Protein AF-A0A9P4LEN4-F1 (afdb_monomer_lite)

Structure (mmCIF, N/CA/C/O backbone):
data_AF-A0A9P4LEN4-F1
#
_entry.id   AF-A0A9P4LEN4-F1
#
loop_
_atom_site.group_PDB
_atom_site.id
_atom_site.type_symbol
_atom_site.label_atom_id
_atom_site.label_alt_id
_atom_site.label_comp_id
_atom_site.label_asym_id
_atom_site.label_entity_id
_atom_site.label_seq_id
_atom_site.pdbx_PDB_ins_code
_atom_site.Cartn_x
_atom_site.Cartn_y
_atom_site.Cartn_z
_atom_site.occupancy
_atom_site.B_iso_or_equiv
_atom_site.auth_seq_id
_atom_site.auth_comp_id
_atom_site.auth_asym_id
_atom_site.auth_atom_id
_atom_site.pdbx_PDB_model_num
ATOM 1 N N . MET A 1 1 ? -51.704 -35.073 29.096 1.00 41.56 1 MET A N 1
ATOM 2 C CA . MET A 1 1 ? -50.287 -34.822 28.770 1.00 41.56 1 MET A CA 1
ATOM 3 C C . MET A 1 1 ? -50.167 -34.802 27.260 1.00 41.56 1 MET A C 1
ATOM 5 O O . MET A 1 1 ? -50.345 -35.848 26.664 1.00 41.56 1 MET A O 1
ATOM 9 N N . ASN A 1 2 ? -50.015 -33.616 26.673 1.00 33.16 2 ASN A N 1
ATOM 10 C CA . ASN A 1 2 ? -49.464 -33.366 25.337 1.00 33.16 2 ASN A CA 1
ATOM 11 C C . ASN A 1 2 ? -49.347 -31.845 25.217 1.00 33.16 2 ASN A C 1
ATOM 13 O O . ASN A 1 2 ? -50.337 -31.157 24.985 1.00 33.16 2 ASN A O 1
ATOM 17 N N . GLY A 1 3 ? -48.155 -31.338 25.529 1.00 33.06 3 GLY A N 1
ATOM 18 C CA . GLY A 1 3 ? -47.810 -29.927 25.425 1.00 33.06 3 GLY A CA 1
ATOM 19 C C . GLY A 1 3 ? -47.201 -29.644 24.058 1.00 33.06 3 GLY A C 1
ATOM 20 O O . GLY A 1 3 ? -46.212 -30.260 23.675 1.00 33.06 3 GLY A O 1
ATOM 21 N N . THR A 1 4 ? -47.821 -28.718 23.342 1.00 40.59 4 THR A N 1
ATOM 22 C CA . THR A 1 4 ? -47.279 -27.971 22.206 1.00 40.59 4 THR A CA 1
ATOM 23 C C . THR A 1 4 ? -46.164 -27.039 22.673 1.00 40.59 4 THR A C 1
ATOM 25 O O . THR A 1 4 ? -46.388 -26.242 23.582 1.00 40.59 4 THR A O 1
ATOM 28 N N . ILE A 1 5 ? -45.004 -27.084 22.014 1.00 35.19 5 ILE A N 1
ATOM 29 C CA . ILE A 1 5 ? -44.000 -26.016 22.059 1.00 35.19 5 ILE A CA 1
ATOM 30 C C . ILE A 1 5 ? -43.680 -25.637 20.612 1.00 35.19 5 ILE A C 1
ATOM 32 O O . ILE A 1 5 ? -43.111 -26.418 19.854 1.00 35.19 5 ILE A O 1
ATOM 36 N N . SER A 1 6 ? -44.133 -24.442 20.247 1.00 36.41 6 SER A N 1
ATOM 37 C CA . SER A 1 6 ? -43.695 -23.664 19.095 1.00 36.41 6 SER A CA 1
ATOM 38 C C . SER A 1 6 ? -42.605 -22.734 19.614 1.00 36.41 6 SER A C 1
ATOM 40 O O . SER A 1 6 ? -42.919 -21.834 20.390 1.00 36.41 6 SER A O 1
ATOM 42 N N . GLU A 1 7 ? -41.347 -22.957 19.237 1.00 34.91 7 GLU A N 1
ATOM 43 C CA . GLU A 1 7 ? -40.272 -21.992 19.483 1.00 34.91 7 GLU A CA 1
ATOM 44 C C . GLU A 1 7 ? -40.157 -21.053 18.283 1.00 34.91 7 GLU A C 1
ATOM 46 O O . GLU A 1 7 ? -39.698 -21.416 17.201 1.00 34.91 7 GLU A O 1
ATOM 51 N N . ASP A 1 8 ? -40.646 -19.841 18.516 1.00 37.12 8 ASP A N 1
ATOM 52 C CA . ASP A 1 8 ? -40.455 -18.655 17.702 1.00 37.12 8 ASP A CA 1
ATOM 53 C C . ASP A 1 8 ? -39.065 -18.081 18.028 1.00 37.12 8 ASP A C 1
ATOM 55 O O . ASP A 1 8 ? -38.821 -17.603 19.136 1.00 37.12 8 ASP A O 1
ATOM 59 N N . LEU A 1 9 ? -38.122 -18.194 17.090 1.00 34.56 9 LEU A N 1
ATOM 60 C CA . LEU A 1 9 ? -36.776 -17.617 17.186 1.00 34.56 9 LEU A CA 1
ATOM 61 C C . LEU A 1 9 ? -36.671 -16.395 16.269 1.00 34.56 9 LEU A C 1
ATOM 63 O O . LEU A 1 9 ? -35.875 -16.359 15.330 1.00 34.56 9 LEU A O 1
ATOM 67 N N . SER A 1 10 ? -37.457 -15.358 16.556 1.00 30.77 10 SER A N 1
ATOM 68 C CA . SER A 1 10 ? -37.176 -14.008 16.071 1.00 30.77 10 SER A CA 1
ATOM 69 C C . SER A 1 10 ? -36.165 -13.337 17.009 1.00 30.77 10 SER A C 1
ATOM 71 O O . SER A 1 10 ? -36.529 -12.635 17.954 1.00 30.77 10 SER A O 1
ATOM 73 N N . HIS A 1 11 ? -34.871 -13.553 16.767 1.00 33.03 11 HIS A N 1
ATOM 74 C CA . HIS A 1 11 ? -33.837 -12.697 17.345 1.00 33.03 11 HIS A CA 1
ATOM 75 C C . HIS A 1 11 ? -33.935 -11.312 16.697 1.00 33.03 11 HIS A C 1
ATOM 77 O O . HIS A 1 11 ? -33.440 -11.087 15.594 1.00 33.03 11 HIS A O 1
ATOM 83 N N . VAL A 1 12 ? -34.602 -10.386 17.384 1.00 30.83 12 VAL A N 1
ATOM 84 C CA . VAL A 1 12 ? -34.547 -8.958 17.069 1.00 30.83 12 VAL A CA 1
ATOM 85 C C . VAL A 1 12 ? -33.120 -8.495 17.361 1.00 30.83 12 VAL A C 1
ATOM 87 O O . VAL A 1 12 ? -32.667 -8.544 18.505 1.00 30.83 12 VAL A O 1
ATOM 90 N N . ALA A 1 13 ? -32.386 -8.115 16.313 1.00 27.20 13 ALA A N 1
ATOM 91 C CA . ALA A 1 13 ? -31.090 -7.463 16.456 1.00 27.20 13 ALA A CA 1
ATOM 92 C C . ALA A 1 13 ? -31.279 -6.159 17.256 1.00 27.20 13 ALA A C 1
ATOM 94 O O . ALA A 1 13 ? -32.262 -5.458 17.009 1.00 27.20 13 ALA A O 1
ATOM 95 N N . PRO A 1 14 ? -30.393 -5.818 18.210 1.00 31.34 14 PRO A N 1
ATOM 96 C CA . PRO A 1 14 ? -30.531 -4.573 18.951 1.00 31.34 14 PRO A CA 1
ATOM 97 C C . PRO A 1 14 ? -30.455 -3.390 17.981 1.00 31.34 14 PRO A C 1
ATOM 99 O O . PRO A 1 14 ? -29.553 -3.334 17.143 1.00 31.34 14 PRO A O 1
ATOM 102 N N . GLU A 1 15 ? -31.394 -2.450 18.096 1.00 29.08 15 GLU A N 1
ATOM 103 C CA . GLU A 1 15 ? -31.336 -1.163 17.403 1.00 29.08 15 GLU A CA 1
ATOM 104 C C . GLU A 1 15 ? -30.159 -0.354 17.964 1.00 29.08 15 GLU A C 1
ATOM 106 O O . GLU A 1 15 ? -30.280 0.380 18.944 1.00 29.08 15 GLU A O 1
ATOM 111 N N . PHE A 1 16 ? -28.985 -0.515 17.359 1.00 33.59 16 PHE A N 1
ATOM 112 C CA . PHE A 1 16 ? -27.881 0.411 17.550 1.00 33.59 16 PHE A CA 1
ATOM 113 C C . PHE A 1 16 ? -28.114 1.608 16.624 1.00 33.59 16 PHE A C 1
ATOM 115 O O . PHE A 1 16 ? -28.117 1.468 15.402 1.00 33.59 16 PHE A O 1
ATOM 122 N N . GLY A 1 17 ? -28.359 2.781 17.212 1.00 33.50 17 GLY A N 1
ATOM 123 C CA . GLY A 1 17 ? -28.379 4.043 16.472 1.00 33.50 17 GLY A CA 1
ATOM 124 C C . GLY A 1 17 ? -27.013 4.352 15.835 1.00 33.50 17 GLY A C 1
ATOM 125 O O . GLY A 1 17 ? -26.009 3.745 16.218 1.00 33.50 17 GLY A O 1
ATOM 126 N N . PRO A 1 18 ? -26.951 5.289 14.872 1.00 34.91 18 PRO A N 1
ATOM 127 C CA . PRO A 1 18 ? -25.709 5.644 14.189 1.00 34.91 18 PRO A CA 1
ATOM 128 C C . PRO A 1 18 ? -24.650 6.112 15.199 1.00 34.91 18 PRO A C 1
ATOM 130 O O . PRO A 1 18 ? -24.882 7.054 15.958 1.00 34.91 18 PRO A O 1
ATOM 133 N N . LEU A 1 19 ? -23.496 5.436 15.224 1.00 38.06 19 LEU A N 1
ATOM 134 C CA . LEU A 1 19 ? -22.356 5.794 16.071 1.00 38.06 19 LEU A CA 1
ATOM 135 C C . LEU A 1 19 ? -21.614 6.985 15.439 1.00 38.06 19 LEU A C 1
ATOM 137 O O . LEU A 1 19 ? -21.061 6.834 14.347 1.00 38.06 19 LEU A O 1
ATOM 141 N N . PRO A 1 20 ? -21.569 8.165 16.084 1.00 37.38 20 PRO A N 1
ATOM 142 C CA . PRO A 1 20 ? -20.822 9.297 15.555 1.00 37.38 20 PRO A CA 1
ATOM 143 C C . PRO A 1 20 ? -19.314 9.045 15.685 1.00 37.38 20 PRO A C 1
ATOM 145 O O . PRO A 1 20 ? -18.836 8.626 16.741 1.00 37.38 20 PRO A O 1
ATOM 148 N N . ARG A 1 21 ? -18.550 9.343 14.628 1.00 41.78 21 ARG A N 1
ATOM 149 C CA . ARG A 1 21 ? -17.082 9.297 14.656 1.00 41.78 21 ARG A CA 1
ATOM 150 C C . ARG A 1 21 ? -16.531 10.527 15.371 1.00 41.78 21 ARG A C 1
ATOM 152 O O . ARG A 1 21 ? -16.605 11.633 14.844 1.00 41.78 21 ARG A O 1
ATOM 159 N N . TYR A 1 22 ? -15.918 10.323 16.530 1.00 38.34 22 TYR A N 1
ATOM 160 C CA . TYR A 1 22 ? -15.053 11.313 17.171 1.00 38.34 22 TYR A CA 1
ATOM 161 C C . TYR A 1 22 ? -13.609 10.782 17.153 1.00 38.34 22 TYR A C 1
ATOM 163 O O . TYR A 1 22 ? -13.396 9.586 17.322 1.00 38.34 22 TYR A O 1
ATOM 171 N N . ASN A 1 23 ? -12.611 11.656 16.976 1.00 40.12 23 ASN A N 1
ATOM 172 C CA . ASN A 1 23 ? -11.180 11.365 17.199 1.00 40.12 23 ASN A CA 1
ATOM 173 C C . ASN A 1 23 ? -10.427 10.472 16.186 1.00 40.12 23 ASN A C 1
ATOM 175 O O . ASN A 1 23 ? -9.302 10.068 16.480 1.00 40.12 23 ASN A O 1
ATOM 179 N N . THR A 1 24 ? -10.935 10.254 14.970 1.00 41.12 24 THR A N 1
ATOM 180 C CA . THR A 1 24 ? -10.209 9.536 13.888 1.00 41.12 24 THR A CA 1
ATOM 181 C C . THR A 1 24 ? -8.900 10.218 13.450 1.00 41.12 24 THR A C 1
ATOM 183 O O . THR A 1 24 ? -8.110 9.628 12.720 1.00 41.12 24 THR A O 1
ATOM 186 N N . GLY A 1 25 ? -8.658 11.450 13.916 1.00 35.44 25 GLY A N 1
ATOM 187 C CA . GLY A 1 25 ? -7.482 12.273 13.641 1.00 35.44 25 GLY A CA 1
ATOM 188 C C . GLY A 1 25 ? -6.519 12.461 14.821 1.00 35.44 25 GLY A C 1
ATOM 189 O O . GLY A 1 25 ? -5.838 13.484 14.872 1.00 35.44 25 GLY A O 1
ATOM 190 N N . PHE A 1 26 ? -6.398 11.525 15.772 1.00 42.81 26 PHE A N 1
ATOM 191 C CA . PHE A 1 26 ? -5.292 11.533 16.751 1.00 42.81 26 PHE A CA 1
ATOM 192 C C . PHE A 1 26 ? -4.253 10.447 16.426 1.00 42.81 26 PHE A C 1
ATOM 194 O O . PHE A 1 26 ? -4.583 9.280 16.282 1.00 42.81 26 PHE A O 1
ATOM 201 N N . SER A 1 27 ? -2.971 10.827 16.295 1.00 42.44 27 SER A N 1
ATOM 202 C CA . SER A 1 27 ? -1.895 9.871 15.967 1.00 42.44 27 SER A CA 1
ATOM 203 C C . SER A 1 27 ? -1.714 8.898 17.126 1.00 42.44 27 SER A C 1
ATOM 205 O O . SER A 1 27 ? -1.401 9.313 18.246 1.00 42.44 27 SER A O 1
ATOM 207 N N . THR A 1 28 ? -1.867 7.610 16.827 1.00 51.22 28 THR A N 1
ATOM 208 C CA . THR A 1 28 ? -1.915 6.495 17.783 1.00 51.22 28 THR A CA 1
ATOM 209 C C . THR A 1 28 ? -0.572 6.139 18.429 1.00 51.22 28 THR A C 1
ATOM 211 O O . THR A 1 28 ? -0.534 5.288 19.317 1.00 51.22 28 THR A O 1
ATOM 214 N N . ILE A 1 29 ? 0.534 6.794 18.044 1.00 52.16 29 ILE A N 1
ATOM 215 C CA . ILE A 1 29 ? 1.880 6.510 18.593 1.00 52.16 29 ILE A CA 1
ATOM 216 C C . ILE A 1 29 ? 2.277 7.472 19.722 1.00 52.16 29 ILE A C 1
ATOM 218 O O . ILE A 1 29 ? 3.105 7.126 20.559 1.00 52.16 29 ILE A O 1
ATOM 222 N N . LEU A 1 30 ? 1.701 8.679 19.769 1.00 48.47 30 LEU A N 1
ATOM 223 C CA . LEU A 1 30 ? 2.089 9.718 20.740 1.00 48.47 30 LEU A CA 1
ATOM 224 C C . LEU A 1 30 ? 1.016 10.017 21.795 1.00 48.47 30 LEU A C 1
ATOM 226 O O . LEU A 1 30 ? 1.256 10.827 22.692 1.00 48.47 30 LEU A O 1
ATOM 230 N N . GLY A 1 31 ? -0.161 9.395 21.702 1.00 50.88 31 GLY A N 1
ATOM 231 C CA . GLY A 1 31 ? -1.130 9.421 22.792 1.00 50.88 31 GLY A CA 1
ATOM 232 C C . GLY A 1 31 ? -0.586 8.606 23.960 1.00 50.88 31 GLY A C 1
ATOM 233 O O . GLY A 1 31 ? -0.343 7.415 23.801 1.00 50.88 31 GLY A O 1
ATOM 234 N N . ASN A 1 32 ? -0.361 9.245 25.110 1.00 45.59 32 ASN A N 1
ATOM 235 C CA . ASN A 1 32 ? -0.009 8.540 26.339 1.00 45.59 32 ASN A CA 1
ATOM 236 C C . ASN A 1 32 ? -1.063 7.449 26.592 1.00 45.59 32 ASN A C 1
ATOM 238 O O . ASN A 1 32 ? -2.254 7.740 26.683 1.00 45.59 32 ASN A O 1
ATOM 242 N N . ASP A 1 33 ? -0.595 6.208 26.676 1.00 47.78 33 ASP A N 1
ATOM 243 C CA . ASP A 1 33 ? -1.324 4.932 26.630 1.00 47.78 33 ASP A CA 1
ATOM 244 C C . ASP A 1 33 ? -2.256 4.675 27.840 1.00 47.78 33 ASP A C 1
ATOM 246 O O . ASP A 1 33 ? -2.581 3.536 28.161 1.00 47.78 33 ASP A O 1
ATOM 250 N N . GLN A 1 34 ? -2.670 5.719 28.566 1.00 47.62 34 GLN A N 1
ATOM 251 C CA . GLN A 1 34 ? -3.461 5.568 29.792 1.00 47.62 34 GLN A CA 1
ATOM 252 C C . GLN A 1 34 ? -4.953 5.340 29.540 1.00 47.62 34 GLN A C 1
ATOM 254 O O . GLN A 1 34 ? -5.623 4.796 30.411 1.00 47.62 34 GLN A O 1
ATOM 259 N N . ASN A 1 35 ? -5.469 5.681 28.356 1.00 46.75 35 ASN A N 1
ATOM 260 C CA . ASN A 1 35 ? -6.913 5.629 28.117 1.00 46.75 35 ASN A CA 1
ATOM 261 C C . ASN A 1 35 ? -7.418 4.323 27.482 1.00 46.75 35 ASN A C 1
ATOM 263 O O . ASN A 1 35 ? -8.612 4.199 27.267 1.00 46.75 35 ASN A O 1
ATOM 267 N N . GLY A 1 36 ? -6.566 3.335 27.176 1.00 50.22 36 GLY A N 1
ATOM 268 C CA . GLY A 1 36 ? -7.008 1.977 26.798 1.00 50.22 36 GLY A CA 1
ATOM 269 C C . GLY A 1 36 ? -7.838 1.822 25.507 1.00 50.22 36 GLY A C 1
ATOM 270 O O . GLY A 1 36 ? -8.026 0.694 25.063 1.00 50.22 36 GLY A O 1
ATOM 271 N N . HIS A 1 37 ? -8.281 2.911 24.869 1.00 48.00 37 HIS A N 1
ATOM 272 C CA . HIS A 1 37 ? -9.256 2.875 23.769 1.00 48.00 37 HIS A CA 1
ATOM 273 C C . HIS A 1 37 ? -8.737 2.238 22.474 1.00 48.00 37 HIS A C 1
ATOM 275 O O . HIS A 1 37 ? -9.528 1.831 21.634 1.00 48.00 37 HIS A O 1
ATOM 281 N N . TRP A 1 38 ? -7.418 2.098 22.325 1.00 60.88 38 TRP A N 1
ATOM 282 C CA . TRP A 1 38 ? -6.805 1.431 21.179 1.00 60.88 38 TRP A CA 1
ATOM 283 C C . TRP A 1 38 ? -6.034 0.216 21.687 1.00 60.88 38 TRP A C 1
ATOM 285 O O . TRP A 1 38 ? -4.831 0.294 21.960 1.00 60.88 38 TRP A O 1
ATOM 295 N N . SER A 1 39 ? -6.733 -0.897 21.905 1.00 72.19 39 SER A N 1
ATOM 296 C CA . SER A 1 39 ? -6.116 -2.107 22.456 1.00 72.19 39 SER A CA 1
ATOM 297 C C . SER A 1 39 ? -5.247 -2.843 21.439 1.00 72.19 39 SER A C 1
ATOM 299 O O . SER A 1 39 ? -4.259 -3.450 21.824 1.00 72.19 39 SER A O 1
ATOM 301 N N . GLU A 1 40 ? -5.533 -2.715 20.149 1.00 86.69 40 GLU A N 1
ATOM 302 C CA . GLU A 1 40 ? -4.780 -3.354 19.074 1.00 86.69 40 GLU A CA 1
ATOM 303 C C . GLU A 1 40 ? -4.316 -2.315 18.034 1.00 86.69 40 GLU A C 1
ATOM 305 O O . GLU A 1 40 ? -4.730 -1.155 18.057 1.00 86.69 40 GLU A O 1
ATOM 310 N N . ARG A 1 41 ? -3.372 -2.695 17.168 1.00 90.00 41 ARG A N 1
ATOM 311 C CA . ARG A 1 41 ? -2.814 -1.869 16.089 1.00 90.00 41 ARG A CA 1
ATOM 312 C C . ARG A 1 41 ? -2.885 -2.623 14.774 1.00 90.00 41 ARG A C 1
ATOM 314 O O . ARG A 1 41 ? -2.282 -3.692 14.628 1.00 90.00 41 ARG A O 1
ATOM 321 N N . ASN A 1 42 ? -3.589 -2.042 13.814 1.00 93.44 42 ASN A N 1
ATOM 322 C CA . ASN A 1 42 ? -3.805 -2.615 12.497 1.00 93.44 42 ASN A CA 1
ATOM 323 C C . ASN A 1 42 ? -2.620 -2.307 11.572 1.00 93.44 42 ASN A C 1
ATOM 325 O O . ASN A 1 42 ? -2.180 -1.164 11.433 1.00 93.44 42 ASN A O 1
ATOM 329 N N . LEU A 1 43 ? -2.106 -3.342 10.907 1.00 95.19 43 LEU A N 1
ATOM 330 C CA . LEU A 1 43 ? -0.950 -3.279 10.021 1.00 95.19 43 LEU A CA 1
ATOM 331 C C . LEU A 1 43 ? -1.352 -3.497 8.564 1.00 95.19 43 LEU A C 1
ATOM 333 O O . LEU A 1 43 ? -1.816 -4.577 8.196 1.00 95.19 43 LEU A O 1
ATOM 337 N N . LEU A 1 44 ? -1.030 -2.530 7.708 1.00 96.31 44 LEU A N 1
ATOM 338 C CA . LEU A 1 44 ? -0.981 -2.710 6.261 1.00 96.31 44 LEU A CA 1
ATOM 339 C C . LEU A 1 44 ? 0.467 -2.881 5.798 1.00 96.31 44 LEU A C 1
ATOM 341 O O . LEU A 1 44 ? 1.309 -2.013 5.997 1.00 96.31 44 LEU A O 1
ATOM 345 N N . SER A 1 45 ? 0.755 -3.981 5.113 1.00 95.06 45 SER A N 1
ATOM 346 C CA . SER A 1 45 ? 2.078 -4.296 4.584 1.00 95.06 45 SER A CA 1
ATOM 347 C C . SER A 1 45 ? 2.056 -4.452 3.066 1.00 95.06 45 SER A C 1
ATOM 349 O O . SER A 1 45 ? 1.325 -5.288 2.533 1.00 95.06 45 SER A O 1
ATOM 351 N N . LEU A 1 46 ? 2.882 -3.672 2.366 1.00 93.88 46 LEU A N 1
ATOM 352 C CA . LEU A 1 46 ? 2.962 -3.634 0.907 1.00 93.88 46 LEU A CA 1
ATOM 353 C C . LEU A 1 46 ? 4.289 -4.208 0.400 1.00 93.88 46 LEU A C 1
ATOM 355 O O . LEU A 1 46 ? 5.381 -3.710 0.699 1.00 93.88 46 LEU A O 1
ATOM 359 N N . ASP A 1 47 ? 4.184 -5.250 -0.417 1.00 90.88 47 ASP A N 1
ATOM 360 C CA . ASP A 1 47 ? 5.328 -5.868 -1.076 1.00 90.88 47 ASP A CA 1
ATOM 361 C C . ASP A 1 47 ? 5.995 -4.979 -2.130 1.00 90.88 47 ASP A C 1
ATOM 363 O O . ASP A 1 47 ? 5.338 -4.259 -2.885 1.00 90.88 47 ASP A O 1
ATOM 367 N N . GLY A 1 48 ? 7.305 -5.174 -2.286 1.00 84.88 48 GLY A N 1
ATOM 368 C CA . GLY A 1 48 ? 8.097 -4.549 -3.337 1.00 84.88 48 GLY A CA 1
ATOM 369 C C . GLY A 1 48 ? 8.121 -5.351 -4.628 1.00 84.88 48 GLY A C 1
ATOM 370 O O . GLY A 1 48 ? 8.380 -6.561 -4.624 1.00 84.88 48 GLY A O 1
ATOM 371 N N . GLY A 1 49 ? 7.886 -4.665 -5.751 1.00 82.94 49 GLY A N 1
ATOM 372 C CA . GLY A 1 49 ? 7.583 -5.302 -7.033 1.00 82.94 49 GLY A CA 1
ATOM 373 C C . GLY A 1 49 ? 7.789 -4.496 -8.307 1.00 82.94 49 GLY A C 1
ATOM 374 O O . GLY A 1 49 ? 7.450 -5.017 -9.375 1.00 82.94 49 GLY A O 1
ATOM 375 N N . GLY A 1 50 ? 8.336 -3.278 -8.230 1.00 85.38 50 GLY A N 1
ATOM 376 C CA . GLY A 1 50 ? 8.459 -2.387 -9.389 1.00 85.38 50 GLY A CA 1
ATOM 377 C C . GLY A 1 50 ? 7.097 -2.126 -10.022 1.00 85.38 50 GLY A C 1
ATOM 378 O O . GLY A 1 50 ? 6.178 -1.724 -9.310 1.00 85.38 50 GLY A O 1
ATOM 379 N N . ILE A 1 51 ? 6.943 -2.389 -11.327 1.00 86.75 51 ILE A N 1
ATOM 380 C CA . ILE A 1 51 ? 5.679 -2.090 -12.011 1.00 86.75 51 ILE A CA 1
ATOM 381 C C . ILE A 1 51 ? 4.499 -2.936 -11.527 1.00 86.75 51 ILE A C 1
ATOM 383 O O . ILE A 1 51 ? 3.351 -2.496 -11.540 1.00 86.75 51 ILE A O 1
ATOM 387 N N . ARG A 1 52 ? 4.779 -4.135 -11.012 1.00 89.50 52 ARG A N 1
ATOM 388 C CA . ARG A 1 52 ? 3.750 -4.993 -10.418 1.00 89.50 52 ARG A CA 1
ATOM 389 C C . ARG A 1 52 ? 3.143 -4.394 -9.152 1.00 89.50 52 ARG A C 1
ATOM 391 O O . ARG A 1 52 ? 2.092 -4.856 -8.741 1.00 89.50 52 ARG A O 1
ATOM 398 N N . GLY A 1 53 ? 3.734 -3.342 -8.575 1.00 88.75 53 GLY A N 1
ATOM 399 C CA . GLY A 1 53 ? 3.098 -2.564 -7.509 1.00 88.75 53 GLY A CA 1
ATOM 400 C C . GLY A 1 53 ? 1.731 -1.991 -7.909 1.00 88.75 53 GLY A C 1
ATOM 401 O O . GLY A 1 53 ? 0.904 -1.750 -7.037 1.00 88.75 53 GLY A O 1
ATOM 402 N N . TYR A 1 54 ? 1.444 -1.858 -9.213 1.00 91.50 54 TYR A N 1
ATOM 403 C CA . TYR A 1 54 ? 0.105 -1.506 -9.690 1.00 91.50 54 TYR A CA 1
ATOM 404 C C . TYR A 1 54 ? -0.964 -2.528 -9.267 1.00 91.50 54 TYR A C 1
ATOM 406 O O . TYR A 1 54 ? -2.084 -2.139 -8.957 1.00 91.50 54 TYR A O 1
ATOM 414 N N . TRP A 1 55 ? -0.608 -3.814 -9.150 1.00 93.62 55 TRP A N 1
ATOM 415 C CA . TRP A 1 55 ? -1.485 -4.833 -8.570 1.00 93.62 55 TRP A CA 1
ATOM 416 C C . TRP A 1 55 ? -1.904 -4.470 -7.144 1.00 93.62 55 TRP A C 1
ATOM 418 O O . TRP A 1 55 ? -3.086 -4.513 -6.819 1.00 93.62 55 TRP A O 1
ATOM 428 N N . SER A 1 56 ? -0.941 -4.093 -6.296 1.00 92.94 56 SER A N 1
ATOM 429 C CA . SER A 1 56 ? -1.210 -3.741 -4.901 1.00 92.94 56 SER A CA 1
ATOM 430 C C . SER A 1 56 ? -2.166 -2.553 -4.798 1.00 92.94 56 SER A C 1
ATOM 432 O O . SER A 1 56 ? -3.019 -2.545 -3.919 1.00 92.94 56 SER A O 1
ATOM 434 N N . LEU A 1 57 ? -2.074 -1.588 -5.723 1.00 91.69 57 LEU A N 1
ATOM 435 C CA . LEU A 1 57 ? -3.002 -0.456 -5.790 1.00 91.69 57 LEU A CA 1
ATOM 436 C C . LEU A 1 57 ? -4.429 -0.893 -6.141 1.00 91.69 57 LEU A C 1
ATOM 438 O O . LEU A 1 57 ? -5.360 -0.422 -5.501 1.00 91.69 57 LEU A O 1
ATOM 442 N N . LEU A 1 58 ? -4.603 -1.817 -7.091 1.00 94.06 58 LEU A N 1
ATOM 443 C CA . LEU A 1 58 ? -5.925 -2.363 -7.435 1.00 94.06 58 LEU A CA 1
ATOM 444 C C . LEU A 1 58 ? -6.536 -3.161 -6.271 1.00 94.06 58 LEU A C 1
ATOM 446 O O . LEU A 1 58 ? -7.731 -3.067 -6.002 1.00 94.06 58 LEU A O 1
ATOM 450 N N . VAL A 1 59 ? -5.711 -3.924 -5.544 1.00 95.44 59 VAL A N 1
ATOM 451 C CA . VAL A 1 59 ? -6.148 -4.626 -4.326 1.00 95.44 59 VAL A CA 1
ATOM 452 C C . VAL A 1 59 ? -6.590 -3.635 -3.251 1.00 95.44 59 VAL A C 1
ATOM 454 O O . VAL A 1 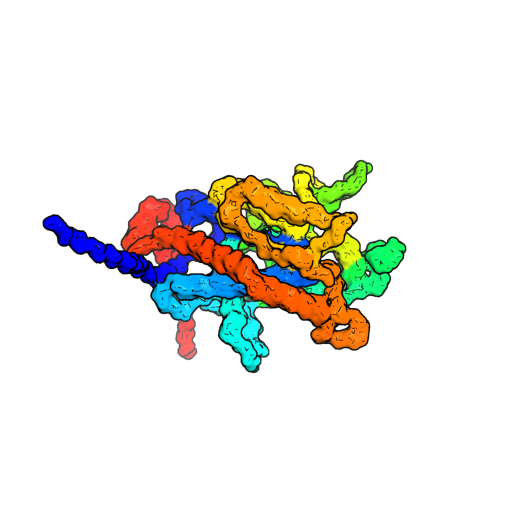59 ? -7.642 -3.838 -2.650 1.00 95.44 59 VAL A O 1
ATOM 457 N N . LEU A 1 60 ? -5.812 -2.573 -3.018 1.00 94.25 60 LEU A N 1
ATOM 458 C CA . LEU A 1 60 ? -6.164 -1.531 -2.054 1.00 94.25 60 LEU A CA 1
ATOM 459 C C . LEU A 1 60 ? -7.446 -0.802 -2.450 1.00 94.25 60 LEU A C 1
ATOM 461 O O . LEU A 1 60 ? -8.311 -0.638 -1.603 1.00 94.25 60 LEU A O 1
ATOM 465 N N . GLU A 1 61 ? -7.604 -0.426 -3.719 1.00 92.00 61 GLU A N 1
ATOM 466 C CA . GLU A 1 61 ? -8.826 0.202 -4.238 1.00 92.00 61 GLU A CA 1
ATOM 467 C C . GLU A 1 61 ? -10.056 -0.674 -3.960 1.00 92.00 61 GLU A C 1
ATOM 469 O O . GLU A 1 61 ? -11.045 -0.206 -3.396 1.00 92.00 61 GLU A O 1
ATOM 474 N N . ARG A 1 62 ? -9.966 -1.976 -4.256 1.00 95.06 62 ARG A N 1
ATOM 475 C CA . ARG A 1 62 ? -11.062 -2.918 -3.996 1.00 95.06 62 ARG A CA 1
ATOM 476 C C . ARG A 1 62 ? -11.336 -3.126 -2.507 1.00 95.06 62 ARG A C 1
ATOM 478 O O . ARG A 1 62 ? -12.491 -3.315 -2.134 1.00 95.06 62 ARG A O 1
ATOM 485 N N . LEU A 1 63 ? -10.304 -3.107 -1.665 1.00 95.69 63 LEU A N 1
ATOM 486 C CA . LEU A 1 63 ? -10.469 -3.193 -0.217 1.00 95.69 63 LEU A CA 1
ATOM 487 C C . LEU A 1 63 ? -11.122 -1.933 0.355 1.00 95.69 63 LEU A C 1
ATOM 489 O O . LEU A 1 63 ? -12.038 -2.060 1.156 1.00 95.69 63 LEU A O 1
ATOM 493 N N . MET A 1 64 ? -10.683 -0.741 -0.058 1.00 93.81 64 MET A N 1
ATOM 494 C CA . MET A 1 64 ? -11.267 0.524 0.405 1.00 93.81 64 MET A CA 1
ATOM 495 C C . MET A 1 64 ? -12.742 0.619 0.016 1.00 93.81 64 MET A C 1
ATOM 497 O O . MET A 1 64 ? -13.561 1.047 0.822 1.00 93.81 64 MET A O 1
ATOM 501 N N . GLN A 1 65 ? -13.102 0.122 -1.172 1.00 91.50 65 GLN A N 1
ATOM 502 C CA . GLN A 1 65 ? -14.502 -0.033 -1.557 1.00 91.50 65 GLN A CA 1
ATOM 503 C C . GLN A 1 65 ? -15.265 -0.969 -0.607 1.00 91.50 65 GLN A C 1
ATOM 505 O O . GLN A 1 65 ? -16.344 -0.617 -0.148 1.00 91.50 65 GLN A O 1
ATOM 510 N N . ALA A 1 66 ? -14.704 -2.139 -0.283 1.00 94.50 66 ALA A N 1
ATOM 511 C CA . ALA A 1 66 ? -15.351 -3.095 0.615 1.00 94.50 66 ALA A CA 1
ATOM 512 C C . ALA A 1 66 ? -15.507 -2.560 2.050 1.00 94.50 66 ALA A C 1
ATOM 514 O O . ALA A 1 66 ? -16.509 -2.849 2.695 1.00 94.50 66 ALA A O 1
ATOM 515 N N . ILE A 1 67 ? -14.548 -1.765 2.538 1.00 91.62 67 ILE A N 1
ATOM 516 C CA . ILE A 1 67 ? -14.660 -1.066 3.827 1.00 91.62 67 ILE A CA 1
ATOM 517 C C . ILE A 1 67 ? -15.795 -0.045 3.766 1.00 91.62 67 ILE A C 1
ATOM 519 O O . ILE A 1 67 ? -16.650 -0.051 4.642 1.00 91.62 67 ILE A O 1
ATOM 523 N N . GLY A 1 68 ? -15.859 0.765 2.707 1.00 89.94 68 GLY A N 1
ATOM 524 C CA . GLY A 1 68 ? -16.948 1.722 2.515 1.00 89.94 68 GLY A CA 1
ATOM 525 C C . GLY A 1 68 ? -18.333 1.078 2.436 1.00 89.94 68 GLY A C 1
ATOM 526 O O . GLY A 1 68 ? -19.298 1.596 2.998 1.00 89.94 68 GLY A O 1
ATOM 527 N N . ASP A 1 69 ? -18.432 -0.077 1.774 1.00 91.81 69 ASP A N 1
ATOM 528 C CA . ASP A 1 69 ? -19.659 -0.874 1.714 1.00 91.81 69 ASP A CA 1
ATOM 529 C C . ASP A 1 69 ? -20.073 -1.373 3.112 1.00 91.81 69 ASP A C 1
ATOM 531 O O . ASP A 1 69 ? -21.255 -1.304 3.460 1.00 91.81 69 ASP A O 1
ATOM 535 N N . GLU A 1 70 ? -19.117 -1.827 3.930 1.00 91.19 70 GLU A N 1
ATOM 536 C CA . GLU A 1 70 ? -19.388 -2.270 5.302 1.00 91.19 70 GLU A CA 1
ATOM 537 C C . GLU A 1 70 ? -19.760 -1.099 6.226 1.00 91.19 70 GLU A C 1
ATOM 539 O O . GLU A 1 70 ? -20.721 -1.209 6.985 1.00 91.19 70 GLU A O 1
ATOM 544 N N . GLU A 1 71 ? -19.088 0.050 6.105 1.00 87.31 71 GLU A N 1
ATOM 545 C CA . GLU A 1 71 ? -19.441 1.272 6.840 1.00 87.31 71 GLU A CA 1
ATOM 546 C C . GLU A 1 71 ? -20.882 1.706 6.561 1.00 87.31 71 GLU A C 1
ATOM 548 O O . GLU A 1 71 ? -21.642 1.978 7.490 1.00 87.31 71 GLU A O 1
ATOM 553 N N . ARG A 1 72 ? -21.296 1.705 5.289 1.00 86.88 72 ARG A N 1
ATOM 554 C CA . ARG A 1 72 ? -22.671 2.048 4.894 1.00 86.88 72 ARG A CA 1
ATOM 555 C C . ARG A 1 72 ? -23.699 1.081 5.451 1.00 86.88 72 ARG A C 1
ATOM 557 O O . ARG A 1 72 ? -24.753 1.499 5.923 1.00 86.88 72 ARG A O 1
ATOM 564 N N . LYS A 1 73 ? -23.396 -0.215 5.387 1.00 89.00 73 LYS A N 1
ATOM 565 C CA . LYS A 1 73 ? -24.277 -1.273 5.882 1.00 89.00 73 LYS A CA 1
ATOM 566 C C . LYS A 1 73 ? -24.537 -1.138 7.385 1.00 89.00 73 LYS A C 1
ATOM 568 O O . LYS A 1 73 ? -25.633 -1.467 7.828 1.00 89.00 73 LYS A O 1
ATOM 573 N N . GLN A 1 74 ? -23.557 -0.655 8.148 1.00 83.25 74 GLN A N 1
ATOM 574 C CA . GLN A 1 74 ? -23.652 -0.516 9.605 1.00 83.25 74 GLN A CA 1
ATOM 575 C C . GLN A 1 74 ? -24.022 0.904 10.072 1.00 83.25 74 GLN A C 1
ATOM 577 O O . GLN A 1 74 ? -24.384 1.103 11.226 1.00 83.25 74 GLN A O 1
ATOM 582 N N . GLY A 1 75 ? -23.986 1.891 9.179 1.00 76.62 75 GLY A N 1
ATOM 583 C CA . GLY A 1 75 ? -24.094 3.319 9.478 1.00 76.62 75 GLY A CA 1
ATOM 584 C C . GLY A 1 75 ? -25.468 3.894 9.830 1.00 76.62 75 GLY A C 1
ATOM 585 O O . GLY A 1 75 ? -25.597 5.114 9.900 1.00 76.62 75 GLY A O 1
ATOM 586 N N . GLY A 1 76 ? -26.503 3.068 10.007 1.00 71.00 76 GLY A N 1
ATOM 587 C CA . GLY A 1 76 ? -27.765 3.474 10.647 1.00 71.00 76 GLY A CA 1
ATOM 588 C C . GLY A 1 76 ? -28.472 4.723 10.089 1.00 71.00 76 GLY A C 1
ATOM 589 O O . GLY A 1 76 ? -29.132 5.419 10.855 1.00 71.00 76 GLY A O 1
ATOM 590 N N . GLY A 1 77 ? -28.342 5.033 8.792 1.00 68.94 77 GLY A N 1
ATOM 591 C CA . GLY A 1 77 ? -29.020 6.175 8.152 1.00 68.94 77 GLY A CA 1
ATOM 592 C C . GLY A 1 77 ? -28.216 7.480 8.067 1.00 68.94 77 GLY A C 1
ATOM 593 O O . GLY A 1 77 ? -28.781 8.511 7.715 1.00 68.94 77 GLY A O 1
ATOM 594 N N . GLN A 1 78 ? -26.915 7.460 8.360 1.00 73.94 78 GLN A N 1
ATOM 595 C CA . GLN A 1 78 ? -26.028 8.602 8.119 1.00 73.94 78 GLN A CA 1
ATOM 596 C C . GLN A 1 78 ? -25.991 8.979 6.621 1.00 73.94 78 GLN A C 1
ATOM 598 O O . GLN A 1 78 ? -25.927 8.115 5.751 1.00 73.94 78 GLN A O 1
ATOM 603 N N . GLU A 1 79 ? -26.035 10.278 6.303 1.00 73.88 79 GLU A N 1
ATOM 604 C CA . GLU A 1 79 ? -26.121 10.754 4.907 1.00 73.88 79 GLU A CA 1
ATOM 605 C C . GLU A 1 79 ? -24.791 10.658 4.142 1.00 73.88 79 GLU A C 1
ATOM 607 O O . GLU A 1 79 ? -24.778 10.611 2.912 1.00 73.88 79 GLU A O 1
ATOM 612 N N . ARG A 1 80 ? -23.657 10.638 4.855 1.00 77.88 80 ARG A N 1
ATOM 613 C CA . ARG A 1 80 ? -22.316 10.718 4.262 1.00 77.88 80 ARG A CA 1
ATOM 614 C C . ARG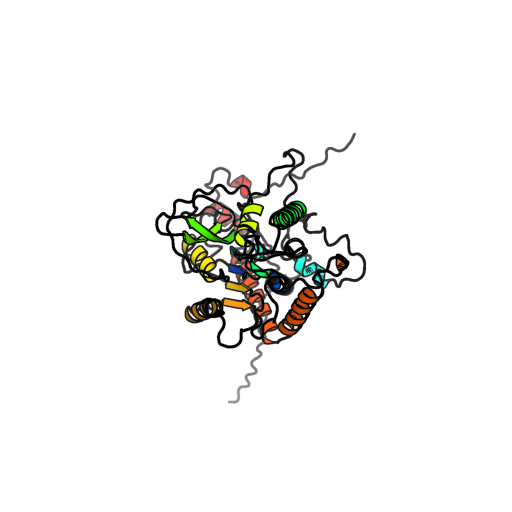 A 1 80 ? -21.357 9.726 4.906 1.00 77.88 80 ARG A C 1
ATOM 616 O O . ARG A 1 80 ? -21.119 9.797 6.108 1.00 77.88 80 ARG A O 1
ATOM 623 N N . PHE A 1 81 ? -20.761 8.870 4.080 1.00 79.00 81 PHE A N 1
ATOM 624 C CA . PHE A 1 81 ? -19.769 7.876 4.483 1.00 79.00 81 PHE A CA 1
ATOM 625 C C . PHE A 1 81 ? -18.470 8.118 3.740 1.00 79.00 81 PHE A C 1
ATOM 627 O O . PHE A 1 81 ? -18.363 7.826 2.550 1.00 79.00 81 PHE A O 1
ATOM 634 N N . ASP A 1 82 ? -17.498 8.670 4.450 1.00 83.25 82 ASP A N 1
ATOM 635 C CA . ASP A 1 82 ? -16.135 8.782 3.973 1.00 83.25 82 ASP A CA 1
ATOM 636 C C . ASP A 1 82 ? -15.169 8.957 5.140 1.00 83.25 82 ASP A C 1
ATOM 638 O O . ASP A 1 82 ? -15.539 9.134 6.301 1.00 83.25 82 ASP A O 1
ATOM 642 N N . SER A 1 83 ? -13.899 8.889 4.789 1.00 80.88 83 SER A N 1
ATOM 643 C CA . SER A 1 83 ? -12.760 9.049 5.671 1.00 80.88 83 SER A CA 1
ATOM 644 C C . SER A 1 83 ? -12.597 10.433 6.294 1.00 80.88 83 SER A C 1
ATOM 646 O O . SER A 1 83 ? -11.875 10.562 7.274 1.00 80.88 83 SER A O 1
ATOM 648 N N . PHE A 1 84 ? -13.219 11.464 5.731 1.00 76.44 84 PHE A N 1
ATOM 649 C CA . PHE A 1 84 ? -13.067 12.839 6.197 1.00 76.44 84 PHE A CA 1
ATOM 650 C C . PHE A 1 84 ? -14.211 13.259 7.111 1.00 76.44 84 PHE A C 1
ATOM 652 O O . PHE A 1 84 ? -14.044 14.199 7.872 1.00 76.44 84 PHE A O 1
ATOM 659 N N . HIS A 1 85 ? -15.349 12.563 7.078 1.00 74.94 85 HIS A N 1
ATOM 660 C CA . HIS A 1 85 ? -16.487 12.859 7.937 1.00 74.94 85 HIS A CA 1
ATOM 661 C C . HIS A 1 85 ? -16.092 12.886 9.437 1.00 74.94 85 HIS A C 1
ATOM 663 O O . HIS A 1 85 ? -15.450 11.940 9.904 1.00 74.94 85 HIS A O 1
ATOM 669 N N . PRO A 1 86 ? -16.498 13.924 10.205 1.00 71.19 86 PRO A N 1
ATOM 670 C CA . PRO A 1 86 ? -17.485 14.960 9.856 1.00 71.19 86 PRO A CA 1
ATOM 671 C C . PRO A 1 86 ? -16.967 16.124 9.001 1.00 71.19 86 PRO A C 1
ATOM 673 O O . PRO A 1 86 ? -17.771 16.873 8.446 1.00 71.19 86 PRO A O 1
ATOM 676 N N . GLU A 1 87 ? -15.654 16.251 8.837 1.00 77.19 87 GLU A N 1
ATOM 677 C CA . GLU A 1 87 ? -15.026 17.340 8.094 1.00 77.19 87 GLU A CA 1
ATOM 678 C C . GLU A 1 87 ? -15.362 17.309 6.586 1.00 77.19 87 GLU A C 1
ATOM 680 O O . GLU A 1 87 ? -15.679 16.260 5.991 1.00 77.19 87 GLU A O 1
ATOM 685 N N . PRO A 1 88 ? -15.333 18.472 5.911 1.00 75.12 88 PRO A N 1
ATOM 686 C CA . PRO A 1 88 ? -15.487 18.534 4.464 1.00 75.12 88 PRO A CA 1
ATOM 687 C C . PRO A 1 88 ? -14.330 17.822 3.747 1.00 75.12 88 PRO A C 1
ATOM 689 O O . PRO A 1 88 ? -13.185 17.828 4.195 1.00 75.12 88 PRO A O 1
ATOM 692 N N . LEU A 1 89 ? -14.632 17.227 2.590 1.00 75.00 89 LEU A N 1
ATOM 693 C CA . LEU A 1 89 ? -13.625 16.648 1.698 1.00 75.00 89 LEU A CA 1
ATOM 694 C C . LEU A 1 89 ? -12.628 17.732 1.246 1.00 75.00 89 LEU A C 1
ATOM 696 O O . LEU A 1 89 ? -13.059 18.733 0.670 1.00 75.00 89 LEU A O 1
ATOM 700 N N . PRO A 1 90 ? -11.310 17.545 1.433 1.00 73.88 90 PRO A N 1
ATOM 701 C CA . PRO A 1 90 ? -10.332 18.534 0.998 1.00 73.88 90 PRO A CA 1
ATOM 702 C C . PRO A 1 90 ? -10.247 18.660 -0.532 1.00 73.88 90 PRO A C 1
ATOM 704 O O . PRO A 1 90 ? -10.240 17.660 -1.255 1.00 73.88 90 PRO A O 1
ATOM 707 N N . ASP A 1 91 ? -10.044 19.881 -1.036 1.00 68.56 91 ASP A N 1
ATOM 708 C CA . ASP A 1 91 ? -9.960 20.186 -2.479 1.00 68.56 91 ASP A CA 1
ATOM 709 C C . ASP A 1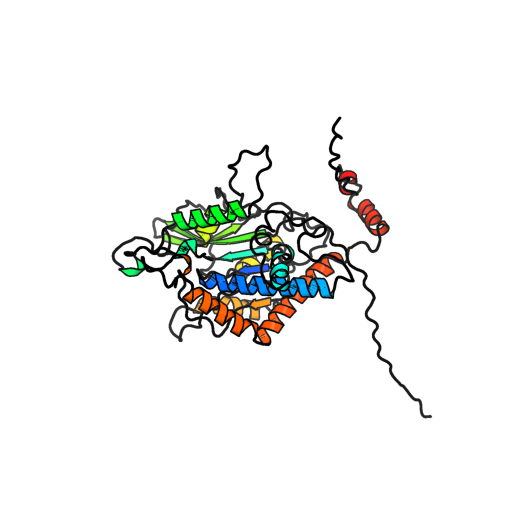 91 ? -8.874 19.397 -3.240 1.00 68.56 91 ASP A C 1
ATOM 711 O O . ASP A 1 91 ? -8.955 19.164 -4.446 1.00 68.56 91 ASP A O 1
ATOM 715 N N . TYR A 1 92 ? -7.800 18.993 -2.560 1.00 67.69 92 TYR A N 1
ATOM 716 C CA . TYR A 1 92 ? -6.704 18.232 -3.174 1.00 67.69 92 TYR A CA 1
ATOM 717 C C . TYR A 1 92 ? -7.006 16.727 -3.284 1.00 67.69 92 TYR A C 1
ATOM 719 O O . TYR A 1 92 ? -6.362 16.004 -4.057 1.00 67.69 92 TYR A O 1
ATOM 727 N N . VAL A 1 93 ? -8.010 16.244 -2.551 1.00 65.69 93 VAL A N 1
ATOM 728 C CA . VAL A 1 93 ? -8.529 14.875 -2.663 1.00 65.69 93 VAL A CA 1
ATOM 729 C C . VAL A 1 93 ? -9.456 14.789 -3.877 1.00 65.69 93 VAL A C 1
ATOM 731 O O . VAL A 1 93 ? -9.362 13.840 -4.661 1.00 65.69 93 VAL A O 1
ATOM 734 N N . THR A 1 94 ? -10.239 15.845 -4.121 1.00 55.41 94 THR A N 1
ATOM 735 C CA . THR A 1 94 ? -11.246 15.942 -5.190 1.00 55.41 94 THR A CA 1
ATOM 736 C C . THR A 1 94 ? -10.685 16.247 -6.584 1.00 55.41 94 THR A C 1
ATOM 738 O O . THR A 1 94 ? -11.442 16.210 -7.551 1.00 55.41 94 THR A O 1
ATOM 741 N N . GLN A 1 95 ? -9.371 16.454 -6.759 1.00 50.62 95 GLN A N 1
ATOM 742 C CA . GLN A 1 95 ? -8.766 16.772 -8.071 1.00 50.62 95 GLN A CA 1
ATOM 743 C C . GLN A 1 95 ? -9.067 15.754 -9.192 1.00 50.62 95 GLN A C 1
ATOM 745 O O . GLN A 1 95 ? -8.924 16.080 -10.366 1.00 50.62 95 GLN A O 1
ATOM 750 N N . ARG A 1 96 ? -9.514 14.530 -8.875 1.00 51.00 96 ARG A N 1
ATOM 751 C CA . ARG A 1 96 ? -9.994 13.564 -9.884 1.00 51.00 96 ARG A CA 1
ATOM 752 C C . ARG A 1 96 ? -11.484 13.667 -10.221 1.00 51.00 96 ARG A C 1
ATOM 754 O O . ARG A 1 96 ? -11.881 13.178 -11.276 1.00 51.00 96 ARG A O 1
ATOM 761 N N . VAL A 1 97 ? -12.283 14.270 -9.345 1.00 48.62 97 VAL A N 1
ATOM 762 C CA . VAL A 1 97 ? -13.747 14.359 -9.451 1.00 48.62 97 VAL A CA 1
ATOM 763 C C . VAL A 1 97 ? -14.159 15.364 -10.532 1.00 48.62 97 VAL A C 1
ATOM 765 O O . VAL A 1 97 ? -15.141 15.138 -11.231 1.00 48.62 97 VAL A O 1
ATOM 768 N N . LEU A 1 98 ? -13.377 16.428 -10.746 1.00 45.81 98 LEU A N 1
ATOM 769 C CA . LEU A 1 98 ? -13.754 17.525 -11.648 1.00 45.81 98 LEU A CA 1
ATOM 770 C C . LEU A 1 98 ? -13.353 17.338 -13.124 1.00 45.81 98 LEU A C 1
ATOM 772 O O . LEU A 1 98 ? -14.005 17.902 -13.996 1.00 45.81 98 LEU A O 1
ATOM 776 N N . GLU A 1 99 ? -12.339 16.528 -13.449 1.00 47.84 99 GLU A N 1
ATOM 777 C CA . GLU A 1 99 ? -11.845 16.406 -14.839 1.00 47.84 99 GLU A CA 1
ATOM 778 C C . GLU A 1 99 ? -12.509 15.289 -15.669 1.00 47.84 99 GLU A C 1
ATOM 780 O O . GLU A 1 99 ? -12.213 15.137 -16.855 1.00 47.84 99 GLU A O 1
ATOM 785 N N . ARG A 1 100 ? -13.403 14.479 -15.086 1.00 47.44 100 ARG A N 1
ATOM 786 C CA . ARG A 1 100 ? -14.070 13.370 -15.797 1.00 47.44 100 ARG A CA 1
ATOM 787 C C . ARG A 1 100 ? -15.587 13.402 -15.651 1.00 47.44 100 ARG A C 1
ATOM 789 O O . ARG A 1 100 ? -16.216 12.399 -15.322 1.00 47.44 100 ARG A O 1
ATOM 796 N N . SER A 1 101 ? -16.185 14.541 -15.982 1.00 45.84 101 SER A N 1
ATOM 797 C CA . SER A 1 101 ? -17.584 14.599 -16.398 1.00 45.84 101 SER A CA 1
ATOM 798 C C . SER A 1 101 ? -17.723 13.920 -17.764 1.00 45.84 101 SER A C 1
ATOM 800 O O . SER A 1 101 ? -17.515 14.533 -18.802 1.00 45.84 101 SER A O 1
ATOM 802 N N . ASN A 1 102 ? -17.942 12.602 -17.746 1.00 45.94 102 ASN A N 1
ATOM 803 C CA . ASN A 1 102 ? -18.773 11.832 -18.680 1.00 45.94 102 ASN A CA 1
ATOM 804 C C . ASN A 1 102 ? -18.585 10.330 -18.372 1.00 45.94 102 ASN A C 1
ATOM 806 O O . ASN A 1 102 ? -17.566 9.733 -18.712 1.00 45.94 102 ASN A O 1
ATOM 810 N N . GLN A 1 103 ? -19.592 9.725 -17.728 1.00 46.22 103 GLN A N 1
ATOM 811 C CA . GLN A 1 103 ? -19.830 8.269 -17.651 1.00 46.22 103 GLN A CA 1
ATOM 812 C C . GLN A 1 103 ? -18.843 7.391 -16.850 1.00 46.22 103 GLN A C 1
ATOM 814 O O . GLN A 1 103 ? -18.500 6.292 -17.290 1.00 46.22 103 GLN A O 1
ATOM 819 N N . ARG A 1 104 ? -18.444 7.775 -15.631 1.00 47.09 104 ARG A N 1
ATOM 820 C CA . ARG A 1 104 ? -17.998 6.770 -14.641 1.00 47.09 104 ARG A CA 1
ATOM 821 C C . ARG A 1 104 ? -19.097 6.499 -13.619 1.00 47.09 104 ARG A C 1
ATOM 823 O O . ARG A 1 104 ? -19.800 7.417 -13.217 1.00 47.09 104 ARG A O 1
ATOM 830 N N . ARG A 1 105 ? -19.268 5.216 -13.277 1.00 53.81 105 ARG A N 1
ATOM 831 C CA . ARG A 1 105 ? -20.240 4.722 -12.290 1.00 53.81 105 ARG A CA 1
ATOM 832 C C . ARG A 1 105 ? -19.916 5.329 -10.922 1.00 53.81 105 ARG A C 1
ATOM 834 O O . ARG A 1 105 ? -18.743 5.382 -10.566 1.00 53.81 105 ARG A O 1
ATOM 841 N N . GLU A 1 106 ? -20.947 5.715 -10.176 1.00 55.28 106 GLU A N 1
ATOM 842 C CA . GLU A 1 106 ? -20.903 6.177 -8.773 1.00 55.28 106 GLU A CA 1
ATOM 843 C C . GLU A 1 106 ? -19.895 5.388 -7.913 1.00 55.28 106 GLU A C 1
ATOM 845 O O . GLU A 1 106 ? -19.086 5.970 -7.199 1.00 55.28 106 GLU A O 1
ATOM 850 N N . ASN A 1 107 ? -19.830 4.069 -8.119 1.00 52.28 107 ASN A N 1
ATOM 851 C CA . ASN A 1 107 ? -18.948 3.139 -7.410 1.00 52.28 107 ASN A CA 1
ATOM 852 C C . ASN A 1 107 ? -17.430 3.451 -7.486 1.00 52.28 107 ASN A C 1
ATOM 854 O O . ASN A 1 107 ? -16.693 3.023 -6.602 1.00 52.28 107 ASN A O 1
ATOM 858 N N . ASP A 1 108 ? -16.932 4.142 -8.525 1.00 55.62 108 ASP A N 1
ATOM 859 C CA . ASP A 1 108 ? -15.499 4.502 -8.658 1.00 55.62 108 ASP A CA 1
ATOM 860 C C . ASP A 1 108 ? -15.104 5.690 -7.754 1.00 55.62 108 ASP A C 1
ATOM 862 O O . ASP A 1 108 ? -13.918 5.907 -7.472 1.00 55.62 108 ASP A O 1
ATOM 866 N N . LEU A 1 109 ? -16.084 6.508 -7.358 1.00 60.47 109 LEU A N 1
ATOM 867 C CA . LEU A 1 109 ? -15.877 7.662 -6.482 1.00 60.47 109 LEU A CA 1
ATOM 868 C C . LEU A 1 109 ? -15.755 7.215 -5.023 1.00 60.47 109 LEU A C 1
ATOM 870 O O . LEU A 1 109 ? -14.938 7.763 -4.289 1.00 60.47 109 LEU A O 1
ATOM 874 N N . ASP A 1 110 ? -16.469 6.154 -4.649 1.00 65.56 110 ASP A N 1
ATOM 875 C CA . ASP A 1 110 ? -16.501 5.629 -3.286 1.00 65.56 110 ASP A CA 1
ATOM 876 C C . ASP A 1 110 ? -15.129 5.199 -2.769 1.00 65.56 110 ASP A C 1
ATOM 878 O O . ASP A 1 110 ? -14.719 5.615 -1.692 1.00 65.56 110 ASP A O 1
ATOM 882 N N . ALA A 1 111 ? -14.367 4.419 -3.543 1.00 65.81 111 ALA A N 1
ATOM 883 C CA . ALA A 1 111 ? -13.060 3.930 -3.093 1.00 65.81 111 ALA A CA 1
ATOM 884 C C . ALA A 1 111 ? -12.049 5.062 -2.831 1.00 65.81 111 ALA A C 1
ATOM 886 O O . ALA A 1 111 ? -11.105 4.880 -2.069 1.00 65.81 111 ALA A O 1
ATOM 887 N N . GLN A 1 112 ? -12.226 6.226 -3.464 1.00 71.81 112 GLN A N 1
ATOM 888 C CA . GLN A 1 112 ? -11.366 7.398 -3.265 1.00 71.81 112 GLN A CA 1
ATOM 889 C C . GLN A 1 112 ? -11.752 8.204 -2.021 1.00 71.81 112 GLN A C 1
ATOM 891 O O . GLN A 1 112 ? -10.936 8.978 -1.522 1.00 71.81 112 GLN A O 1
ATOM 896 N N . SER A 1 113 ? -12.969 8.000 -1.522 1.00 80.31 113 SER A N 1
ATOM 897 C CA . SER A 1 113 ? -13.483 8.604 -0.299 1.00 80.31 113 SER A CA 1
ATOM 898 C C . SER A 1 113 ? -13.051 7.844 0.957 1.00 80.31 113 SER A C 1
ATOM 900 O O . SER A 1 113 ? -13.145 8.401 2.044 1.00 80.31 113 SER A O 1
ATOM 902 N N . PHE A 1 114 ? -12.537 6.613 0.834 1.00 84.56 114 PHE A N 1
ATOM 903 C CA . PHE A 1 114 ? -11.973 5.843 1.947 1.00 84.56 114 PHE A CA 1
ATOM 904 C C . PHE A 1 114 ? -10.451 5.737 1.823 1.00 84.56 114 PHE A C 1
ATOM 906 O O . PHE A 1 114 ? -9.916 5.223 0.841 1.00 84.56 114 PHE A O 1
ATOM 913 N N . LEU A 1 115 ? -9.735 6.239 2.826 1.00 86.19 115 LEU A N 1
ATOM 914 C CA . LEU A 1 115 ? -8.282 6.226 2.879 1.00 86.19 115 LEU A CA 1
ATOM 915 C C . LEU A 1 115 ? -7.786 5.082 3.770 1.00 86.19 115 LEU A C 1
ATOM 917 O O . LEU A 1 115 ? -8.254 4.954 4.902 1.00 86.19 115 LEU A O 1
ATOM 921 N N . PRO A 1 116 ? -6.754 4.329 3.341 1.00 89.69 116 PRO A N 1
ATOM 922 C CA . PRO A 1 116 ? -6.162 3.281 4.168 1.00 89.69 116 PRO A CA 1
ATOM 923 C C . PRO A 1 116 ? -5.709 3.775 5.547 1.00 89.69 116 PRO A C 1
ATOM 925 O O . PRO A 1 116 ? -5.791 3.037 6.520 1.00 89.69 116 PRO A O 1
ATOM 928 N N . CYS A 1 117 ? -5.266 5.030 5.651 1.00 85.62 117 CYS A N 1
ATOM 929 C CA . CYS A 1 117 ? -4.797 5.609 6.908 1.00 85.62 117 CYS A CA 1
ATOM 930 C C . CYS A 1 117 ? -5.857 5.676 8.015 1.00 85.62 117 CYS A C 1
ATOM 932 O O . CYS A 1 117 ? -5.478 5.829 9.168 1.00 85.62 117 CYS A O 1
ATOM 934 N N . HIS A 1 118 ? -7.148 5.557 7.690 1.00 83.31 118 HIS A N 1
ATOM 935 C CA . HIS A 1 118 ? -8.212 5.512 8.696 1.00 83.31 118 HIS A CA 1
ATOM 936 C C . HIS A 1 118 ? -8.517 4.111 9.202 1.00 83.31 118 HIS A C 1
ATOM 938 O O . HIS A 1 118 ? -9.158 3.980 10.231 1.00 83.31 118 HIS A O 1
ATOM 944 N N . SER A 1 119 ? -8.085 3.071 8.490 1.00 88.50 119 SER A N 1
ATOM 945 C CA . SER A 1 119 ? -8.300 1.681 8.905 1.00 88.50 119 SER A CA 1
ATOM 946 C C . SER A 1 119 ? -7.028 1.023 9.435 1.00 88.50 119 SER A C 1
ATOM 948 O O . SER A 1 119 ? -7.098 -0.022 10.075 1.00 88.50 119 SER A O 1
ATOM 950 N N . PHE A 1 120 ? -5.860 1.605 9.153 1.00 92.25 120 PHE A N 1
ATOM 951 C CA . PHE A 1 120 ? -4.562 1.050 9.517 1.00 92.25 120 PHE A CA 1
ATOM 952 C C . PHE A 1 120 ? -3.736 2.049 10.323 1.00 92.25 120 PHE A C 1
ATOM 954 O O . PHE A 1 120 ? -3.419 3.132 9.835 1.00 92.25 120 PHE A O 1
ATOM 961 N N . ASP A 1 121 ? -3.300 1.635 11.511 1.00 88.44 121 ASP A N 1
ATOM 962 C CA . ASP A 1 121 ? -2.398 2.406 12.369 1.00 88.44 121 ASP A CA 1
ATOM 963 C C . ASP A 1 121 ? -0.986 2.478 11.814 1.00 88.44 121 ASP A C 1
ATOM 965 O O . ASP A 1 121 ? -0.308 3.499 11.936 1.00 88.44 121 ASP A O 1
ATOM 969 N N . VAL A 1 122 ? -0.526 1.371 11.230 1.00 91.19 122 VAL A N 1
ATOM 970 C CA . VAL A 1 122 ? 0.825 1.237 10.700 1.00 91.19 122 VAL A CA 1
ATOM 971 C C . VAL A 1 122 ? 0.759 0.783 9.252 1.00 91.19 122 VAL A C 1
ATOM 973 O O . VAL A 1 122 ? 0.173 -0.248 8.926 1.00 91.19 122 VAL A O 1
ATOM 976 N N . ILE A 1 123 ? 1.422 1.528 8.375 1.00 92.75 123 ILE A N 1
ATOM 977 C CA . ILE A 1 123 ? 1.619 1.165 6.975 1.00 92.75 123 ILE A CA 1
ATOM 978 C C . ILE A 1 123 ? 3.111 0.937 6.747 1.00 92.75 123 ILE A C 1
ATOM 980 O O . ILE A 1 123 ? 3.924 1.846 6.910 1.00 92.75 123 ILE A O 1
ATOM 984 N N . CYS A 1 124 ? 3.492 -0.276 6.350 1.00 91.62 124 CYS A N 1
ATOM 985 C CA . CYS A 1 124 ? 4.866 -0.603 5.989 1.00 91.62 124 CYS A CA 1
ATOM 986 C C . CYS A 1 124 ? 4.982 -1.007 4.517 1.00 91.62 124 CYS A C 1
ATOM 988 O O . CYS A 1 124 ? 4.192 -1.794 3.998 1.00 91.62 124 CYS A O 1
ATOM 990 N N . GLY A 1 125 ? 5.985 -0.476 3.821 1.00 88.25 125 GLY A N 1
ATOM 991 C CA . GLY A 1 125 ? 6.151 -0.703 2.387 1.00 88.25 125 GLY A CA 1
ATOM 992 C C . GLY A 1 125 ? 7.587 -0.989 1.972 1.00 88.25 125 GLY A C 1
ATOM 993 O O . GLY A 1 125 ? 8.550 -0.543 2.598 1.00 88.25 125 GLY A O 1
ATOM 994 N N . SER A 1 126 ? 7.731 -1.715 0.864 1.00 81.25 126 SER A N 1
ATOM 995 C CA . SER A 1 126 ? 9.008 -1.876 0.169 1.00 81.25 126 SER A CA 1
ATOM 996 C C . SER A 1 126 ? 8.837 -1.635 -1.336 1.00 81.25 126 SER A C 1
ATOM 998 O O . SER A 1 126 ? 7.810 -1.981 -1.901 1.00 81.25 126 SER A O 1
ATOM 1000 N N . SER A 1 127 ? 9.828 -1.007 -1.977 1.00 68.69 127 SER A N 1
ATOM 1001 C CA . SER A 1 127 ? 10.056 -0.880 -3.432 1.00 68.69 127 SER A CA 1
ATOM 1002 C C . SER A 1 127 ? 8.860 -1.024 -4.398 1.00 68.69 127 SER A C 1
ATOM 1004 O O . SER A 1 127 ? 8.700 -2.046 -5.077 1.00 68.69 127 SER A O 1
ATOM 1006 N N . THR A 1 128 ? 8.071 0.036 -4.579 1.00 61.88 128 THR A N 1
ATOM 1007 C CA . THR A 1 128 ? 7.056 0.131 -5.648 1.00 61.88 128 THR A CA 1
ATOM 1008 C C . THR A 1 128 ? 7.369 1.300 -6.585 1.00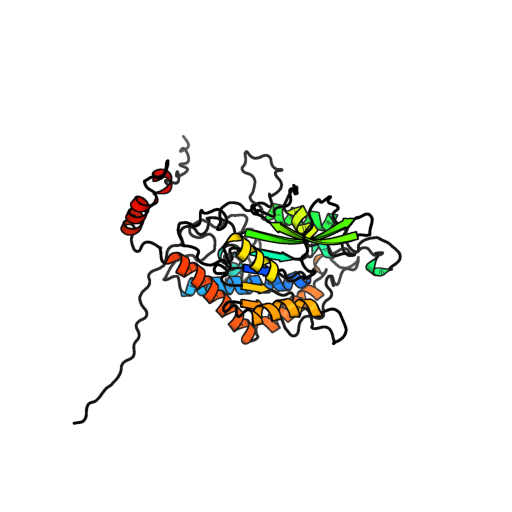 61.88 128 THR A C 1
ATOM 1010 O O . THR A 1 128 ? 7.836 2.348 -6.153 1.00 61.88 128 THR A O 1
ATOM 1013 N N . GLY A 1 129 ? 7.191 1.113 -7.900 1.00 55.34 129 GLY A N 1
ATOM 1014 C CA . GLY A 1 129 ? 7.565 2.115 -8.907 1.00 55.34 129 GLY A CA 1
ATOM 1015 C C . GLY A 1 129 ? 6.440 2.414 -9.900 1.00 55.34 129 GLY A C 1
ATOM 1016 O O . GLY A 1 129 ? 5.575 1.577 -10.137 1.00 55.34 129 GLY A O 1
ATOM 1017 N N . SER A 1 130 ? 6.458 3.612 -10.491 1.00 57.09 130 SER A N 1
ATOM 1018 C CA . SER A 1 130 ? 5.404 4.165 -11.351 1.00 57.09 130 SER A CA 1
ATOM 1019 C C . SER A 1 130 ? 5.820 4.300 -12.828 1.00 57.09 130 SER A C 1
ATOM 1021 O O . SER A 1 130 ? 6.980 4.124 -13.202 1.00 57.09 130 SER A O 1
ATOM 1023 N N . GLN A 1 131 ? 4.869 4.663 -13.695 1.00 48.22 131 GLN A N 1
ATOM 1024 C CA . GLN A 1 131 ? 5.064 4.861 -15.142 1.00 48.22 131 GLN A CA 1
ATOM 1025 C C . GLN A 1 131 ? 6.207 5.824 -15.502 1.00 48.22 131 GLN A C 1
ATOM 1027 O O . GLN A 1 131 ? 7.001 5.537 -16.402 1.00 48.22 131 GLN A O 1
ATOM 1032 N N . ARG A 1 132 ? 6.321 6.961 -14.800 1.00 62.06 132 ARG A N 1
ATOM 1033 C CA . ARG A 1 132 ? 7.368 7.969 -15.071 1.00 62.06 132 ARG A CA 1
ATOM 1034 C C . ARG A 1 132 ? 8.771 7.450 -14.731 1.00 62.06 132 ARG A C 1
ATOM 1036 O O . ARG A 1 132 ? 9.752 7.940 -15.281 1.00 62.06 132 ARG A O 1
ATOM 1043 N N . ILE A 1 133 ? 8.851 6.411 -13.897 1.00 66.81 133 ILE A N 1
ATOM 1044 C CA . ILE A 1 133 ? 10.093 5.781 -13.446 1.00 66.81 133 ILE A CA 1
ATOM 1045 C C . ILE A 1 133 ? 10.637 4.795 -14.495 1.00 66.81 133 ILE A C 1
ATOM 1047 O O . ILE A 1 133 ? 11.836 4.791 -14.773 1.00 66.81 133 ILE A O 1
ATOM 1051 N N . PHE A 1 134 ? 9.772 3.985 -15.117 1.00 69.50 134 PHE A N 1
ATOM 1052 C CA . PHE A 1 134 ? 10.187 2.916 -16.045 1.00 69.50 134 PHE A CA 1
ATOM 1053 C C . PHE A 1 134 ? 10.026 3.262 -17.538 1.00 69.50 134 PHE A C 1
ATOM 1055 O O . PHE A 1 134 ? 10.420 2.487 -18.410 1.00 69.50 134 PHE A O 1
ATOM 1062 N N . GLY A 1 135 ? 9.491 4.443 -17.861 1.00 63.84 135 GLY A N 1
ATOM 1063 C CA . GLY A 1 135 ? 9.137 4.839 -19.230 1.00 63.84 135 GLY A CA 1
ATOM 1064 C C . GLY A 1 135 ? 10.292 5.047 -20.216 1.00 63.84 135 GLY A C 1
ATOM 1065 O O . GLY A 1 135 ? 10.050 5.080 -21.426 1.00 63.84 135 GLY A O 1
ATOM 1066 N N . LYS A 1 136 ? 11.529 5.219 -19.730 1.00 72.88 136 LYS A N 1
ATOM 1067 C CA . LYS A 1 136 ? 12.710 5.550 -20.549 1.00 72.88 136 LYS A CA 1
ATOM 1068 C C . LYS A 1 136 ? 13.953 4.769 -20.078 1.00 72.88 136 LYS A C 1
ATOM 1070 O O . LYS A 1 136 ? 14.804 5.343 -19.396 1.00 72.88 136 LYS A O 1
ATOM 1075 N N . PRO A 1 137 ? 14.073 3.464 -20.391 1.00 75.62 137 PRO A N 1
ATOM 1076 C CA . PRO A 1 137 ? 15.291 2.714 -20.088 1.00 75.62 137 PRO A CA 1
ATOM 1077 C C . PRO A 1 137 ? 16.475 3.230 -20.918 1.00 75.62 137 PRO A C 1
ATOM 1079 O O . PRO A 1 137 ? 16.319 3.594 -22.085 1.00 75.62 137 PRO A O 1
ATOM 1082 N N . ARG A 1 138 ? 17.681 3.215 -20.342 1.00 73.50 138 ARG A N 1
ATOM 1083 C CA . ARG A 1 138 ? 18.924 3.444 -21.088 1.00 73.50 138 ARG A CA 1
ATOM 1084 C C . ARG A 1 138 ? 19.154 2.282 -22.050 1.00 73.50 138 ARG A C 1
ATOM 1086 O O . ARG A 1 138 ? 19.069 1.119 -21.654 1.00 73.50 138 ARG A O 1
ATOM 1093 N N . TRP A 1 139 ? 19.479 2.606 -23.301 1.00 57.44 139 TRP A N 1
ATOM 1094 C CA . TRP A 1 139 ? 19.738 1.607 -24.342 1.00 57.44 139 TRP A CA 1
ATOM 1095 C C . TRP A 1 139 ? 20.941 0.712 -23.996 1.00 57.44 139 TRP A C 1
ATOM 1097 O O . TRP A 1 139 ? 20.888 -0.503 -24.167 1.00 57.44 139 TRP A O 1
ATOM 1107 N N . VAL A 1 140 ? 21.977 1.302 -23.391 1.00 66.44 140 VAL A N 1
ATOM 1108 C CA . VAL A 1 140 ? 23.166 0.612 -22.877 1.00 66.44 140 VAL A CA 1
ATOM 1109 C C . VAL A 1 140 ? 23.150 0.681 -21.349 1.00 66.44 140 VAL A C 1
ATOM 1111 O O . VAL A 1 140 ? 23.234 1.765 -20.773 1.00 66.44 140 VAL A O 1
ATOM 1114 N N . SER A 1 141 ? 23.019 -0.467 -20.680 1.00 66.19 141 SER A N 1
ATOM 1115 C CA . SER A 1 141 ? 23.021 -0.565 -19.212 1.00 66.19 141 SER A CA 1
ATOM 1116 C C . SER A 1 141 ? 23.747 -1.823 -18.732 1.00 66.19 141 SER A C 1
ATOM 1118 O O . SER A 1 141 ? 23.901 -2.780 -19.499 1.00 66.19 141 SER A O 1
ATOM 1120 N N . GLN A 1 142 ? 24.132 -1.854 -17.452 1.00 65.69 142 GLN A N 1
ATOM 1121 C CA . GLN A 1 142 ? 24.786 -3.010 -16.827 1.00 65.69 142 GLN A CA 1
ATOM 1122 C C . GLN A 1 142 ? 23.946 -4.279 -16.961 1.00 65.69 142 GLN A C 1
ATOM 1124 O O . GLN A 1 142 ? 24.480 -5.358 -17.201 1.00 65.69 142 GLN A O 1
ATOM 1129 N N . ARG A 1 143 ? 22.621 -4.146 -16.866 1.00 58.28 143 ARG A N 1
ATOM 1130 C CA . ARG A 1 143 ? 21.692 -5.268 -17.006 1.00 58.28 143 ARG A CA 1
ATOM 1131 C C . ARG A 1 143 ? 21.533 -5.729 -18.459 1.00 58.28 143 ARG A C 1
ATOM 1133 O O . ARG A 1 143 ? 21.270 -6.903 -18.678 1.00 58.28 143 ARG A O 1
ATOM 1140 N N . SER A 1 144 ? 21.681 -4.825 -19.430 1.00 55.09 144 SER A N 1
ATOM 1141 C CA . SER A 1 144 ? 21.470 -5.128 -20.853 1.00 55.09 144 SER A CA 1
ATOM 1142 C C . SER A 1 144 ? 22.709 -5.721 -21.532 1.00 55.09 144 SER A C 1
ATOM 1144 O O . SER A 1 144 ? 22.568 -6.581 -22.390 1.00 55.09 144 SER A O 1
ATOM 1146 N N . ILE A 1 145 ? 23.909 -5.230 -21.194 1.00 63.28 145 ILE A N 1
ATOM 1147 C CA . ILE A 1 145 ? 25.149 -5.523 -21.945 1.00 63.28 145 ILE A CA 1
ATOM 1148 C C . ILE A 1 145 ? 26.269 -6.063 -21.033 1.00 63.28 145 ILE A C 1
ATOM 1150 O O . ILE A 1 145 ? 27.281 -6.548 -21.524 1.00 63.28 145 ILE A O 1
ATOM 1154 N N . GLY A 1 146 ? 26.127 -6.013 -19.702 1.00 57.62 146 GLY A N 1
ATOM 1155 C CA . GLY A 1 146 ? 27.086 -6.596 -18.744 1.00 57.62 146 GLY A CA 1
ATOM 1156 C C . GLY A 1 146 ? 28.436 -5.873 -18.613 1.00 57.62 146 GLY A C 1
ATOM 1157 O O . GLY A 1 146 ? 29.094 -6.003 -17.586 1.00 57.62 146 GLY A O 1
ATOM 1158 N N . ILE A 1 147 ? 28.830 -5.074 -19.609 1.00 62.00 147 ILE A N 1
ATOM 1159 C CA . ILE A 1 147 ? 30.146 -4.413 -19.689 1.00 62.00 147 ILE A CA 1
ATOM 1160 C C . ILE A 1 147 ? 30.124 -3.003 -19.071 1.00 62.00 147 ILE A C 1
ATOM 1162 O O . ILE A 1 147 ? 31.113 -2.531 -18.517 1.00 62.00 147 ILE A O 1
ATOM 1166 N N . VAL A 1 148 ? 28.984 -2.314 -19.135 1.00 61.88 148 VAL A N 1
ATOM 1167 C CA . VAL A 1 148 ? 28.870 -0.890 -18.786 1.00 61.88 148 VAL A CA 1
ATOM 1168 C C . VAL A 1 148 ? 28.230 -0.738 -17.404 1.00 61.88 148 VAL A C 1
ATOM 1170 O O . VAL A 1 148 ? 27.118 -1.203 -17.200 1.00 61.88 148 VAL A O 1
ATOM 1173 N N . ARG A 1 149 ? 28.885 -0.061 -16.449 1.00 67.81 149 ARG A N 1
ATOM 1174 C CA . ARG A 1 149 ? 28.437 0.075 -15.035 1.00 67.81 149 ARG A CA 1
ATOM 1175 C C . ARG A 1 149 ? 27.224 0.999 -14.801 1.00 67.81 149 ARG A C 1
ATOM 1177 O O . ARG A 1 149 ? 27.025 1.493 -13.697 1.00 67.81 149 ARG A O 1
ATOM 1184 N N . TRP A 1 150 ? 26.432 1.285 -15.830 1.00 74.00 150 TRP A N 1
ATOM 1185 C CA . TRP A 1 150 ? 25.368 2.286 -15.749 1.00 74.00 150 TRP A CA 1
ATOM 1186 C C . TRP A 1 150 ? 24.033 1.622 -15.383 1.00 74.00 150 TRP A C 1
ATOM 1188 O O . TRP A 1 150 ? 23.690 0.593 -15.980 1.00 74.00 150 TRP A O 1
ATOM 1198 N N . PRO A 1 151 ? 23.261 2.191 -14.438 1.00 78.50 151 PRO A N 1
ATOM 1199 C CA . PRO A 1 151 ? 21.953 1.660 -14.070 1.00 78.50 151 PRO A CA 1
ATOM 1200 C C . PRO A 1 151 ? 20.965 1.778 -15.234 1.00 78.50 151 PRO A C 1
ATOM 1202 O O . PRO A 1 151 ? 21.083 2.667 -16.081 1.00 78.50 151 PRO A O 1
ATOM 1205 N N . LYS A 1 152 ? 19.974 0.880 -15.278 1.00 79.25 152 LYS A N 1
ATOM 1206 C CA . LYS A 1 152 ? 19.005 0.815 -16.384 1.00 79.25 152 LYS A CA 1
ATOM 1207 C C . LYS A 1 152 ? 18.155 2.082 -16.526 1.00 79.25 152 LYS A C 1
ATOM 1209 O O . LYS A 1 152 ? 17.825 2.451 -17.649 1.00 79.25 152 LYS A O 1
ATOM 1214 N N . TYR A 1 153 ? 17.831 2.761 -15.431 1.00 81.88 153 TYR A N 1
ATOM 1215 C CA . TYR A 1 153 ? 16.954 3.931 -15.418 1.00 81.88 153 TYR A CA 1
ATOM 1216 C C . TYR A 1 153 ? 17.638 5.146 -14.781 1.00 81.88 153 TYR A C 1
ATOM 1218 O O . TYR A 1 153 ? 18.600 5.027 -14.019 1.00 81.88 153 TYR A O 1
ATOM 1226 N N . ASN A 1 154 ? 17.163 6.344 -15.130 1.00 82.31 154 ASN A N 1
ATOM 1227 C CA . ASN A 1 154 ? 17.663 7.594 -14.565 1.00 82.31 154 ASN A CA 1
ATOM 1228 C C . ASN A 1 154 ? 16.941 7.906 -13.243 1.00 82.31 154 ASN A C 1
ATOM 1230 O O . ASN A 1 154 ? 15.718 8.021 -13.226 1.00 82.31 154 ASN A O 1
ATOM 1234 N N . ALA A 1 155 ? 17.700 8.079 -12.157 1.00 82.25 155 ALA A N 1
ATOM 1235 C CA . ALA A 1 155 ? 17.157 8.449 -10.851 1.00 82.25 155 ALA A CA 1
ATOM 1236 C C . ALA A 1 155 ? 16.457 9.822 -10.860 1.00 82.25 155 ALA A C 1
ATOM 1238 O O . ALA A 1 155 ? 15.497 10.006 -10.123 1.00 82.25 155 ALA A O 1
ATOM 1239 N N . VAL A 1 156 ? 16.867 10.744 -11.740 1.00 84.25 156 VAL A N 1
ATOM 1240 C CA . VAL A 1 156 ? 16.262 12.085 -11.846 1.00 84.25 156 VAL A CA 1
ATOM 1241 C C . VAL A 1 156 ? 14.780 12.001 -12.214 1.00 84.25 156 VAL A C 1
ATOM 1243 O O . VAL A 1 156 ? 13.952 12.606 -11.548 1.00 84.25 156 VAL A O 1
ATOM 1246 N N . CYS A 1 157 ? 14.413 11.173 -13.198 1.00 83.12 157 CYS A N 1
ATOM 1247 C CA . CYS A 1 157 ? 13.007 11.010 -13.591 1.00 83.12 157 CYS A CA 1
ATOM 1248 C C . CYS A 1 157 ? 12.154 10.395 -12.469 1.00 83.12 157 CYS A C 1
ATOM 1250 O O . CYS A 1 157 ? 10.957 10.663 -12.384 1.00 83.12 157 CYS A O 1
ATOM 1252 N N . MET A 1 158 ? 12.760 9.567 -11.612 1.00 81.19 158 MET A N 1
ATOM 1253 C CA . MET A 1 158 ? 12.097 9.033 -10.423 1.00 81.19 158 MET A CA 1
ATOM 1254 C C . MET A 1 158 ? 11.867 10.119 -9.375 1.00 81.19 158 MET A C 1
ATOM 1256 O O . MET A 1 158 ? 10.757 10.233 -8.865 1.00 81.19 158 MET A O 1
ATOM 1260 N N . GLU A 1 159 ? 12.876 10.934 -9.086 1.00 83.00 159 GLU A N 1
ATOM 1261 C CA . GLU A 1 159 ? 12.736 12.056 -8.156 1.00 83.00 159 GLU A CA 1
ATOM 1262 C C . GLU A 1 159 ? 11.720 13.084 -8.644 1.00 83.00 159 GLU A C 1
ATOM 1264 O O . GLU A 1 159 ? 10.909 13.550 -7.854 1.00 83.00 159 GLU A O 1
ATOM 1269 N N . GLU A 1 160 ? 11.715 13.404 -9.938 1.00 84.88 160 GLU A N 1
ATOM 1270 C CA . GLU A 1 160 ? 10.708 14.274 -10.553 1.00 84.88 160 GLU A CA 1
ATOM 1271 C C . GLU A 1 160 ? 9.300 13.696 -10.413 1.00 84.88 160 GLU A C 1
ATOM 1273 O O . GLU A 1 160 ? 8.363 14.426 -10.104 1.00 84.88 160 GLU A O 1
ATOM 1278 N N . ALA A 1 161 ? 9.140 12.382 -10.599 1.00 83.62 161 ALA A N 1
ATOM 1279 C CA . ALA A 1 161 ? 7.853 11.723 -10.415 1.00 83.62 161 ALA A CA 1
ATOM 1280 C C . ALA A 1 161 ? 7.378 11.778 -8.956 1.00 83.62 161 ALA A C 1
ATOM 1282 O O . ALA A 1 161 ? 6.193 11.995 -8.719 1.00 83.62 161 ALA A O 1
ATOM 1283 N N . PHE A 1 162 ? 8.281 11.600 -7.987 1.00 83.75 162 PHE A N 1
ATOM 1284 C CA . PHE A 1 162 ? 7.942 11.740 -6.571 1.00 83.75 162 PHE A CA 1
ATOM 1285 C C . PHE A 1 162 ? 7.618 13.188 -6.209 1.00 83.75 162 PHE A C 1
ATOM 1287 O O . PHE A 1 162 ? 6.573 13.423 -5.617 1.00 83.75 162 PHE A O 1
ATOM 1294 N N . LYS A 1 163 ? 8.430 14.159 -6.648 1.00 83.44 163 LYS A N 1
ATOM 1295 C CA . LYS A 1 163 ? 8.160 15.595 -6.473 1.00 83.44 163 LYS A CA 1
ATOM 1296 C C . LYS A 1 163 ? 6.786 15.980 -7.008 1.00 83.44 163 LYS A C 1
ATOM 1298 O O . LYS A 1 163 ? 6.032 16.640 -6.310 1.00 83.44 163 LYS A O 1
ATOM 1303 N N . ASP A 1 164 ? 6.448 15.529 -8.212 1.00 82.62 164 ASP A N 1
ATOM 1304 C CA . ASP A 1 164 ? 5.149 15.775 -8.840 1.00 82.62 164 ASP A CA 1
ATOM 1305 C C . ASP A 1 164 ? 3.985 15.200 -8.021 1.00 82.62 164 ASP A C 1
ATOM 1307 O O . ASP A 1 164 ? 2.990 15.885 -7.793 1.00 82.62 164 ASP A O 1
ATOM 1311 N N . VAL A 1 165 ? 4.104 13.953 -7.552 1.00 80.19 165 VAL A N 1
ATOM 1312 C CA . VAL A 1 165 ? 3.068 13.329 -6.718 1.00 80.19 165 VAL A CA 1
ATOM 1313 C C . VAL A 1 165 ? 2.916 14.082 -5.404 1.00 80.19 165 VAL A C 1
ATOM 1315 O O . VAL A 1 165 ? 1.790 14.431 -5.051 1.00 80.19 165 VAL A O 1
ATOM 1318 N N . THR A 1 166 ? 4.014 14.369 -4.705 1.00 78.31 166 THR A N 1
ATOM 1319 C CA . THR A 1 166 ? 3.932 15.039 -3.410 1.00 78.31 166 THR A CA 1
ATOM 1320 C C . THR A 1 166 ? 3.508 16.497 -3.540 1.00 78.31 166 THR A C 1
ATOM 1322 O O . THR A 1 166 ? 2.778 16.986 -2.695 1.00 78.31 166 THR A O 1
ATOM 1325 N N . GLN A 1 167 ? 3.845 17.189 -4.628 1.00 78.94 167 GLN A N 1
ATOM 1326 C CA . GLN A 1 167 ? 3.334 18.537 -4.882 1.00 78.94 167 GLN A CA 1
ATOM 1327 C C . GLN A 1 167 ? 1.824 18.540 -5.164 1.00 78.94 167 GLN A C 1
ATOM 1329 O O . GLN A 1 167 ? 1.121 19.458 -4.750 1.00 78.94 167 GLN A O 1
ATOM 1334 N N . ARG A 1 168 ? 1.310 17.527 -5.874 1.00 77.31 168 ARG A N 1
ATOM 1335 C CA . ARG A 1 168 ? -0.128 17.422 -6.174 1.00 77.31 168 ARG A CA 1
ATOM 1336 C C . ARG A 1 168 ? -0.962 16.960 -4.982 1.00 77.31 168 ARG A C 1
ATOM 1338 O O . ARG A 1 168 ? -2.147 17.272 -4.932 1.00 77.31 168 ARG A O 1
ATOM 1345 N N . ARG A 1 169 ? -0.380 16.160 -4.084 1.00 74.56 169 ARG A N 1
ATOM 1346 C CA . ARG A 1 169 ? -1.098 15.491 -2.985 1.00 74.56 169 ARG A CA 1
ATOM 1347 C C . ARG A 1 169 ? -0.746 15.998 -1.592 1.00 74.56 169 ARG A C 1
ATOM 1349 O O . ARG A 1 169 ? -1.491 15.704 -0.668 1.00 74.56 169 ARG A O 1
ATOM 1356 N N . GLY A 1 170 ? 0.366 16.704 -1.443 1.00 70.31 170 GLY A N 1
ATOM 1357 C CA . GLY A 1 170 ? 0.770 17.316 -0.188 1.00 70.31 170 GLY A CA 1
ATOM 1358 C C . GLY A 1 170 ? -0.114 18.506 0.160 1.00 70.31 170 GLY A C 1
ATOM 1359 O O . GLY A 1 170 ? -0.745 19.116 -0.709 1.00 70.31 170 GLY A O 1
ATOM 1360 N N . GLU A 1 171 ? -0.143 18.835 1.447 1.00 65.69 171 GLU A N 1
ATOM 1361 C CA . GLU A 1 171 ? -0.809 20.034 1.939 1.00 65.69 171 GLU A CA 1
ATOM 1362 C C . GLU A 1 171 ? -0.220 21.268 1.247 1.00 65.69 171 GLU A C 1
ATOM 1364 O O . GLU A 1 171 ? 1.000 21.432 1.141 1.00 65.69 171 GLU A O 1
ATOM 1369 N N . LYS A 1 172 ? -1.093 22.139 0.730 1.00 66.00 172 LYS A N 1
ATOM 1370 C CA . LYS A 1 172 ? -0.637 23.417 0.185 1.00 66.00 172 LYS A CA 1
ATOM 1371 C C . LYS A 1 172 ? -0.105 24.250 1.353 1.00 66.00 172 LYS A C 1
ATOM 1373 O O . LYS A 1 172 ? -0.816 24.367 2.351 1.00 66.00 172 LYS A O 1
ATOM 1378 N N . PRO A 1 173 ? 1.094 24.847 1.242 1.00 62.72 173 PRO A N 1
ATOM 1379 C CA . PRO A 1 173 ? 1.574 25.752 2.272 1.00 62.72 173 PRO A CA 1
ATOM 1380 C C . PRO A 1 173 ? 0.552 26.874 2.464 1.00 62.72 173 PRO A C 1
ATOM 1382 O O . PRO A 1 173 ? -0.013 27.382 1.488 1.00 62.72 173 PRO A O 1
ATOM 1385 N N . SER A 1 174 ? 0.310 27.254 3.719 1.00 60.28 174 SER A N 1
ATOM 1386 C CA . SER A 1 174 ? -0.530 28.411 4.033 1.00 60.28 174 SER A CA 1
ATOM 1387 C C . SER A 1 174 ? -0.025 29.641 3.264 1.00 60.28 174 SER A C 1
ATOM 1389 O O . SER A 1 174 ? 1.181 29.743 3.042 1.00 60.28 174 SER A O 1
ATOM 1391 N N . PRO A 1 175 ? -0.878 30.619 2.904 1.00 65.38 175 PRO A N 1
ATOM 1392 C CA . PRO A 1 175 ? -0.470 31.803 2.129 1.00 65.38 175 PRO A CA 1
ATOM 1393 C C . PRO A 1 175 ? 0.738 32.572 2.700 1.00 65.38 175 PRO A C 1
ATOM 1395 O O . PRO A 1 175 ? 1.439 33.258 1.963 1.00 65.38 175 PRO A O 1
ATOM 1398 N N . ASN A 1 176 ? 1.001 32.418 4.004 1.00 66.19 176 ASN A N 1
ATOM 1399 C CA . ASN A 1 176 ? 2.112 33.044 4.725 1.00 66.19 176 ASN A CA 1
ATOM 1400 C C . ASN A 1 176 ? 3.334 32.123 4.933 1.00 66.19 176 ASN A C 1
ATOM 1402 O O . ASN A 1 176 ? 4.332 32.559 5.501 1.00 66.19 176 ASN A O 1
ATOM 1406 N N . GLN A 1 177 ? 3.281 30.856 4.513 1.00 59.19 177 GLN A N 1
ATOM 1407 C CA . GLN A 1 177 ? 4.433 29.955 4.498 1.00 59.19 177 GLN A CA 1
ATOM 1408 C C . GLN A 1 177 ? 5.151 30.072 3.153 1.00 59.19 177 GLN A C 1
ATOM 1410 O O . GLN A 1 177 ? 4.542 29.967 2.090 1.00 59.19 177 GLN A O 1
ATOM 1415 N N . HIS A 1 178 ? 6.469 30.280 3.191 1.00 55.62 178 HIS A N 1
ATOM 1416 C CA . HIS A 1 178 ? 7.282 30.308 1.980 1.00 55.62 178 HIS A CA 1
ATOM 1417 C C . HIS A 1 178 ? 7.096 29.013 1.172 1.00 55.62 178 HIS A C 1
ATOM 1419 O O . HIS A 1 178 ? 7.153 27.912 1.715 1.00 55.62 178 HIS A O 1
ATOM 1425 N N . ALA A 1 179 ? 6.891 29.164 -0.138 1.00 52.62 179 ALA A N 1
ATOM 1426 C CA . ALA A 1 179 ? 6.440 28.138 -1.083 1.00 52.62 179 ALA A CA 1
ATOM 1427 C C . ALA A 1 179 ? 7.431 26.980 -1.364 1.00 52.62 179 ALA A C 1
ATOM 1429 O O . ALA A 1 179 ? 7.417 26.411 -2.453 1.00 52.62 179 ALA A O 1
ATOM 1430 N N . ALA A 1 180 ? 8.317 26.632 -0.430 1.00 52.94 180 ALA A N 1
ATOM 1431 C CA . ALA A 1 180 ? 9.416 25.701 -0.680 1.00 52.94 180 ALA A CA 1
ATOM 1432 C C . ALA A 1 180 ? 9.739 24.742 0.474 1.00 52.94 180 ALA A C 1
ATOM 1434 O O . ALA A 1 180 ? 10.751 24.041 0.394 1.00 52.94 180 ALA A O 1
ATOM 1435 N N . THR A 1 181 ? 8.934 24.671 1.538 1.00 57.38 181 THR A N 1
ATOM 1436 C CA . THR A 1 181 ? 9.167 23.636 2.552 1.00 57.38 181 THR A CA 1
ATOM 1437 C C . THR A 1 181 ? 8.859 22.284 1.927 1.00 57.38 181 THR A C 1
ATOM 1439 O O . THR A 1 181 ? 7.720 21.996 1.564 1.00 57.38 181 THR A O 1
ATOM 1442 N N . SER A 1 182 ? 9.902 21.477 1.728 1.00 58.34 182 SER A N 1
ATOM 1443 C CA . SER A 1 182 ? 9.720 20.122 1.229 1.00 58.34 182 SER A CA 1
ATOM 1444 C C . SER A 1 182 ? 8.848 19.342 2.218 1.00 58.34 182 SER A C 1
ATOM 1446 O O . SER A 1 182 ? 9.004 19.519 3.428 1.00 58.34 182 SER A O 1
ATOM 1448 N N . PRO A 1 183 ? 7.937 18.500 1.716 1.00 61.81 183 PRO A N 1
ATOM 1449 C CA . PRO A 1 183 ? 7.077 17.664 2.539 1.00 61.81 183 PRO A CA 1
ATOM 1450 C C . PRO A 1 183 ? 7.943 16.847 3.502 1.00 61.81 183 PRO A C 1
ATOM 1452 O O . PRO A 1 183 ? 8.926 16.200 3.108 1.00 61.81 183 PRO A O 1
ATOM 1455 N N . LEU A 1 184 ? 7.616 16.968 4.784 1.00 65.19 184 LEU A N 1
ATOM 1456 C CA . LEU A 1 184 ? 8.339 16.333 5.870 1.00 65.19 184 LEU A CA 1
ATOM 1457 C C . LEU A 1 184 ? 7.852 14.890 5.992 1.00 65.19 184 LEU A C 1
ATOM 1459 O O . LEU A 1 184 ? 6.667 14.646 6.140 1.00 65.19 184 LEU A O 1
ATOM 1463 N N . PHE A 1 185 ? 8.785 13.937 5.970 1.00 65.62 185 PHE A N 1
ATOM 1464 C CA . PHE A 1 185 ? 8.475 12.522 6.199 1.00 65.62 185 PHE A CA 1
ATOM 1465 C C . PHE A 1 185 ? 7.902 12.204 7.594 1.00 65.62 185 PHE A C 1
ATOM 1467 O O . PHE A 1 185 ? 7.200 11.200 7.717 1.00 65.62 185 PHE A O 1
ATOM 1474 N N . PRO A 1 186 ? 8.175 12.994 8.653 1.00 70.94 186 PRO A N 1
ATOM 1475 C CA . PRO A 1 186 ? 7.449 12.866 9.904 1.00 70.94 186 PRO A CA 1
ATOM 1476 C C . PRO A 1 186 ? 5.932 12.982 9.726 1.00 70.94 186 PRO A C 1
ATOM 1478 O O . PRO A 1 186 ? 5.438 13.978 9.208 1.00 70.94 186 PRO A O 1
ATOM 1481 N N . THR A 1 187 ? 5.194 11.983 10.202 1.00 65.88 187 THR A N 1
ATOM 1482 C CA . THR A 1 187 ? 3.730 11.985 10.183 1.00 65.88 187 THR A CA 1
ATOM 1483 C C . THR A 1 187 ? 3.202 13.063 11.111 1.00 65.88 187 THR A C 1
ATOM 1485 O O . THR A 1 187 ? 3.630 13.166 12.265 1.00 65.88 187 THR A O 1
ATOM 1488 N N . SER A 1 188 ? 2.252 13.853 10.616 1.00 64.19 188 SER A N 1
ATOM 1489 C CA . SER A 1 188 ? 1.503 14.794 11.439 1.00 64.19 188 SER A CA 1
ATOM 1490 C C . SER A 1 188 ? 0.669 14.039 12.474 1.00 64.19 188 SER A C 1
ATOM 1492 O O . SER A 1 188 ? 0.261 12.886 12.280 1.00 64.19 188 SER A O 1
ATOM 1494 N N . ARG A 1 189 ? 0.412 14.689 13.614 1.00 62.44 189 ARG A N 1
ATOM 1495 C CA . ARG A 1 189 ? -0.486 14.125 14.620 1.00 62.44 189 ARG A CA 1
ATOM 1496 C C . ARG A 1 189 ? -1.852 13.919 13.960 1.00 62.44 189 ARG A C 1
ATOM 1498 O O . ARG A 1 189 ? -2.370 14.837 13.345 1.00 62.44 189 ARG A O 1
ATOM 1505 N N . GLY A 1 190 ? -2.395 12.718 14.089 1.00 61.88 190 GLY A N 1
ATOM 1506 C CA . GLY A 1 190 ? -3.659 12.325 13.479 1.00 61.88 190 GLY A CA 1
ATOM 1507 C C . GLY A 1 190 ? -3.578 11.417 12.278 1.00 61.88 190 GLY A C 1
ATOM 1508 O O . GLY A 1 190 ? -4.613 10.999 11.785 1.00 61.88 190 GLY A O 1
ATOM 1509 N N . THR A 1 191 ? -2.373 11.091 11.821 1.00 69.06 191 THR A N 1
ATOM 1510 C CA . THR A 1 191 ? -2.188 10.233 10.651 1.00 69.06 191 THR A CA 1
ATOM 1511 C C . THR A 1 191 ? -1.618 8.873 11.036 1.00 69.06 191 THR A C 1
ATOM 1513 O O . THR A 1 191 ? -0.983 8.716 12.088 1.00 69.06 191 THR A O 1
ATOM 1516 N N . CYS A 1 192 ? -1.854 7.882 10.169 1.00 79.44 192 CYS A N 1
ATOM 1517 C CA . CYS A 1 192 ? -1.257 6.560 10.292 1.00 79.44 192 CYS A CA 1
ATOM 1518 C C . CYS A 1 192 ? 0.268 6.659 10.270 1.00 79.44 192 CYS A C 1
ATOM 1520 O O . CYS A 1 192 ? 0.853 7.441 9.519 1.00 79.44 192 CYS A O 1
ATOM 1522 N N . SER A 1 193 ? 0.927 5.812 11.042 1.00 87.19 193 SER A N 1
ATOM 1523 C CA . SER A 1 193 ? 2.377 5.732 11.066 1.00 87.19 193 SER A CA 1
ATOM 1524 C C . SER A 1 193 ? 2.918 4.962 9.882 1.00 87.19 193 SER A C 1
ATOM 1526 O O . SER A 1 193 ? 2.448 3.878 9.549 1.00 87.19 193 SER A O 1
ATOM 1528 N N . MET A 1 194 ? 3.948 5.509 9.248 1.00 86.75 194 MET A N 1
ATOM 1529 C CA . MET A 1 194 ? 4.542 4.906 8.071 1.00 86.75 194 MET A CA 1
ATOM 1530 C C . MET A 1 194 ? 5.955 4.424 8.341 1.00 86.75 194 MET A C 1
ATOM 1532 O O . MET A 1 194 ? 6.767 5.091 8.988 1.00 86.75 194 MET A O 1
ATOM 1536 N N . SER A 1 195 ? 6.274 3.276 7.757 1.00 87.94 195 SER A N 1
ATOM 1537 C CA . SER A 1 195 ? 7.642 2.804 7.667 1.00 87.94 195 SER A CA 1
ATOM 1538 C C . SER A 1 195 ? 7.980 2.291 6.271 1.00 87.94 195 SER A C 1
ATOM 1540 O O . SER A 1 195 ? 7.151 1.726 5.556 1.00 87.94 195 SER A O 1
ATOM 1542 N N . ALA A 1 196 ? 9.222 2.506 5.848 1.00 85.50 196 ALA A N 1
ATOM 1543 C CA . ALA A 1 196 ? 9.699 2.065 4.545 1.00 85.50 196 ALA A CA 1
ATOM 1544 C C . ALA A 1 196 ? 11.028 1.335 4.692 1.00 85.50 196 ALA A C 1
ATOM 1546 O O . ALA A 1 196 ? 11.949 1.817 5.348 1.00 85.50 196 ALA A O 1
ATOM 1547 N N . THR A 1 197 ? 11.148 0.166 4.071 1.00 84.25 197 THR A N 1
ATOM 1548 C CA . THR A 1 197 ? 12.381 -0.625 4.140 1.00 84.25 197 THR A CA 1
ATOM 1549 C C . THR A 1 197 ? 13.318 -0.304 2.980 1.00 84.25 197 THR A C 1
ATOM 1551 O O . THR A 1 197 ? 12.881 -0.247 1.828 1.00 84.25 197 THR A O 1
ATOM 1554 N N . THR A 1 198 ? 14.616 -0.206 3.254 1.00 80.56 198 THR A N 1
ATOM 1555 C CA . THR A 1 198 ? 15.680 -0.147 2.243 1.00 80.56 198 THR A CA 1
ATOM 1556 C C . THR A 1 198 ? 16.877 -1.008 2.639 1.00 80.56 198 THR A C 1
ATOM 1558 O O . THR A 1 198 ? 16.982 -1.477 3.769 1.00 80.56 198 THR A O 1
ATOM 1561 N N . MET A 1 199 ? 17.802 -1.207 1.703 1.00 76.06 199 MET A N 1
ATOM 1562 C CA . MET A 1 199 ? 19.082 -1.856 1.950 1.00 76.06 199 MET A CA 1
ATOM 1563 C C . MET A 1 199 ? 20.192 -0.811 1.991 1.00 76.06 199 MET A C 1
ATOM 1565 O O . MET A 1 199 ? 20.513 -0.193 0.979 1.00 76.06 199 MET A O 1
ATOM 1569 N N . LEU A 1 200 ? 20.829 -0.680 3.145 1.00 73.31 200 LEU A N 1
ATOM 1570 C CA . LEU A 1 200 ? 22.061 0.067 3.316 1.00 73.31 200 LEU A CA 1
ATOM 1571 C C . LEU A 1 200 ? 23.257 -0.793 2.940 1.00 73.31 200 LEU A C 1
ATOM 1573 O O . LEU A 1 200 ? 23.339 -1.974 3.290 1.00 73.31 200 LEU A O 1
ATOM 1577 N N . ARG A 1 201 ? 24.210 -0.180 2.246 1.00 71.62 201 ARG A N 1
ATOM 1578 C CA . ARG A 1 201 ? 25.510 -0.773 1.964 1.00 71.62 201 ARG A CA 1
ATOM 1579 C C . ARG A 1 201 ? 26.569 0.006 2.728 1.00 71.62 201 ARG A C 1
ATOM 1581 O O . ARG A 1 201 ? 26.743 1.193 2.481 1.00 71.62 201 ARG A O 1
ATOM 1588 N N . THR A 1 202 ? 27.291 -0.676 3.608 1.00 68.12 202 THR A N 1
ATOM 1589 C CA . THR A 1 202 ? 28.398 -0.076 4.357 1.00 68.12 202 THR A CA 1
ATOM 1590 C C . THR A 1 202 ? 29.705 -0.635 3.820 1.00 68.12 202 THR A C 1
ATOM 1592 O O . THR A 1 202 ? 29.900 -1.852 3.769 1.00 68.12 202 THR A O 1
ATOM 1595 N N . GLU A 1 203 ? 30.604 0.242 3.378 1.00 67.56 203 GLU A N 1
ATOM 1596 C CA . GLU A 1 203 ? 31.946 -0.153 2.951 1.00 67.56 203 GLU A CA 1
ATOM 1597 C C . GLU A 1 203 ? 32.865 -0.247 4.171 1.00 67.56 203 GLU A C 1
ATOM 1599 O O . GLU A 1 203 ? 33.198 0.754 4.799 1.00 67.56 203 GLU A O 1
ATOM 1604 N N . GLY A 1 204 ? 33.257 -1.471 4.531 1.00 68.19 204 GLY A N 1
ATOM 1605 C CA . GLY A 1 204 ? 34.237 -1.731 5.580 1.00 68.19 204 GLY A CA 1
ATOM 1606 C C . GLY A 1 204 ? 35.578 -2.187 5.007 1.00 68.19 204 GLY A C 1
ATOM 1607 O O . GLY A 1 204 ? 35.652 -2.730 3.904 1.00 68.19 204 GLY A O 1
ATOM 1608 N N . LYS A 1 205 ? 36.651 -2.066 5.803 1.00 61.53 205 LYS A N 1
ATOM 1609 C CA . LYS A 1 205 ? 38.007 -2.536 5.442 1.00 61.53 205 LYS A CA 1
ATOM 1610 C C . LYS A 1 205 ? 38.074 -4.032 5.069 1.00 61.53 205 LYS A C 1
ATOM 1612 O O . LYS A 1 205 ? 39.019 -4.443 4.410 1.00 61.53 205 LYS A O 1
ATOM 1617 N N . ARG A 1 206 ? 37.092 -4.847 5.487 1.00 63.66 206 ARG A N 1
ATOM 1618 C CA . ARG A 1 206 ? 36.986 -6.297 5.200 1.00 63.66 206 ARG A CA 1
ATOM 1619 C C . ARG A 1 206 ? 35.921 -6.656 4.148 1.00 63.66 206 ARG A C 1
ATOM 1621 O O . ARG A 1 206 ? 35.574 -7.825 4.013 1.00 63.66 206 ARG A O 1
ATOM 1628 N N . GLY A 1 207 ? 35.404 -5.677 3.406 1.00 67.69 207 GLY A N 1
ATOM 1629 C CA . GLY A 1 207 ? 34.378 -5.868 2.377 1.00 67.69 207 GLY A CA 1
ATOM 1630 C C . GLY A 1 207 ? 33.105 -5.069 2.651 1.00 67.69 207 GLY A C 1
ATOM 1631 O O . GLY A 1 207 ? 32.926 -4.493 3.723 1.00 67.69 207 GLY A O 1
ATOM 1632 N N . SER A 1 208 ? 32.212 -5.014 1.658 1.00 68.00 208 SER A N 1
ATOM 1633 C CA . SER A 1 208 ? 30.934 -4.312 1.800 1.00 68.00 208 SER A CA 1
ATOM 1634 C C . SER A 1 208 ? 29.891 -5.196 2.481 1.00 68.00 208 SER A C 1
ATOM 1636 O O . SER A 1 208 ? 29.553 -6.253 1.940 1.00 68.00 208 SER A O 1
ATOM 1638 N N . SER A 1 209 ? 29.345 -4.756 3.613 1.00 72.69 209 SER A N 1
ATOM 1639 C CA . SER A 1 209 ? 28.186 -5.388 4.247 1.00 72.69 209 SER A CA 1
ATOM 1640 C C . SER A 1 209 ? 26.889 -4.765 3.723 1.00 72.69 209 SER A C 1
ATOM 1642 O O . SER A 1 209 ? 26.862 -3.614 3.280 1.00 72.69 209 SER A O 1
ATOM 1644 N N . LYS A 1 210 ? 25.808 -5.549 3.723 1.00 71.00 210 LYS A N 1
ATOM 1645 C CA . LYS A 1 210 ? 24.456 -5.071 3.419 1.00 71.00 210 LYS A CA 1
ATOM 1646 C C . LYS A 1 210 ? 23.594 -5.220 4.666 1.00 71.00 210 LYS A C 1
ATOM 1648 O O . LYS A 1 210 ? 23.504 -6.323 5.200 1.00 71.00 210 LYS A O 1
ATOM 1653 N N . LYS A 1 211 ? 22.970 -4.131 5.102 1.00 76.00 211 LYS A N 1
ATOM 1654 C CA . LYS A 1 211 ? 22.093 -4.059 6.275 1.00 76.00 211 LYS A CA 1
ATOM 1655 C C . LYS A 1 211 ? 20.728 -3.549 5.832 1.00 76.00 211 LYS A C 1
ATOM 1657 O O . LYS A 1 211 ? 20.652 -2.607 5.056 1.00 76.00 211 LYS A O 1
ATOM 1662 N N . LEU A 1 212 ? 19.653 -4.172 6.294 1.00 77.75 212 LEU A N 1
ATOM 1663 C CA . LEU A 1 212 ? 18.318 -3.620 6.100 1.00 77.75 212 LEU A CA 1
ATOM 1664 C C . LEU A 1 212 ? 18.131 -2.416 7.033 1.00 77.75 212 LEU A C 1
ATOM 1666 O O . LEU A 1 212 ? 18.518 -2.471 8.199 1.00 77.75 212 LEU A O 1
ATOM 1670 N N . HIS A 1 213 ? 17.527 -1.353 6.523 1.00 82.50 213 HIS A N 1
ATOM 1671 C CA . HIS A 1 213 ? 17.176 -0.161 7.281 1.00 82.50 213 HIS A CA 1
ATOM 1672 C C . HIS A 1 213 ? 15.693 0.148 7.127 1.00 82.50 213 HIS A C 1
ATOM 1674 O O . HIS A 1 213 ? 15.114 -0.070 6.060 1.00 82.50 213 HIS A O 1
ATOM 1680 N N . LEU A 1 214 ? 15.098 0.654 8.204 1.00 85.62 214 LEU A N 1
ATOM 1681 C CA . LEU A 1 214 ? 13.692 1.014 8.275 1.00 85.62 214 LEU A CA 1
ATOM 1682 C C . LEU A 1 214 ? 13.578 2.522 8.500 1.00 85.62 214 LEU A C 1
ATOM 1684 O O . LEU A 1 214 ? 13.860 3.017 9.592 1.00 85.62 214 LEU A O 1
ATOM 1688 N N . PHE A 1 215 ? 13.144 3.239 7.468 1.00 85.56 215 PHE A N 1
ATOM 1689 C CA . PHE A 1 215 ? 12.699 4.618 7.612 1.00 85.56 215 PHE A CA 1
ATOM 1690 C C . PHE A 1 215 ? 11.389 4.632 8.387 1.00 85.56 215 PHE A C 1
ATOM 1692 O O . PHE A 1 215 ? 10.532 3.786 8.138 1.00 85.56 215 PHE A O 1
ATOM 1699 N N . ARG A 1 216 ? 11.229 5.594 9.295 1.00 86.44 216 ARG A N 1
ATOM 1700 C CA . ARG A 1 216 ? 10.037 5.755 10.136 1.00 86.44 216 ARG A CA 1
ATOM 1701 C C . ARG A 1 216 ? 9.556 7.196 10.081 1.00 86.44 216 ARG A C 1
ATOM 1703 O O . ARG A 1 216 ? 10.379 8.109 10.139 1.00 86.44 216 ARG A O 1
ATOM 1710 N N . SER A 1 217 ? 8.248 7.389 9.976 1.00 83.81 217 SER A N 1
ATOM 1711 C CA . SER A 1 217 ? 7.615 8.709 10.039 1.00 83.81 217 SER A CA 1
ATOM 1712 C C . SER A 1 217 ? 7.420 9.205 11.480 1.00 83.81 217 SER A C 1
ATOM 1714 O O . SER A 1 217 ? 6.938 10.307 11.711 1.00 83.81 217 SER A O 1
ATOM 1716 N N . TYR A 1 218 ? 7.787 8.406 12.476 1.00 82.50 218 TYR A N 1
ATOM 1717 C CA . TYR A 1 218 ? 7.593 8.688 13.896 1.00 82.50 218 TYR A CA 1
ATOM 1718 C C . TYR A 1 218 ? 8.900 8.511 14.673 1.00 82.50 218 TYR A C 1
ATOM 1720 O O . TYR A 1 218 ? 9.885 7.941 14.189 1.00 82.50 218 TYR A O 1
ATOM 1728 N N . ASN A 1 219 ? 8.912 9.024 15.901 1.00 78.88 219 ASN A N 1
ATOM 1729 C CA . ASN A 1 219 ? 10.049 8.879 16.801 1.00 78.88 219 ASN A CA 1
ATOM 1730 C C . ASN A 1 219 ? 10.142 7.438 17.310 1.00 78.88 219 ASN A C 1
ATOM 1732 O O . ASN A 1 219 ? 9.157 6.866 17.762 1.00 78.88 219 ASN A O 1
ATOM 1736 N N . HIS A 1 220 ? 11.340 6.863 17.258 1.00 80.06 220 HIS A N 1
ATOM 1737 C CA . HIS A 1 220 ? 11.601 5.491 17.681 1.00 80.06 220 HIS A CA 1
ATOM 1738 C C . HIS A 1 220 ? 12.948 5.437 18.407 1.00 80.06 220 HIS A C 1
ATOM 1740 O O . HIS A 1 220 ? 13.870 6.162 18.042 1.00 80.06 220 HIS A O 1
ATOM 1746 N N . LYS A 1 221 ? 13.093 4.572 19.419 1.00 77.00 221 LYS A N 1
ATOM 1747 C CA . LYS A 1 221 ? 14.343 4.465 20.206 1.00 77.00 221 LYS A CA 1
ATOM 1748 C C . LYS A 1 221 ? 15.539 4.040 19.348 1.00 77.00 221 LYS A C 1
ATOM 1750 O O . LYS A 1 221 ? 16.638 4.540 19.522 1.00 77.00 221 LYS A O 1
ATOM 1755 N N . ASN A 1 222 ? 15.285 3.178 18.366 1.00 71.31 222 ASN A N 1
ATOM 1756 C CA . ASN A 1 222 ? 16.260 2.749 17.353 1.00 71.31 222 ASN A CA 1
ATOM 1757 C C . ASN A 1 222 ? 16.277 3.669 16.117 1.00 71.31 222 ASN A C 1
ATOM 1759 O O . ASN A 1 222 ? 16.547 3.205 15.008 1.00 71.31 222 ASN A O 1
ATOM 1763 N N . ARG A 1 223 ? 15.879 4.940 16.255 1.00 67.94 223 ARG A N 1
ATOM 1764 C CA . ARG A 1 223 ? 16.022 5.912 15.172 1.00 67.94 223 ARG A CA 1
ATOM 1765 C C . ARG A 1 223 ? 17.505 6.241 15.063 1.00 67.94 223 ARG A C 1
ATOM 1767 O O . ARG A 1 223 ? 18.071 6.861 15.953 1.00 67.94 223 ARG A O 1
ATOM 1774 N N . ASP A 1 224 ? 18.127 5.785 13.981 1.00 65.94 224 ASP A N 1
ATOM 1775 C CA . ASP A 1 224 ? 19.457 6.257 13.617 1.00 65.94 224 ASP A CA 1
ATOM 1776 C C . ASP A 1 224 ? 19.388 7.798 13.437 1.00 65.94 224 ASP A C 1
ATOM 1778 O O . ASP A 1 224 ? 18.381 8.305 12.932 1.00 65.94 224 ASP A O 1
ATOM 1782 N N . ASP A 1 225 ? 20.447 8.532 13.810 1.00 59.50 225 ASP A N 1
ATOM 1783 C CA . ASP A 1 225 ? 20.584 10.013 13.757 1.00 59.50 225 ASP A CA 1
ATOM 1784 C C . ASP A 1 225 ? 20.634 10.594 12.324 1.00 59.50 225 ASP A C 1
ATOM 1786 O O . ASP A 1 225 ? 21.313 11.568 11.994 1.00 59.50 225 ASP A O 1
ATOM 1790 N N . ILE A 1 226 ? 19.932 9.946 11.409 1.00 63.56 226 ILE A N 1
ATOM 1791 C CA . ILE A 1 226 ? 19.970 10.225 9.992 1.00 63.56 226 ILE A CA 1
ATOM 1792 C C . ILE A 1 226 ? 18.959 11.326 9.725 1.00 63.56 226 ILE A C 1
ATOM 1794 O O . ILE A 1 226 ? 17.745 11.104 9.700 1.00 63.56 226 ILE A O 1
ATOM 1798 N N . SER A 1 227 ? 19.481 12.532 9.529 1.00 60.75 227 SER A N 1
ATOM 1799 C CA . SER A 1 227 ? 18.712 13.626 8.955 1.00 60.75 227 SER A CA 1
ATOM 1800 C C . SER A 1 227 ? 18.418 13.286 7.496 1.00 60.75 227 SER A C 1
ATOM 1802 O O . SER A 1 227 ? 19.324 13.236 6.665 1.00 60.75 227 SER A O 1
ATOM 1804 N N . TYR A 1 228 ? 17.152 13.008 7.201 1.00 68.56 228 TYR A N 1
ATOM 1805 C CA . TYR A 1 228 ? 16.654 12.867 5.838 1.00 68.56 228 TYR A CA 1
ATOM 1806 C C . TYR A 1 228 ? 16.060 14.196 5.399 1.00 68.56 228 TYR A C 1
ATOM 1808 O O . TYR A 1 228 ? 15.218 14.743 6.109 1.00 68.56 228 TYR A O 1
ATOM 1816 N N . ASP A 1 229 ? 16.435 14.684 4.216 1.00 61.19 229 ASP A N 1
ATOM 1817 C CA . ASP A 1 229 ? 15.972 15.997 3.741 1.00 61.19 229 ASP A CA 1
ATOM 1818 C C . ASP A 1 229 ? 14.519 15.974 3.218 1.00 61.19 229 ASP A C 1
ATOM 1820 O O . ASP A 1 229 ? 14.028 16.982 2.714 1.00 61.19 229 ASP A O 1
ATOM 1824 N N . GLY A 1 230 ? 13.816 14.833 3.299 1.00 72.19 230 GLY A N 1
ATOM 1825 C CA . GLY A 1 230 ? 12.383 14.747 2.994 1.00 72.19 230 GLY A CA 1
ATOM 1826 C C . GLY A 1 230 ? 11.901 13.395 2.460 1.00 72.19 230 GLY A C 1
ATOM 1827 O O . GLY A 1 230 ? 12.683 12.479 2.186 1.00 72.19 230 GLY A O 1
ATOM 1828 N N . GLU A 1 231 ? 10.585 13.287 2.265 1.00 74.31 231 GLU A N 1
ATOM 1829 C CA . GLU A 1 231 ? 9.882 12.075 1.802 1.00 74.31 231 GLU A CA 1
ATOM 1830 C C . GLU A 1 231 ? 10.448 11.479 0.506 1.00 74.31 231 GLU A C 1
ATOM 1832 O O . GLU A 1 231 ? 10.527 10.261 0.343 1.00 74.31 231 GLU A O 1
ATOM 1837 N N . ILE A 1 232 ? 10.885 12.338 -0.418 1.00 79.56 232 ILE A N 1
ATOM 1838 C CA . ILE A 1 232 ? 11.400 11.932 -1.732 1.00 79.56 232 ILE A CA 1
ATOM 1839 C C . ILE A 1 232 ? 12.665 11.077 -1.592 1.00 79.56 232 ILE A C 1
ATOM 1841 O O . ILE A 1 232 ? 12.839 10.113 -2.341 1.00 79.56 232 ILE A O 1
ATOM 1845 N N . GLN A 1 233 ? 13.538 11.395 -0.629 1.00 80.44 233 GLN A N 1
ATOM 1846 C CA . GLN A 1 233 ? 14.753 10.613 -0.385 1.00 80.44 233 GLN A CA 1
ATOM 1847 C C . GLN A 1 233 ? 14.406 9.219 0.137 1.00 80.44 233 GLN A C 1
ATOM 1849 O O . GLN A 1 233 ? 14.956 8.229 -0.350 1.00 80.44 233 GLN A O 1
ATOM 1854 N N . VAL A 1 234 ? 13.445 9.134 1.060 1.00 80.88 234 VAL A N 1
ATOM 1855 C CA . VAL A 1 234 ? 12.948 7.865 1.604 1.00 80.88 234 VAL A CA 1
ATOM 1856 C C . VAL A 1 234 ? 12.305 7.019 0.505 1.00 80.88 234 VAL A C 1
ATOM 1858 O O . VAL A 1 234 ? 12.671 5.855 0.326 1.00 80.88 234 VAL A O 1
ATOM 1861 N N . ALA A 1 235 ? 11.412 7.609 -0.293 1.00 81.69 235 ALA A N 1
ATOM 1862 C CA . ALA A 1 235 ? 10.755 6.932 -1.408 1.00 81.69 235 ALA A CA 1
ATOM 1863 C C . ALA A 1 235 ? 11.773 6.424 -2.441 1.00 81.69 235 ALA A C 1
ATOM 1865 O O . ALA A 1 235 ? 11.695 5.276 -2.894 1.00 81.69 235 ALA A O 1
ATOM 1866 N N . ARG A 1 236 ? 12.785 7.238 -2.774 1.00 80.31 236 ARG A N 1
ATOM 1867 C CA . ARG A 1 236 ? 13.881 6.844 -3.668 1.00 80.31 236 ARG A CA 1
ATOM 1868 C C . ARG A 1 236 ? 14.701 5.702 -3.078 1.00 80.31 236 ARG A C 1
ATOM 1870 O O . ARG A 1 236 ? 14.935 4.718 -3.778 1.00 80.31 236 ARG A O 1
ATOM 1877 N N . ALA A 1 237 ? 15.111 5.795 -1.817 1.00 80.06 237 ALA A N 1
ATOM 1878 C CA . ALA A 1 237 ? 15.891 4.757 -1.152 1.00 80.06 237 ALA A CA 1
ATOM 1879 C C . ALA A 1 237 ? 15.129 3.429 -1.065 1.00 80.06 237 ALA A C 1
ATOM 1881 O O . ALA A 1 237 ? 15.705 2.373 -1.323 1.00 80.06 237 ALA A O 1
ATOM 1882 N N . ALA A 1 238 ? 13.834 3.464 -0.753 1.00 78.56 238 ALA A N 1
ATOM 1883 C CA . ALA A 1 238 ? 12.988 2.275 -0.709 1.00 78.56 238 ALA A CA 1
ATOM 1884 C C . ALA A 1 238 ? 12.762 1.657 -2.104 1.00 78.56 238 ALA A C 1
ATOM 1886 O O . ALA A 1 238 ? 12.576 0.446 -2.220 1.00 78.56 238 ALA A O 1
ATOM 1887 N N . THR A 1 239 ? 12.804 2.465 -3.171 1.00 77.88 239 THR A N 1
ATOM 1888 C CA . THR A 1 239 ? 12.519 2.030 -4.554 1.00 77.88 239 THR A CA 1
ATOM 1889 C C . THR A 1 239 ? 13.765 1.650 -5.355 1.00 77.88 239 THR A C 1
ATOM 1891 O O . THR A 1 239 ? 13.657 0.916 -6.339 1.00 77.88 239 THR A O 1
ATOM 1894 N N . ALA A 1 240 ? 14.956 2.088 -4.941 1.00 74.06 240 ALA A N 1
ATOM 1895 C CA . ALA A 1 240 ? 16.210 1.868 -5.656 1.00 74.06 240 ALA A CA 1
ATOM 1896 C C . ALA A 1 240 ? 16.636 0.385 -5.680 1.00 74.06 240 ALA A C 1
ATOM 1898 O O . ALA A 1 240 ? 17.455 -0.076 -4.888 1.00 74.06 240 ALA A O 1
ATOM 1899 N N . ALA A 1 241 ? 16.103 -0.376 -6.637 1.00 70.81 241 ALA A N 1
ATOM 1900 C CA . ALA A 1 241 ? 16.542 -1.741 -6.888 1.00 70.81 241 ALA A CA 1
ATOM 1901 C C . ALA A 1 241 ? 17.974 -1.752 -7.476 1.00 70.81 241 ALA A C 1
ATOM 1903 O O . ALA A 1 241 ? 18.244 -1.021 -8.442 1.00 70.81 241 ALA A O 1
ATOM 1904 N N . PRO A 1 242 ? 18.891 -2.602 -6.963 1.00 63.06 242 PRO A N 1
ATOM 1905 C CA . PRO A 1 242 ? 20.249 -2.711 -7.494 1.00 63.06 242 PRO A CA 1
ATOM 1906 C C . PRO A 1 242 ? 20.249 -3.005 -8.996 1.00 63.06 242 PRO A C 1
ATOM 1908 O O . PRO A 1 242 ? 19.472 -3.839 -9.452 1.00 63.06 242 PRO A O 1
ATOM 1911 N N . LEU A 1 243 ? 21.146 -2.361 -9.753 1.00 70.00 243 LEU A N 1
ATOM 1912 C CA . LEU A 1 243 ? 21.251 -2.411 -11.229 1.00 70.00 243 LEU A CA 1
ATOM 1913 C C . LEU A 1 243 ? 20.165 -1.628 -11.995 1.00 70.00 243 LEU A C 1
ATOM 1915 O O . LEU A 1 243 ? 20.337 -1.355 -13.187 1.00 70.00 243 LEU A O 1
ATOM 1919 N N . TYR A 1 244 ? 19.066 -1.237 -11.344 1.00 66.44 244 TYR A N 1
ATOM 1920 C CA . TYR A 1 244 ? 17.997 -0.448 -11.966 1.00 66.44 244 TYR A CA 1
ATOM 1921 C C . TYR A 1 244 ? 18.199 1.049 -11.765 1.00 66.44 244 TYR A C 1
ATOM 1923 O O . TYR A 1 244 ? 18.010 1.807 -12.713 1.00 66.44 244 TYR A O 1
ATOM 1931 N N . PHE A 1 245 ? 18.627 1.456 -10.568 1.00 77.06 245 PHE A N 1
ATOM 1932 C CA . PHE A 1 245 ? 18.839 2.853 -10.193 1.00 77.06 245 PHE A CA 1
ATOM 1933 C C . PHE A 1 245 ? 20.192 3.038 -9.510 1.00 77.06 245 PHE A C 1
ATOM 1935 O O . PHE A 1 245 ? 20.757 2.092 -8.961 1.00 77.06 245 PHE A O 1
ATOM 1942 N N . THR A 1 246 ? 20.710 4.266 -9.547 1.00 75.06 246 THR A N 1
ATOM 1943 C CA . THR A 1 246 ? 21.905 4.645 -8.786 1.00 75.06 246 THR A CA 1
ATOM 1944 C C . THR A 1 246 ? 21.601 4.593 -7.289 1.00 75.06 246 THR A C 1
ATOM 1946 O O . THR A 1 246 ? 20.667 5.264 -6.834 1.00 75.06 246 THR A O 1
ATOM 1949 N N . GLU A 1 247 ? 22.407 3.830 -6.546 1.00 72.69 247 GLU A N 1
ATOM 1950 C CA . GLU A 1 247 ? 22.353 3.743 -5.082 1.00 72.69 247 GLU A CA 1
ATOM 1951 C C . GLU A 1 247 ? 22.523 5.139 -4.455 1.00 72.69 247 GLU A C 1
ATOM 1953 O O . GLU A 1 247 ? 23.324 5.952 -4.923 1.00 72.69 247 GLU A O 1
ATOM 1958 N N . LEU A 1 248 ? 21.747 5.427 -3.408 1.00 70.06 248 LEU A N 1
ATOM 1959 C CA . LEU A 1 248 ? 21.968 6.601 -2.568 1.00 70.06 248 LEU A CA 1
ATOM 1960 C C . LEU A 1 248 ? 23.132 6.306 -1.618 1.00 70.06 248 LEU A C 1
ATOM 1962 O O . LEU A 1 248 ? 23.146 5.263 -0.967 1.00 70.06 248 LEU A O 1
ATOM 1966 N N . GLN A 1 249 ? 24.108 7.211 -1.551 1.00 64.88 249 GLN A N 1
ATOM 1967 C CA . GLN A 1 249 ? 25.238 7.077 -0.637 1.00 64.88 249 GLN A CA 1
ATOM 1968 C C . GLN A 1 249 ? 24.951 7.840 0.653 1.00 64.88 249 GLN A C 1
ATOM 1970 O O . GLN A 1 249 ? 24.795 9.056 0.629 1.00 64.88 249 GLN A O 1
ATOM 1975 N N . TYR A 1 250 ? 24.936 7.123 1.772 1.00 61.81 250 TYR A N 1
ATOM 1976 C CA . TYR A 1 250 ? 24.858 7.695 3.113 1.00 61.81 250 TYR A CA 1
ATOM 1977 C C . TYR A 1 250 ? 25.926 7.044 4.005 1.00 61.81 250 TYR A C 1
ATOM 1979 O O . TYR A 1 250 ? 26.264 5.872 3.821 1.00 61.81 250 TYR A O 1
ATOM 1987 N N . LYS A 1 251 ? 26.481 7.802 4.958 1.00 50.59 251 LYS A N 1
ATOM 1988 C CA . LYS A 1 251 ? 27.476 7.311 5.929 1.00 50.59 251 LYS A CA 1
ATOM 1989 C C . LYS A 1 251 ? 26.772 6.944 7.238 1.00 50.59 251 LYS A C 1
ATOM 1991 O O . LYS A 1 251 ? 26.036 7.774 7.758 1.00 50.59 251 LYS A O 1
ATOM 1996 N N . PHE A 1 252 ? 27.024 5.745 7.778 1.00 55.47 252 PHE A N 1
ATOM 1997 C CA . PHE A 1 252 ? 26.346 5.249 8.985 1.00 55.47 252 PHE A CA 1
ATOM 1998 C C . PHE A 1 252 ? 27.266 4.587 10.004 1.00 55.47 252 PHE A C 1
ATOM 2000 O O . PHE A 1 252 ? 28.209 3.888 9.636 1.00 55.47 252 PHE A O 1
ATOM 2007 N N . ASN A 1 253 ? 26.880 4.744 11.274 1.00 40.88 253 ASN A N 1
ATOM 2008 C CA . ASN A 1 253 ? 27.499 4.154 12.457 1.00 40.88 253 ASN A CA 1
ATOM 2009 C C . ASN A 1 253 ? 26.457 3.341 13.257 1.00 40.88 253 ASN A C 1
ATOM 2011 O O . ASN A 1 253 ? 26.138 3.706 14.381 1.00 40.88 253 ASN A O 1
ATOM 2015 N N . SER A 1 254 ? 25.876 2.267 12.710 1.00 42.25 254 SER A N 1
ATOM 2016 C CA . SER A 1 254 ? 25.111 1.328 13.555 1.00 42.25 254 SER A CA 1
ATOM 2017 C C . SER A 1 254 ? 25.115 -0.104 13.012 1.00 42.25 254 SER A C 1
ATOM 2019 O O . SER A 1 254 ? 24.908 -0.352 11.819 1.00 42.25 254 SER A O 1
ATOM 2021 N N . GLU A 1 255 ? 25.318 -1.081 13.897 1.00 37.22 255 GLU A N 1
ATOM 2022 C CA . GLU A 1 255 ? 25.302 -2.517 13.600 1.00 37.22 255 GLU A CA 1
ATOM 2023 C C . GLU A 1 255 ? 23.972 -3.122 14.050 1.00 37.22 255 GLU A C 1
ATOM 2025 O O . GLU A 1 255 ? 23.693 -3.167 15.233 1.00 37.22 255 GLU A O 1
ATOM 2030 N N . ASP A 1 256 ? 23.150 -3.580 13.106 1.00 38.34 256 ASP A N 1
ATOM 2031 C CA . ASP A 1 256 ? 21.988 -4.437 13.380 1.00 38.34 256 ASP A CA 1
ATOM 2032 C C . ASP A 1 256 ? 21.672 -5.247 12.119 1.00 38.34 256 ASP A C 1
ATOM 2034 O O . ASP A 1 256 ? 21.967 -4.808 11.006 1.00 38.34 256 ASP A O 1
ATOM 2038 N N . ARG A 1 257 ? 21.133 -6.462 12.254 1.00 35.81 257 ARG A N 1
ATOM 2039 C CA . ARG A 1 257 ? 20.974 -7.405 11.131 1.00 35.81 257 ARG A CA 1
ATOM 2040 C C . ARG A 1 257 ? 19.509 -7.783 10.940 1.00 35.81 257 ARG A C 1
ATOM 2042 O O . ARG A 1 257 ? 18.957 -8.511 11.752 1.00 35.81 257 ARG A O 1
ATOM 2049 N N . PHE A 1 258 ? 18.926 -7.384 9.811 1.00 38.03 258 PHE A N 1
ATOM 2050 C CA . PHE A 1 258 ? 17.608 -7.844 9.358 1.00 38.03 258 PHE A CA 1
ATOM 2051 C C . PHE A 1 258 ? 17.663 -8.325 7.895 1.00 38.03 258 PHE A C 1
ATOM 2053 O O . PHE A 1 258 ? 18.534 -7.917 7.122 1.00 38.03 258 PHE A O 1
ATOM 2060 N N . GLY A 1 259 ? 16.780 -9.268 7.548 1.00 43.03 259 GLY A N 1
ATOM 2061 C CA . GLY A 1 259 ? 16.816 -10.055 6.309 1.00 43.03 259 GLY A CA 1
ATOM 2062 C C . GLY A 1 259 ? 16.383 -9.327 5.025 1.00 43.03 259 GLY A C 1
ATOM 2063 O O . GLY A 1 259 ? 15.740 -8.286 5.046 1.00 43.03 259 GLY A O 1
ATOM 2064 N N . LEU A 1 260 ? 16.728 -9.933 3.881 1.00 53.25 260 LEU A N 1
ATOM 2065 C CA . LEU A 1 260 ? 16.597 -9.419 2.504 1.00 53.25 260 LEU A CA 1
ATOM 2066 C C . LEU A 1 260 ? 15.182 -9.579 1.894 1.00 53.25 260 LEU A C 1
ATOM 2068 O O . LEU A 1 260 ? 15.055 -9.956 0.726 1.00 53.25 260 LEU A O 1
ATOM 2072 N N . THR A 1 261 ? 14.105 -9.404 2.662 1.00 60.50 261 THR A N 1
ATOM 2073 C CA . THR A 1 261 ? 12.742 -9.693 2.176 1.00 60.50 261 THR A CA 1
ATOM 2074 C C . THR A 1 261 ? 12.096 -8.478 1.514 1.00 60.50 261 THR A C 1
ATOM 2076 O O . THR A 1 261 ? 12.047 -7.403 2.092 1.00 60.50 261 THR A O 1
ATOM 2079 N N . ASN A 1 262 ? 11.499 -8.668 0.336 1.00 77.12 262 ASN A N 1
ATOM 2080 C CA . ASN A 1 262 ? 10.601 -7.700 -0.317 1.00 77.12 262 ASN A CA 1
ATOM 2081 C C . ASN A 1 262 ? 9.161 -7.747 0.241 1.00 77.12 262 ASN A C 1
ATOM 2083 O O . ASN A 1 262 ? 8.244 -7.216 -0.375 1.00 77.12 262 ASN A O 1
ATOM 2087 N N . ASN A 1 263 ? 8.976 -8.427 1.374 1.00 87.31 263 ASN A N 1
ATOM 2088 C CA . ASN A 1 263 ? 7.752 -8.477 2.157 1.00 87.31 263 ASN A CA 1
ATOM 2089 C C . ASN A 1 263 ? 8.077 -7.931 3.555 1.00 87.31 263 ASN A C 1
ATOM 2091 O O . ASN A 1 263 ? 8.734 -8.641 4.326 1.00 87.31 263 ASN A O 1
ATOM 2095 N N . PRO A 1 264 ? 7.657 -6.701 3.885 1.00 90.94 264 PRO A N 1
ATOM 2096 C CA . PRO A 1 264 ? 7.978 -6.086 5.163 1.00 90.94 264 PRO A CA 1
ATOM 2097 C C . PRO A 1 264 ? 7.028 -6.502 6.300 1.00 90.94 264 PRO A C 1
ATOM 2099 O O . PRO A 1 264 ? 7.112 -5.929 7.379 1.00 90.94 264 PRO A O 1
ATOM 2102 N N . THR A 1 265 ? 6.139 -7.490 6.119 1.00 92.19 265 THR A N 1
ATOM 2103 C CA . THR A 1 265 ? 5.085 -7.793 7.109 1.00 92.19 265 THR A CA 1
ATOM 2104 C C . THR A 1 265 ? 5.650 -8.192 8.470 1.00 92.19 265 THR A C 1
ATOM 2106 O O . THR A 1 265 ? 5.217 -7.650 9.477 1.00 92.19 265 THR A O 1
ATOM 2109 N N . LEU A 1 266 ? 6.648 -9.085 8.523 1.00 90.75 266 LEU A N 1
ATOM 2110 C CA . LEU A 1 266 ? 7.261 -9.464 9.807 1.00 90.75 266 LEU A CA 1
ATOM 2111 C C . LEU A 1 266 ? 7.947 -8.284 10.498 1.00 90.75 266 LEU A C 1
ATOM 2113 O O . LEU A 1 266 ? 7.922 -8.210 11.718 1.00 90.75 266 LEU A O 1
ATOM 2117 N N . LEU A 1 267 ? 8.524 -7.362 9.726 1.00 89.88 267 LEU A N 1
ATOM 2118 C CA . LEU A 1 267 ? 9.149 -6.161 10.275 1.00 89.88 267 LEU A CA 1
ATOM 2119 C C . LEU A 1 267 ? 8.098 -5.199 10.818 1.00 89.88 267 LEU A C 1
ATOM 2121 O O . LEU A 1 267 ? 8.287 -4.665 11.897 1.00 89.88 267 LEU A O 1
ATOM 2125 N N . GLY A 1 268 ? 6.985 -5.015 10.102 1.00 91.88 268 GLY A N 1
ATOM 2126 C CA . GLY A 1 268 ? 5.865 -4.205 10.581 1.00 91.88 268 GLY A CA 1
ATOM 2127 C C . GLY A 1 268 ? 5.257 -4.761 11.870 1.00 91.88 268 GLY A C 1
ATOM 2128 O O . GLY A 1 268 ? 4.959 -3.993 12.773 1.00 91.88 268 GLY A O 1
ATOM 2129 N N . ILE A 1 269 ? 5.142 -6.090 11.987 1.00 92.38 269 ILE A N 1
ATOM 2130 C CA . ILE A 1 269 ? 4.691 -6.739 13.227 1.00 92.38 269 ILE A CA 1
ATOM 2131 C C . ILE A 1 269 ? 5.688 -6.461 14.346 1.00 92.38 269 ILE A C 1
ATOM 2133 O O . ILE A 1 269 ? 5.296 -5.906 15.359 1.00 92.38 269 ILE A O 1
ATOM 2137 N N . GLN A 1 270 ? 6.973 -6.764 14.141 1.00 91.00 270 GLN A N 1
ATOM 2138 C CA . GLN A 1 270 ? 8.017 -6.510 15.141 1.00 91.00 270 GLN A CA 1
ATOM 2139 C C . GLN A 1 270 ? 8.057 -5.046 15.579 1.00 91.00 270 GLN A C 1
ATOM 2141 O O . GLN A 1 270 ? 8.306 -4.748 16.739 1.00 91.00 270 GLN A O 1
ATOM 2146 N N . GLU A 1 271 ? 7.817 -4.125 14.653 1.00 90.19 271 GLU A N 1
ATOM 2147 C CA . GLU A 1 271 ? 7.765 -2.700 14.935 1.00 90.19 271 GLU A CA 1
ATOM 2148 C C . GLU A 1 271 ? 6.581 -2.342 15.846 1.00 90.19 271 GLU A C 1
ATOM 2150 O O . GLU A 1 271 ? 6.780 -1.634 16.829 1.00 90.19 271 GLU A O 1
ATOM 2155 N N . ILE A 1 272 ? 5.383 -2.883 15.589 1.00 90.69 272 ILE A N 1
ATOM 2156 C CA . ILE A 1 272 ? 4.229 -2.734 16.491 1.00 90.69 272 ILE A CA 1
ATOM 2157 C C . ILE A 1 272 ? 4.534 -3.356 17.856 1.00 90.69 272 ILE A C 1
ATOM 2159 O O . ILE A 1 272 ? 4.321 -2.715 18.880 1.00 90.69 272 ILE A O 1
ATOM 2163 N N . GLU A 1 273 ? 5.083 -4.571 17.884 1.00 90.88 273 GLU A N 1
ATOM 2164 C CA . GLU A 1 273 ? 5.406 -5.278 19.127 1.00 90.88 273 GLU A CA 1
ATOM 2165 C C . GLU A 1 273 ? 6.424 -4.506 19.978 1.00 90.88 273 GLU A C 1
ATOM 2167 O O . GLU A 1 273 ? 6.282 -4.430 21.195 1.00 90.88 273 GLU A O 1
ATOM 2172 N N . ASN A 1 274 ? 7.425 -3.890 19.344 1.00 88.19 274 ASN A N 1
ATOM 2173 C CA . ASN A 1 274 ? 8.439 -3.083 20.024 1.00 88.19 274 ASN A CA 1
ATOM 2174 C C . ASN A 1 274 ? 7.887 -1.761 20.573 1.00 88.19 274 ASN A C 1
ATOM 2176 O O . ASN A 1 274 ? 8.414 -1.245 21.560 1.00 88.19 274 ASN A O 1
ATOM 2180 N N . LEU A 1 275 ? 6.883 -1.187 19.908 1.00 85.06 275 LEU A N 1
ATOM 2181 C CA . LEU A 1 275 ? 6.294 0.098 20.279 1.00 85.06 275 LEU A CA 1
ATOM 2182 C C . LEU A 1 275 ? 5.192 -0.042 21.327 1.00 85.06 275 LEU A C 1
ATOM 2184 O O . LEU A 1 275 ? 5.131 0.768 22.247 1.00 85.06 275 LEU A O 1
ATOM 2188 N N . PHE A 1 276 ? 4.342 -1.056 21.181 1.00 85.88 276 PHE A N 1
ATOM 2189 C CA . PHE A 1 276 ? 3.085 -1.174 21.918 1.00 85.88 276 PHE A CA 1
ATOM 2190 C C . PHE A 1 276 ? 3.000 -2.448 22.763 1.00 85.88 276 PHE A C 1
ATOM 2192 O O . PHE A 1 276 ? 2.245 -2.485 23.727 1.00 85.88 276 PHE A O 1
ATOM 2199 N N . GLY A 1 277 ? 3.789 -3.478 22.456 1.00 87.81 277 GLY A N 1
ATOM 2200 C CA . GLY A 1 277 ? 3.689 -4.794 23.086 1.00 87.81 277 GLY A CA 1
ATOM 2201 C C . GLY A 1 277 ? 3.119 -5.858 22.147 1.00 87.81 277 GLY A C 1
ATOM 2202 O O . GLY A 1 277 ? 2.507 -5.568 21.119 1.00 87.81 277 GLY A O 1
ATOM 2203 N N . GLN A 1 278 ? 3.366 -7.126 22.479 1.00 87.44 278 GLN A N 1
ATOM 2204 C CA . GLN A 1 278 ? 3.059 -8.265 21.605 1.00 87.44 278 GLN A CA 1
ATOM 2205 C C . GLN A 1 278 ? 1.555 -8.535 21.433 1.00 87.44 278 GLN A C 1
ATOM 2207 O O . GLN A 1 278 ? 1.116 -9.032 20.390 1.00 87.44 278 GLN A O 1
ATOM 2212 N N . ASP A 1 279 ? 0.790 -8.217 22.468 1.00 85.62 279 ASP A N 1
ATOM 2213 C CA . ASP A 1 279 ? -0.663 -8.321 22.578 1.00 85.62 279 ASP A CA 1
ATOM 2214 C C . ASP A 1 279 ? -1.402 -7.197 21.843 1.00 85.62 279 ASP A C 1
ATOM 2216 O O . ASP A 1 279 ? -2.601 -7.302 21.622 1.00 85.62 279 ASP A O 1
ATOM 2220 N N . ARG A 1 280 ? -0.685 -6.159 21.401 1.00 88.31 280 ARG A N 1
ATOM 2221 C CA . ARG A 1 280 ? -1.251 -4.995 20.713 1.00 88.31 280 ARG A CA 1
ATOM 2222 C C . ARG A 1 280 ? -1.279 -5.128 19.192 1.00 88.31 280 ARG A C 1
ATOM 2224 O O . ARG A 1 280 ? -1.508 -4.144 18.501 1.00 88.31 280 ARG A O 1
ATOM 2231 N N . VAL A 1 281 ? -1.010 -6.304 18.629 1.00 90.88 281 VAL A N 1
ATOM 2232 C CA . VAL A 1 281 ? -1.044 -6.514 17.172 1.00 90.88 281 VAL A CA 1
ATOM 2233 C C . VAL A 1 281 ? -2.445 -6.957 16.753 1.00 90.88 281 VAL A C 1
ATOM 2235 O O . VAL A 1 281 ? -2.836 -8.080 17.064 1.00 90.88 281 VAL A O 1
ATOM 2238 N N . GLY A 1 282 ? -3.153 -6.101 16.014 1.00 92.00 282 GLY A N 1
ATOM 2239 C CA . GLY A 1 282 ? -4.520 -6.345 15.546 1.00 92.00 282 GLY A CA 1
ATOM 2240 C C . GLY A 1 282 ? -4.583 -7.008 14.175 1.00 92.00 282 GLY A C 1
ATOM 2241 O O . GLY A 1 282 ? -3.903 -8.004 13.900 1.00 92.00 282 GLY A O 1
ATOM 2242 N N . VAL A 1 283 ? -5.394 -6.437 13.281 1.00 94.69 283 VAL A N 1
ATOM 2243 C CA . VAL A 1 283 ? -5.534 -6.907 11.898 1.00 94.69 283 VAL A CA 1
ATOM 2244 C C . VAL A 1 283 ? -4.219 -6.733 11.145 1.00 94.69 283 VAL A C 1
ATOM 2246 O O . VAL A 1 283 ? -3.669 -5.640 11.053 1.00 94.69 283 VAL A O 1
ATOM 2249 N N . ILE A 1 284 ? -3.733 -7.811 10.530 1.00 95.94 284 ILE A N 1
ATOM 2250 C CA . ILE A 1 284 ? -2.542 -7.800 9.683 1.00 95.94 284 ILE A CA 1
ATOM 2251 C C . ILE A 1 284 ? -2.958 -8.082 8.245 1.00 95.94 284 ILE A C 1
ATOM 2253 O O . ILE A 1 284 ? -3.254 -9.221 7.869 1.00 95.94 284 ILE A O 1
ATOM 2257 N N . LEU A 1 285 ? -2.879 -7.059 7.403 1.00 96.56 285 LEU A N 1
ATOM 2258 C CA . LEU A 1 285 ? -3.063 -7.186 5.970 1.00 96.56 285 LEU A CA 1
ATOM 2259 C C . LEU A 1 285 ? -1.725 -7.102 5.237 1.00 96.56 285 LEU A C 1
ATOM 2261 O O . LEU A 1 285 ? -1.046 -6.082 5.233 1.00 96.56 285 LEU A O 1
ATOM 2265 N N . SER A 1 286 ? -1.370 -8.170 4.531 1.00 95.56 286 SER A N 1
ATOM 2266 C CA . SER A 1 286 ? -0.204 -8.225 3.653 1.00 95.56 286 SER A CA 1
ATOM 2267 C C . SER A 1 286 ? -0.656 -8.278 2.194 1.00 95.56 286 SER A C 1
ATOM 2269 O O . SER A 1 286 ? -1.347 -9.215 1.790 1.00 95.56 286 SER A O 1
ATOM 2271 N N . VAL A 1 287 ? -0.254 -7.305 1.378 1.00 95.25 287 VAL A N 1
ATOM 2272 C CA . VAL A 1 287 ? -0.619 -7.220 -0.042 1.00 95.25 287 VAL A CA 1
ATOM 2273 C C . VAL A 1 287 ? 0.583 -7.572 -0.904 1.00 95.25 287 VAL A C 1
ATOM 2275 O O . VAL A 1 287 ? 1.634 -6.932 -0.845 1.00 95.25 287 VAL A O 1
ATOM 2278 N N . GLY A 1 288 ? 0.415 -8.619 -1.709 1.00 92.12 288 GLY A N 1
ATOM 2279 C CA . GLY A 1 288 ? 1.426 -9.064 -2.652 1.00 92.12 288 GLY A CA 1
ATOM 2280 C C . GLY A 1 288 ? 1.341 -8.401 -4.017 1.00 92.12 288 GLY A C 1
ATOM 2281 O O . GLY A 1 288 ? 0.408 -7.670 -4.310 1.00 92.12 288 GLY A O 1
ATOM 2282 N N . ILE A 1 289 ? 2.315 -8.709 -4.871 1.00 90.38 289 ILE A N 1
ATOM 2283 C CA . ILE A 1 289 ? 2.437 -8.169 -6.240 1.00 90.38 289 ILE A CA 1
ATOM 2284 C C . ILE A 1 289 ? 2.077 -9.193 -7.332 1.00 90.38 289 ILE A C 1
ATOM 2286 O O . ILE A 1 289 ? 2.546 -9.077 -8.465 1.00 90.38 289 ILE A O 1
ATOM 2290 N N . ALA A 1 290 ? 1.352 -10.256 -6.962 1.00 88.31 290 ALA A N 1
ATOM 2291 C CA . ALA A 1 290 ? 1.001 -11.391 -7.817 1.00 88.31 290 ALA A CA 1
ATOM 2292 C C . ALA A 1 290 ? 2.200 -11.932 -8.605 1.00 88.31 290 ALA A C 1
ATOM 2294 O O . ALA A 1 290 ? 2.159 -12.078 -9.819 1.00 88.31 290 ALA A O 1
ATOM 2295 N N . ARG A 1 291 ? 3.321 -12.204 -7.936 1.00 82.75 291 ARG A N 1
ATOM 2296 C CA . ARG A 1 291 ? 4.487 -12.793 -8.605 1.00 82.75 291 ARG A CA 1
ATOM 2297 C C . ARG A 1 291 ? 4.198 -14.253 -8.961 1.00 82.75 291 ARG A C 1
ATOM 2299 O O . ARG A 1 291 ? 3.822 -15.013 -8.073 1.00 82.75 291 ARG A O 1
ATOM 2306 N N . ASP A 1 292 ? 4.412 -14.629 -10.225 1.00 77.31 292 ASP A N 1
ATOM 2307 C CA . ASP A 1 292 ? 4.347 -16.032 -10.656 1.00 77.31 292 ASP A CA 1
ATOM 2308 C C . ASP A 1 292 ? 5.291 -16.899 -9.809 1.00 77.31 292 ASP A C 1
ATOM 2310 O O . ASP A 1 292 ? 6.420 -16.503 -9.481 1.00 77.31 292 ASP A O 1
ATOM 2314 N N . ASN A 1 293 ? 4.802 -18.074 -9.416 1.00 61.88 293 ASN A N 1
ATOM 2315 C CA . ASN A 1 293 ? 5.625 -19.081 -8.777 1.00 61.88 293 ASN A CA 1
ATOM 2316 C C . ASN A 1 293 ? 6.602 -19.589 -9.840 1.00 61.88 293 ASN A C 1
ATOM 2318 O O . ASN A 1 293 ? 6.266 -20.457 -10.638 1.00 61.88 293 ASN A O 1
ATOM 2322 N N . GLU A 1 294 ? 7.821 -19.040 -9.846 1.00 52.66 294 GLU A N 1
ATOM 2323 C CA . GLU A 1 294 ? 8.898 -19.525 -10.708 1.00 52.66 294 GLU A CA 1
ATOM 2324 C C . GLU A 1 294 ? 8.943 -21.061 -10.685 1.00 52.66 294 GLU A C 1
ATOM 2326 O O . GLU A 1 294 ? 8.887 -21.677 -9.613 1.00 52.66 294 GLU A O 1
ATOM 2331 N N . LYS A 1 295 ? 9.068 -21.669 -11.876 1.00 47.41 295 LYS A N 1
ATOM 2332 C CA . LYS A 1 295 ? 9.357 -23.101 -12.033 1.00 47.41 295 LYS A CA 1
ATOM 2333 C C . LYS A 1 295 ? 10.435 -23.509 -11.011 1.00 47.41 295 LYS A C 1
ATOM 2335 O O . LYS A 1 295 ? 11.398 -22.752 -10.837 1.00 47.41 295 LYS A O 1
ATOM 2340 N N . PRO A 1 296 ? 10.290 -24.661 -10.332 1.00 40.56 296 PRO A N 1
ATOM 2341 C CA . PRO A 1 296 ? 11.189 -25.070 -9.255 1.00 40.56 296 PRO A CA 1
ATOM 2342 C C . PRO A 1 296 ? 12.652 -24.987 -9.721 1.00 40.56 296 PRO A C 1
ATOM 2344 O O . PRO A 1 296 ? 13.047 -25.695 -10.641 1.00 40.56 296 PRO A O 1
ATOM 2347 N N . GLY A 1 297 ? 13.435 -24.068 -9.135 1.00 45.75 297 GLY A N 1
ATOM 2348 C CA . GLY A 1 297 ? 14.856 -23.887 -9.470 1.00 45.75 297 GLY A CA 1
ATOM 2349 C C . GLY A 1 297 ? 15.397 -22.449 -9.471 1.00 45.75 297 GLY A C 1
ATOM 2350 O O . GLY A 1 297 ? 16.613 -22.272 -9.427 1.00 45.75 297 GLY A O 1
ATOM 2351 N N . LYS A 1 298 ? 14.553 -21.407 -9.480 1.00 43.66 298 LYS A N 1
ATOM 2352 C CA . LYS A 1 298 ? 14.999 -20.002 -9.351 1.00 43.66 298 LYS A CA 1
ATOM 2353 C C . LYS A 1 298 ? 14.534 -19.374 -8.021 1.00 43.66 298 LYS A C 1
ATOM 2355 O O . LYS A 1 298 ? 13.650 -19.892 -7.343 1.00 43.66 298 LYS A O 1
ATOM 2360 N N . LYS A 1 299 ? 15.272 -18.351 -7.564 1.00 43.06 299 LYS A N 1
ATOM 2361 C CA . LYS A 1 299 ? 15.383 -17.818 -6.183 1.00 43.06 299 LYS A CA 1
ATOM 2362 C C . LYS A 1 299 ? 14.092 -17.160 -5.630 1.00 43.06 299 LYS A C 1
ATOM 2364 O O . LYS A 1 299 ? 14.118 -16.004 -5.216 1.00 43.06 299 LYS A O 1
ATOM 2369 N N . GLY A 1 300 ? 12.975 -17.887 -5.574 1.00 46.62 300 GLY A N 1
ATOM 2370 C CA . GLY A 1 300 ? 11.686 -17.448 -5.006 1.00 46.62 300 GLY A CA 1
ATOM 2371 C C . GLY A 1 300 ? 11.430 -17.853 -3.544 1.00 46.62 300 GLY A C 1
ATOM 2372 O O . GLY A 1 300 ? 10.346 -17.620 -3.015 1.00 46.62 300 GLY A O 1
ATOM 2373 N N . ILE A 1 301 ? 12.414 -18.464 -2.880 1.00 49.28 301 ILE A N 1
ATOM 2374 C CA . ILE A 1 301 ? 12.264 -19.160 -1.587 1.00 49.28 301 ILE A CA 1
ATOM 2375 C C . ILE A 1 301 ? 11.793 -18.225 -0.449 1.00 49.28 301 ILE A C 1
ATOM 2377 O O . ILE A 1 301 ? 10.989 -18.619 0.394 1.00 49.28 301 ILE A O 1
ATOM 2381 N N . LEU A 1 302 ? 12.225 -16.961 -0.442 1.00 50.94 302 LEU A N 1
ATOM 2382 C CA . LEU A 1 302 ? 12.097 -16.090 0.733 1.00 50.94 302 LEU A CA 1
ATOM 2383 C C . LEU A 1 302 ? 10.686 -15.516 0.966 1.00 50.94 302 LEU A C 1
ATOM 2385 O O . LEU A 1 302 ? 10.264 -15.356 2.107 1.00 50.94 302 LEU A O 1
ATOM 2389 N N . HIS A 1 303 ? 9.916 -15.272 -0.096 1.00 55.44 303 HIS A N 1
ATOM 2390 C CA . HIS A 1 303 ? 8.565 -14.707 0.015 1.00 55.44 303 HIS A CA 1
ATOM 2391 C C . HIS A 1 303 ? 7.581 -15.661 0.697 1.00 55.44 303 HIS A C 1
ATOM 2393 O O . HIS A 1 303 ? 6.709 -15.258 1.468 1.00 55.44 303 HIS A O 1
ATOM 2399 N N . ARG A 1 304 ? 7.753 -16.951 0.395 1.00 59.19 304 ARG A N 1
ATOM 2400 C CA . ARG A 1 304 ? 6.966 -18.047 0.949 1.00 59.19 304 ARG A CA 1
ATOM 2401 C C . ARG A 1 304 ? 7.293 -18.260 2.428 1.00 59.19 304 ARG A C 1
ATOM 2403 O O . ARG A 1 304 ? 6.409 -18.650 3.182 1.00 59.19 304 ARG A O 1
ATOM 2410 N N . HIS A 1 305 ? 8.520 -17.945 2.857 1.00 68.69 305 HIS A N 1
ATOM 2411 C CA . HIS A 1 305 ? 8.915 -18.054 4.260 1.00 68.69 305 HIS A CA 1
ATOM 2412 C C . HIS A 1 305 ? 8.143 -17.099 5.168 1.00 68.69 305 HIS A C 1
ATOM 2414 O O . HIS A 1 305 ? 7.635 -17.564 6.177 1.00 68.69 305 HIS A O 1
ATOM 2420 N N . VAL A 1 306 ? 7.973 -15.823 4.801 1.00 77.44 306 VAL A N 1
ATOM 2421 C CA . VAL A 1 306 ? 7.251 -14.847 5.644 1.00 77.44 306 VAL A CA 1
ATOM 2422 C C . VAL A 1 306 ? 5.807 -15.287 5.898 1.00 77.44 306 VAL A C 1
ATOM 2424 O O . VAL A 1 306 ? 5.399 -15.447 7.045 1.00 77.44 306 VAL A O 1
ATOM 2427 N N . ALA A 1 307 ? 5.053 -15.569 4.831 1.00 75.38 307 ALA A N 1
ATOM 2428 C CA . ALA A 1 307 ? 3.660 -15.999 4.951 1.00 75.38 307 ALA A CA 1
ATOM 2429 C C . ALA A 1 307 ? 3.522 -17.333 5.708 1.00 75.38 307 ALA A C 1
ATOM 2431 O O . ALA A 1 307 ? 2.590 -17.510 6.488 1.00 75.38 307 ALA A O 1
ATOM 2432 N N . ASN A 1 308 ? 4.454 -18.272 5.512 1.00 77.56 308 ASN A N 1
ATOM 2433 C CA . ASN A 1 308 ? 4.445 -19.541 6.238 1.00 77.56 308 ASN A CA 1
ATOM 2434 C C . ASN A 1 308 ? 4.801 -19.373 7.718 1.00 77.56 308 ASN A C 1
ATOM 2436 O O . ASN A 1 308 ? 4.210 -20.054 8.551 1.00 77.56 308 ASN A O 1
ATOM 2440 N N . SER A 1 309 ? 5.739 -18.485 8.054 1.00 81.19 309 SER A N 1
ATOM 2441 C CA . SER A 1 309 ? 6.075 -18.165 9.443 1.00 81.19 309 SER A CA 1
ATOM 2442 C C . SER A 1 309 ? 4.875 -17.559 10.168 1.00 81.19 309 SER A C 1
ATOM 2444 O O . SER A 1 309 ? 4.551 -18.004 11.262 1.00 81.19 309 SER A O 1
ATOM 2446 N N . LEU A 1 310 ? 4.154 -16.631 9.530 1.00 82.19 310 LEU A N 1
ATOM 2447 C CA . LEU A 1 310 ? 2.966 -16.003 10.120 1.00 82.19 310 LEU A CA 1
ATOM 2448 C C . LEU A 1 310 ? 1.815 -16.986 10.328 1.00 82.19 310 LEU A C 1
ATOM 2450 O O . LEU A 1 310 ? 1.186 -16.983 11.381 1.00 82.19 310 LEU A O 1
ATOM 2454 N N . LYS A 1 311 ? 1.598 -17.905 9.380 1.00 79.31 311 LYS A N 1
ATOM 2455 C CA . LYS A 1 311 ? 0.622 -18.991 9.550 1.00 79.31 311 LYS A CA 1
ATOM 2456 C C . LYS A 1 311 ? 0.938 -19.899 10.741 1.00 79.31 311 LYS A C 1
ATOM 2458 O O . LYS A 1 311 ? 0.017 -20.421 11.356 1.00 79.31 311 LYS A O 1
ATOM 2463 N N . ARG A 1 312 ? 2.221 -20.096 11.068 1.00 79.19 312 ARG A N 1
ATOM 2464 C CA . ARG A 1 312 ? 2.645 -20.895 12.233 1.00 79.19 312 ARG A CA 1
ATOM 2465 C C . ARG A 1 312 ? 2.492 -20.150 13.554 1.00 79.19 312 ARG A C 1
ATOM 2467 O O . ARG A 1 312 ? 2.303 -20.798 14.571 1.00 79.19 312 ARG A O 1
ATOM 2474 N N . GLN A 1 313 ? 2.571 -18.822 13.537 1.00 78.44 313 GLN A N 1
ATOM 2475 C CA . GLN A 1 313 ? 2.420 -17.975 14.724 1.00 78.44 313 GLN A CA 1
ATOM 2476 C C . GLN A 1 313 ? 0.954 -17.768 15.145 1.00 78.44 313 GLN A C 1
ATOM 2478 O O . GLN A 1 313 ? 0.701 -16.949 16.021 1.00 78.44 313 GLN A O 1
ATOM 2483 N N . THR A 1 314 ? -0.000 -18.472 14.514 1.00 76.00 314 THR A N 1
ATOM 2484 C CA . THR A 1 314 ? -1.434 -18.459 14.865 1.00 76.00 314 THR A CA 1
ATOM 2485 C C . THR A 1 314 ? -1.993 -17.050 15.076 1.00 76.00 314 THR A C 1
ATOM 2487 O O . THR A 1 314 ? -2.645 -16.781 16.078 1.00 76.00 314 THR A O 1
ATOM 2490 N N . ARG A 1 315 ? -1.724 -16.129 14.142 1.00 83.31 315 ARG A N 1
ATOM 2491 C CA . ARG A 1 315 ? -2.351 -14.800 14.137 1.00 83.31 315 ARG A CA 1
ATOM 2492 C C . ARG A 1 315 ? -3.752 -14.933 13.525 1.00 83.31 315 ARG A C 1
ATOM 2494 O O . ARG A 1 315 ? -3.827 -15.207 12.324 1.00 83.31 315 ARG A O 1
ATOM 2501 N N . PRO A 1 316 ? -4.839 -14.800 14.309 1.00 81.81 316 PRO A N 1
ATOM 2502 C CA . PRO A 1 316 ? -6.193 -15.099 13.835 1.00 81.81 316 PRO A CA 1
ATOM 2503 C C . PRO A 1 316 ? -6.646 -14.145 12.724 1.00 81.81 316 PRO A C 1
ATOM 2505 O O . PRO A 1 316 ? -7.365 -14.555 11.818 1.00 81.81 316 PRO A O 1
ATOM 2508 N N . TYR A 1 317 ? -6.152 -12.905 12.747 1.00 92.25 317 TYR A N 1
ATOM 2509 C CA . TYR A 1 317 ? -6.538 -11.833 11.833 1.00 92.25 317 TYR A CA 1
ATOM 2510 C C . TYR A 1 317 ? -5.416 -11.486 10.848 1.00 92.25 317 TYR A C 1
ATOM 2512 O O . TYR A 1 317 ? -5.025 -10.331 10.695 1.00 92.25 317 TYR A O 1
ATOM 2520 N N . TYR A 1 318 ? -4.856 -12.509 10.196 1.00 94.19 318 TYR A N 1
ATOM 2521 C CA . TYR A 1 318 ? -3.848 -12.343 9.148 1.00 94.19 318 TYR A CA 1
ATOM 2522 C C . TYR A 1 318 ? -4.403 -12.690 7.765 1.00 94.19 318 TYR A C 1
ATOM 2524 O O . TYR A 1 318 ? -4.692 -13.854 7.473 1.00 94.19 318 TYR A O 1
ATOM 2532 N N . TRP A 1 319 ? -4.425 -11.703 6.867 1.00 95.19 319 TRP A N 1
ATOM 2533 C CA . TRP A 1 319 ? -4.781 -11.897 5.463 1.00 95.19 319 TRP A CA 1
ATOM 2534 C C . TRP A 1 319 ? -3.614 -11.577 4.537 1.00 95.19 319 TRP A C 1
ATOM 2536 O O . TRP A 1 319 ? -2.903 -10.581 4.675 1.00 95.19 319 TRP A O 1
ATOM 2546 N N . ARG A 1 320 ? -3.430 -12.443 3.538 1.00 94.50 320 ARG A N 1
ATOM 2547 C CA . ARG A 1 320 ? -2.442 -12.273 2.474 1.00 94.50 320 ARG A CA 1
ATOM 2548 C C . ARG A 1 320 ? -3.146 -12.194 1.128 1.00 94.50 320 ARG A C 1
ATOM 2550 O O . ARG A 1 320 ? -3.451 -13.225 0.527 1.00 94.50 320 ARG A O 1
ATOM 2557 N N . LEU A 1 321 ? -3.348 -10.979 0.633 1.00 95.12 321 LEU A N 1
ATOM 2558 C CA . LEU A 1 321 ? -3.979 -10.733 -0.661 1.00 95.12 321 LEU A CA 1
ATOM 2559 C C . LEU A 1 321 ? -2.923 -10.799 -1.764 1.00 95.12 321 LEU A C 1
ATOM 2561 O O . LEU A 1 321 ? -2.159 -9.863 -1.993 1.00 95.12 321 LEU A O 1
ATOM 2565 N N . ASN A 1 322 ? -2.825 -11.958 -2.410 1.00 93.88 322 ASN A N 1
ATOM 2566 C CA . ASN A 1 322 ? -1.887 -12.200 -3.500 1.00 93.88 322 ASN A CA 1
ATOM 2567 C C . ASN A 1 322 ? -2.417 -13.308 -4.416 1.00 93.88 322 ASN A C 1
ATOM 2569 O O . ASN A 1 322 ? -2.902 -14.328 -3.919 1.00 93.88 322 ASN A O 1
ATOM 2573 N N . ASP A 1 323 ? -2.261 -13.166 -5.735 1.00 93.50 323 ASP A N 1
ATOM 2574 C CA . ASP A 1 323 ? -2.579 -14.270 -6.641 1.00 93.50 323 ASP A CA 1
ATOM 2575 C C . ASP A 1 323 ? -1.525 -15.382 -6.518 1.00 93.50 323 ASP A C 1
ATOM 2577 O O . ASP A 1 323 ? -0.327 -15.149 -6.686 1.00 93.50 323 ASP A O 1
ATOM 2581 N N . LYS A 1 324 ? -1.980 -16.601 -6.213 1.00 89.06 324 LYS A N 1
ATOM 2582 C CA . LYS A 1 324 ? -1.141 -17.806 -6.139 1.00 89.06 324 LYS A CA 1
ATOM 2583 C C . LYS A 1 324 ? -0.698 -18.295 -7.519 1.00 89.06 324 LYS A C 1
ATOM 2585 O O . LYS A 1 324 ? 0.340 -18.945 -7.603 1.00 89.06 324 LYS A O 1
ATOM 2590 N N . ASN A 1 325 ? -1.468 -17.991 -8.562 1.00 89.88 325 ASN A N 1
ATOM 2591 C CA . ASN A 1 325 ? -1.103 -18.281 -9.949 1.00 89.88 325 ASN A CA 1
ATOM 2592 C C . ASN A 1 325 ? -0.063 -17.275 -10.451 1.00 89.88 325 ASN A C 1
ATOM 2594 O O . ASN A 1 325 ? 0.771 -17.604 -11.281 1.00 89.88 325 ASN A O 1
ATOM 2598 N N . GLY A 1 326 ? -0.103 -16.065 -9.887 1.00 90.06 326 GLY A N 1
ATOM 2599 C CA . GLY A 1 326 ? 0.785 -14.963 -10.204 1.00 90.06 326 GLY A CA 1
ATOM 2600 C C . GLY A 1 326 ? 0.718 -14.494 -11.658 1.00 90.06 326 GLY A C 1
ATOM 2601 O O . GLY A 1 326 ? -0.135 -14.888 -12.449 1.00 90.06 326 GLY A O 1
ATOM 2602 N N . LEU A 1 327 ? 1.615 -13.572 -11.980 1.00 90.31 327 LEU A N 1
ATOM 2603 C CA . LEU A 1 327 ? 1.729 -12.889 -13.254 1.00 90.31 327 LEU A CA 1
ATOM 2604 C C . LEU A 1 327 ? 3.140 -13.092 -13.781 1.00 90.31 327 LEU A C 1
ATOM 2606 O O . LEU A 1 327 ? 4.124 -12.705 -13.137 1.00 90.31 327 LEU A O 1
ATOM 2610 N N . ASP A 1 328 ? 3.218 -13.652 -14.982 1.00 91.50 328 ASP A N 1
ATOM 2611 C CA . ASP A 1 328 ? 4.452 -13.730 -15.754 1.00 91.50 328 ASP A CA 1
ATOM 2612 C C . ASP A 1 328 ? 4.818 -12.335 -16.281 1.00 91.50 328 ASP A C 1
ATOM 2614 O O . ASP A 1 328 ? 4.522 -11.957 -17.416 1.00 91.50 328 ASP A O 1
ATOM 2618 N N . LEU A 1 329 ? 5.352 -11.500 -15.396 1.00 88.94 329 LEU A N 1
ATOM 2619 C CA . LEU A 1 329 ? 5.752 -10.137 -15.700 1.00 88.94 329 LEU A CA 1
ATOM 2620 C C . LEU A 1 329 ? 7.051 -9.809 -14.968 1.00 88.94 329 LEU A C 1
ATOM 2622 O O . LEU A 1 329 ? 7.159 -9.991 -13.747 1.00 88.94 329 LEU A O 1
ATOM 2626 N N . GLU A 1 330 ? 8.038 -9.301 -15.707 1.00 85.56 330 GLU A N 1
ATOM 2627 C CA . GLU A 1 330 ? 9.262 -8.793 -15.094 1.00 85.56 330 GLU A CA 1
ATOM 2628 C C . GLU A 1 330 ? 8.994 -7.519 -14.281 1.00 85.56 330 GLU A C 1
ATOM 2630 O O . GLU A 1 330 ? 8.037 -6.782 -14.514 1.00 85.56 330 GLU A O 1
ATOM 2635 N N . LEU A 1 331 ? 9.890 -7.239 -13.329 1.00 80.19 331 LEU A N 1
ATOM 2636 C CA . LEU A 1 331 ? 9.817 -6.088 -12.421 1.00 80.19 331 LEU A CA 1
ATOM 2637 C C . LEU A 1 331 ? 9.694 -4.737 -13.156 1.00 80.19 331 LEU A C 1
ATOM 2639 O O . LEU A 1 331 ? 9.163 -3.775 -12.608 1.00 80.19 331 LEU A O 1
ATOM 2643 N N . ASP A 1 332 ? 10.213 -4.665 -14.376 1.00 79.94 332 ASP A N 1
ATOM 2644 C CA . ASP A 1 332 ? 10.303 -3.461 -15.192 1.00 79.94 332 ASP A CA 1
ATOM 2645 C C . ASP A 1 332 ? 9.868 -3.700 -16.643 1.00 79.94 332 ASP A C 1
ATOM 2647 O O . ASP A 1 332 ? 10.348 -3.023 -17.557 1.00 79.94 332 ASP A O 1
ATOM 2651 N N . ASP A 1 333 ? 8.992 -4.685 -16.868 1.00 87.25 333 ASP A N 1
ATOM 2652 C CA . ASP A 1 333 ? 8.400 -4.893 -18.185 1.00 87.25 333 ASP A CA 1
ATOM 2653 C C . ASP A 1 333 ? 7.478 -3.710 -18.492 1.00 87.25 333 ASP A C 1
ATOM 2655 O O . ASP A 1 333 ? 6.346 -3.645 -18.027 1.00 87.25 333 ASP A O 1
ATOM 2659 N N . TRP A 1 334 ? 8.004 -2.725 -19.218 1.00 88.12 334 TRP A N 1
ATOM 2660 C CA . TRP A 1 334 ? 7.305 -1.497 -19.574 1.00 88.12 334 TRP A CA 1
ATOM 2661 C C . TRP A 1 334 ? 7.163 -1.411 -21.089 1.00 88.12 334 TRP A C 1
ATOM 2663 O O . TRP A 1 334 ? 7.930 -0.719 -21.746 1.00 88.12 334 TRP A O 1
ATOM 2673 N N . LYS A 1 335 ? 6.233 -2.170 -21.677 1.00 88.62 335 LYS A N 1
ATOM 2674 C CA . LYS A 1 335 ? 6.079 -2.276 -23.138 1.00 88.62 335 LYS A CA 1
ATOM 2675 C C . LYS A 1 335 ? 4.704 -1.806 -23.621 1.00 88.62 335 LYS A C 1
ATOM 2677 O O . LYS A 1 335 ? 3.718 -1.986 -22.921 1.00 88.62 335 LYS A O 1
ATOM 2682 N N . PRO A 1 336 ? 4.592 -1.274 -24.845 1.00 89.00 336 PRO A N 1
ATOM 2683 C CA . PRO A 1 336 ? 5.682 -0.811 -25.700 1.00 89.00 336 PRO A CA 1
ATOM 2684 C C . PRO A 1 336 ? 6.402 0.398 -25.078 1.00 89.00 336 PRO A C 1
ATOM 2686 O O . PRO A 1 336 ? 5.821 1.145 -24.300 1.00 89.00 336 PRO A O 1
ATOM 2689 N N . ASN A 1 337 ? 7.679 0.582 -25.398 1.00 84.44 337 ASN A N 1
ATOM 2690 C CA . ASN A 1 337 ? 8.505 1.712 -24.944 1.00 84.44 337 ASN A CA 1
ATOM 2691 C C . ASN A 1 337 ? 9.512 2.168 -26.009 1.00 84.44 337 ASN A C 1
ATOM 2693 O O . ASN A 1 337 ? 10.509 2.813 -25.687 1.00 84.44 337 ASN A O 1
ATOM 2697 N N . GLY A 1 338 ? 9.266 1.830 -27.277 1.00 84.31 338 GLY A N 1
ATOM 2698 C CA . GLY A 1 338 ? 10.125 2.255 -28.377 1.00 84.31 338 GLY A CA 1
ATOM 2699 C C . GLY A 1 338 ? 10.076 3.770 -28.578 1.00 84.31 338 GLY A C 1
ATOM 2700 O O . GLY A 1 338 ? 9.101 4.424 -28.202 1.00 84.31 338 GLY A O 1
ATOM 2701 N N . TRP A 1 339 ? 11.101 4.331 -29.223 1.00 80.50 339 TRP A N 1
ATOM 2702 C CA . TRP A 1 339 ? 11.172 5.768 -29.524 1.00 80.50 339 TRP A CA 1
ATOM 2703 C C . TRP A 1 339 ? 9.908 6.250 -30.251 1.00 80.50 339 TRP A C 1
ATOM 2705 O O . TRP A 1 339 ? 9.281 7.216 -29.825 1.00 80.50 339 TRP A O 1
ATOM 2715 N N . PHE A 1 340 ? 9.464 5.503 -31.264 1.00 88.38 340 PHE A N 1
ATOM 2716 C CA . PHE A 1 340 ? 8.268 5.810 -32.057 1.00 88.38 340 PHE A CA 1
ATOM 2717 C C . PHE A 1 340 ? 6.940 5.476 -31.359 1.00 88.38 340 PHE A C 1
ATOM 2719 O O . PHE A 1 340 ? 5.867 5.711 -31.908 1.00 88.38 340 PHE A O 1
ATOM 2726 N N . THR A 1 341 ? 6.973 4.913 -30.148 1.00 87.44 341 THR A N 1
ATOM 2727 C CA . THR A 1 341 ? 5.752 4.636 -29.386 1.00 87.44 341 THR A CA 1
ATOM 2728 C C . THR A 1 341 ? 5.210 5.940 -28.806 1.00 87.44 341 THR A C 1
ATOM 2730 O O . THR A 1 341 ? 5.883 6.576 -27.983 1.00 87.44 341 THR A O 1
ATOM 2733 N N . ARG A 1 342 ? 3.976 6.302 -29.194 1.00 88.19 342 ARG A N 1
ATOM 2734 C CA . ARG A 1 342 ? 3.223 7.426 -28.606 1.00 88.19 342 ARG A CA 1
ATOM 2735 C C . ARG A 1 342 ? 3.201 7.293 -27.086 1.00 88.19 342 ARG A C 1
ATOM 2737 O O . ARG A 1 342 ? 2.996 6.197 -26.572 1.00 88.19 342 ARG A O 1
ATOM 2744 N N . GLU A 1 343 ? 3.397 8.397 -26.372 1.00 83.25 343 GLU A N 1
ATOM 2745 C CA . GLU A 1 343 ? 3.514 8.397 -24.908 1.00 83.25 343 GLU A CA 1
ATOM 2746 C C . GLU A 1 343 ? 2.309 7.752 -24.209 1.00 83.25 343 GLU A C 1
ATOM 2748 O O . GLU A 1 343 ? 2.495 6.932 -23.313 1.00 83.25 343 GLU A O 1
ATOM 2753 N N . SER A 1 344 ? 1.096 8.006 -24.709 1.00 84.25 344 SER A N 1
ATOM 2754 C CA . SER A 1 344 ? -0.153 7.412 -24.212 1.00 84.25 344 SER A CA 1
ATOM 2755 C C . SER A 1 344 ? -0.236 5.889 -24.348 1.00 84.25 344 SER A C 1
ATOM 2757 O O . SER A 1 344 ? -1.002 5.253 -23.632 1.00 84.25 344 SER A O 1
ATOM 2759 N N . LEU A 1 345 ? 0.542 5.287 -25.251 1.00 87.44 345 LEU A N 1
ATOM 2760 C CA . LEU A 1 345 ? 0.569 3.840 -25.464 1.00 87.44 345 LEU A CA 1
ATOM 2761 C C . LEU A 1 345 ? 1.688 3.158 -24.675 1.00 87.44 345 LEU A C 1
ATOM 2763 O O . LEU A 1 345 ? 1.785 1.929 -24.699 1.00 87.44 345 LEU A O 1
ATOM 2767 N N . ARG A 1 346 ? 2.569 3.909 -24.004 1.00 88.38 346 ARG A N 1
ATOM 2768 C CA . ARG A 1 346 ? 3.718 3.308 -23.326 1.00 88.38 346 ARG A CA 1
ATOM 2769 C C . ARG A 1 346 ? 3.290 2.553 -22.077 1.00 88.38 346 ARG A C 1
ATOM 2771 O O . ARG A 1 346 ? 2.588 3.096 -21.235 1.00 88.38 346 ARG A O 1
ATOM 2778 N N . GLY A 1 347 ? 3.749 1.310 -21.957 1.00 87.88 347 GLY A N 1
ATOM 2779 C CA . GLY A 1 347 ? 3.402 0.450 -20.824 1.00 87.88 347 GLY A CA 1
ATOM 2780 C C . GLY A 1 347 ? 1.947 -0.029 -20.796 1.00 87.88 347 GLY A C 1
ATOM 2781 O O . GLY A 1 347 ? 1.552 -0.632 -19.805 1.00 87.88 347 GLY A O 1
ATOM 2782 N N . HIS A 1 348 ? 1.145 0.174 -21.851 1.00 91.25 348 HIS A N 1
ATOM 2783 C CA . HIS A 1 348 ? -0.249 -0.291 -21.824 1.00 91.25 348 HIS A CA 1
ATOM 2784 C C . HIS A 1 348 ? -0.353 -1.818 -21.692 1.00 91.25 348 HIS A C 1
ATOM 2786 O O . HIS A 1 348 ? -1.185 -2.292 -20.934 1.00 91.25 348 HIS A O 1
ATOM 2792 N N . LYS A 1 349 ? 0.526 -2.592 -22.350 1.00 93.69 349 LYS A N 1
ATOM 2793 C CA . LYS A 1 349 ? 0.500 -4.067 -22.308 1.00 93.69 349 LYS A CA 1
ATOM 2794 C C . LYS A 1 349 ? 0.708 -4.657 -20.904 1.00 93.69 349 LYS A C 1
ATOM 2796 O O . LYS A 1 349 ? -0.093 -5.494 -20.501 1.00 93.69 349 LYS A O 1
ATOM 2801 N N . PRO A 1 350 ? 1.761 -4.291 -20.145 1.00 92.75 350 PRO A N 1
ATOM 2802 C CA . PRO A 1 350 ? 1.951 -4.788 -18.788 1.00 92.75 350 PRO A CA 1
ATOM 2803 C C . PRO A 1 350 ? 0.845 -4.306 -17.848 1.00 92.75 350 PRO A C 1
ATOM 2805 O O . PRO A 1 350 ? 0.403 -5.091 -17.017 1.00 92.75 350 PRO A O 1
ATOM 2808 N N . LEU A 1 351 ? 0.357 -3.066 -17.995 1.00 92.19 351 LEU A N 1
ATOM 2809 C CA . LEU A 1 351 ? -0.767 -2.568 -17.198 1.00 92.19 351 LEU A CA 1
ATOM 2810 C C . LEU A 1 351 ? -2.046 -3.363 -17.475 1.00 92.19 351 LEU A C 1
ATOM 2812 O O . LEU A 1 351 ? -2.664 -3.847 -16.537 1.00 92.19 351 LEU A O 1
ATOM 2816 N N . GLU A 1 352 ? -2.392 -3.576 -18.743 1.00 94.56 352 GLU A N 1
ATOM 2817 C CA . GLU A 1 352 ? -3.528 -4.399 -19.162 1.00 94.56 352 GLU A CA 1
ATOM 2818 C C . GLU A 1 352 ? -3.394 -5.837 -18.648 1.00 94.56 352 GLU A C 1
ATOM 2820 O O . GLU A 1 352 ? -4.348 -6.396 -18.113 1.00 94.56 352 GLU A O 1
ATOM 2825 N N . LYS A 1 353 ? -2.194 -6.428 -18.723 1.00 95.50 353 LYS A N 1
ATOM 2826 C CA . LYS A 1 353 ? -1.925 -7.762 -18.170 1.00 95.50 353 LYS A CA 1
ATOM 2827 C C . LYS A 1 353 ? -2.147 -7.808 -16.654 1.00 95.50 353 LYS A C 1
ATOM 2829 O O . LYS A 1 353 ? -2.754 -8.763 -16.171 1.00 95.50 353 LYS A O 1
ATOM 2834 N N . ILE A 1 354 ? -1.685 -6.795 -15.915 1.00 94.94 354 ILE A N 1
ATOM 2835 C CA . ILE A 1 354 ? -1.914 -6.677 -14.466 1.00 94.94 354 ILE A CA 1
ATOM 2836 C C . ILE A 1 354 ? -3.409 -6.521 -14.176 1.00 94.94 354 ILE A C 1
ATOM 2838 O O . ILE A 1 354 ? -3.927 -7.255 -13.343 1.00 94.94 354 ILE A O 1
ATOM 2842 N N . THR A 1 355 ? -4.109 -5.628 -14.879 1.00 95.38 355 THR A N 1
ATOM 2843 C CA . THR A 1 355 ? -5.550 -5.394 -14.710 1.00 95.38 355 THR A CA 1
ATOM 2844 C C . THR A 1 355 ? -6.369 -6.646 -15.010 1.00 95.38 355 THR A C 1
ATOM 2846 O O . THR A 1 355 ? -7.215 -7.024 -14.208 1.00 95.38 355 THR A O 1
ATOM 2849 N N . ASN A 1 356 ? -6.095 -7.341 -16.114 1.00 96.50 356 ASN A N 1
ATOM 2850 C CA . ASN A 1 356 ? -6.799 -8.572 -16.474 1.00 96.50 356 ASN A CA 1
ATOM 2851 C C . ASN A 1 356 ? -6.546 -9.684 -15.453 1.00 96.50 356 ASN A C 1
ATOM 2853 O O . ASN A 1 356 ? -7.481 -10.364 -15.031 1.00 96.50 356 ASN A O 1
ATOM 2857 N N . GLY A 1 357 ? -5.294 -9.839 -15.014 1.00 96.19 357 GLY A N 1
ATOM 2858 C CA . GLY A 1 357 ? -4.947 -10.779 -13.954 1.00 96.19 357 GLY A CA 1
ATOM 2859 C C . GLY A 1 357 ? -5.635 -10.447 -12.630 1.00 96.19 357 GLY A C 1
ATOM 2860 O O . GLY A 1 357 ? -6.154 -11.342 -11.966 1.00 96.19 357 GLY A O 1
ATOM 2861 N N . PHE A 1 358 ? -5.687 -9.162 -12.272 1.00 96.81 358 PHE A N 1
ATOM 2862 C CA . PHE A 1 358 ? -6.367 -8.686 -11.074 1.00 96.81 358 PHE A CA 1
ATOM 2863 C C . PHE A 1 358 ? -7.862 -8.969 -11.148 1.00 96.81 358 PHE A C 1
ATOM 2865 O O . PHE A 1 358 ? -8.395 -9.573 -10.228 1.00 96.81 358 PHE A O 1
ATOM 2872 N N . ASN A 1 359 ? -8.523 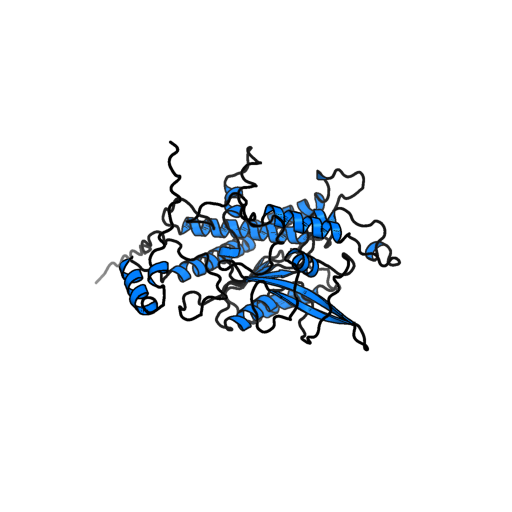-8.625 -12.254 1.00 96.81 359 ASN A N 1
ATOM 2873 C CA . ASN A 1 359 ? -9.949 -8.882 -12.444 1.00 96.81 359 ASN A CA 1
ATOM 2874 C C . ASN A 1 359 ? -10.259 -10.380 -12.326 1.00 96.81 359 ASN A C 1
ATOM 2876 O O . ASN A 1 359 ? -11.182 -10.772 -11.615 1.00 96.81 359 ASN A O 1
ATOM 2880 N N . ALA A 1 360 ? -9.447 -11.234 -12.955 1.00 96.62 360 ALA A N 1
ATOM 2881 C CA . ALA A 1 360 ? -9.593 -12.682 -12.845 1.00 96.62 360 ALA A CA 1
ATOM 2882 C C . ALA A 1 360 ? -9.393 -13.195 -11.409 1.00 96.62 360 ALA A C 1
ATOM 2884 O O . ALA A 1 360 ? -10.063 -14.139 -11.001 1.00 96.62 360 ALA A O 1
ATOM 2885 N N . TRP A 1 361 ? -8.476 -12.605 -10.637 1.00 96.75 361 TRP A N 1
ATOM 2886 C CA . TRP A 1 361 ? -8.272 -12.932 -9.224 1.00 96.75 361 TRP A CA 1
ATOM 2887 C C . TRP A 1 361 ? -9.399 -12.407 -8.328 1.00 96.75 361 TRP A C 1
ATOM 2889 O O . TRP A 1 361 ? -9.854 -13.141 -7.454 1.00 96.75 361 TRP A O 1
ATOM 2899 N N . ALA A 1 362 ? -9.869 -11.183 -8.560 1.00 95.88 362 ALA A N 1
ATOM 2900 C CA . ALA A 1 362 ? -10.891 -10.501 -7.772 1.00 95.88 362 ALA A CA 1
ATOM 2901 C C . ALA A 1 362 ? -12.289 -11.113 -7.951 1.00 95.88 362 ALA A C 1
ATOM 2903 O O . ALA A 1 362 ? -13.124 -10.974 -7.066 1.00 95.88 362 ALA A O 1
ATOM 2904 N N . MET A 1 363 ? -12.536 -11.816 -9.063 1.00 96.31 363 MET A N 1
ATOM 2905 C CA . MET A 1 363 ? -13.766 -12.589 -9.284 1.00 96.31 363 MET A CA 1
ATOM 2906 C C . MET A 1 363 ? -13.760 -13.968 -8.608 1.00 96.31 363 MET A C 1
ATOM 2908 O O . MET A 1 363 ? -14.792 -14.637 -8.588 1.00 96.31 363 MET A O 1
ATOM 2912 N N . ARG A 1 364 ? -12.624 -14.432 -8.070 1.00 96.88 364 ARG A N 1
ATOM 2913 C CA . ARG A 1 364 ? -12.579 -15.720 -7.363 1.00 96.88 364 ARG A CA 1
ATOM 2914 C C . ARG A 1 364 ? -13.287 -15.584 -6.024 1.00 96.88 364 ARG A C 1
ATOM 2916 O O . ARG A 1 364 ? -13.031 -14.633 -5.286 1.00 96.88 364 ARG A O 1
ATOM 2923 N N . TRP A 1 365 ? -14.125 -16.562 -5.701 1.00 96.62 365 TRP A N 1
ATOM 2924 C CA . TRP A 1 365 ? -14.895 -16.591 -4.461 1.00 96.62 365 TRP A CA 1
ATOM 2925 C C . TRP A 1 365 ? -14.011 -16.411 -3.222 1.00 96.62 365 TRP A C 1
ATOM 2927 O O . TRP A 1 365 ? -14.314 -15.596 -2.358 1.00 96.62 365 TRP A O 1
ATOM 2937 N N . GLU A 1 366 ? -12.863 -17.086 -3.174 1.00 95.62 366 GLU A N 1
ATOM 2938 C CA . GLU A 1 366 ? -11.929 -16.996 -2.052 1.00 95.62 366 GLU A CA 1
ATOM 2939 C C . GLU A 1 366 ? -11.356 -15.584 -1.897 1.00 95.62 366 GLU A C 1
ATOM 2941 O O . GLU A 1 366 ? -11.175 -15.109 -0.779 1.00 95.62 366 GLU A O 1
ATOM 2946 N N . SER A 1 367 ? -11.072 -14.897 -3.006 1.00 95.31 367 SER A N 1
ATOM 2947 C CA . SER A 1 367 ? -10.580 -13.516 -2.981 1.00 95.31 367 SER A CA 1
ATOM 2948 C C . SER A 1 367 ? -11.654 -12.553 -2.485 1.00 95.31 367 SER A C 1
ATOM 2950 O O . SER A 1 367 ? -11.355 -11.687 -1.666 1.00 95.31 367 SER A O 1
ATOM 2952 N N . ILE A 1 368 ? -12.897 -12.729 -2.947 1.00 96.44 368 ILE A N 1
ATOM 2953 C CA . ILE A 1 368 ? -14.053 -11.939 -2.505 1.00 96.44 368 ILE A CA 1
ATOM 2954 C C . ILE A 1 368 ? -14.248 -12.108 -0.997 1.00 96.44 368 ILE A C 1
ATOM 2956 O O . ILE A 1 368 ? -14.276 -11.111 -0.279 1.00 96.44 368 ILE A O 1
ATOM 2960 N N . GLN A 1 369 ? -14.288 -13.354 -0.515 1.00 96.38 369 GLN A N 1
ATOM 2961 C CA . GLN A 1 369 ? -14.432 -13.647 0.909 1.00 96.38 369 GLN A CA 1
ATOM 2962 C C . GLN A 1 369 ? -13.289 -13.060 1.738 1.00 96.38 369 GLN A C 1
ATOM 2964 O O . GLN A 1 369 ? -13.548 -12.449 2.768 1.00 96.38 369 GLN A O 1
ATOM 2969 N N . MET A 1 370 ? -12.032 -13.199 1.297 1.00 95.38 370 MET A N 1
ATOM 2970 C CA . MET A 1 370 ? -10.893 -12.626 2.021 1.00 95.38 370 MET A CA 1
ATOM 2971 C C . MET A 1 370 ? -10.993 -11.102 2.132 1.00 95.38 370 MET A C 1
ATOM 2973 O O . MET A 1 370 ? -10.738 -10.565 3.206 1.00 95.38 370 MET A O 1
ATOM 2977 N N . ILE A 1 371 ? -11.362 -10.402 1.052 1.00 96.94 371 ILE A N 1
ATOM 2978 C CA . ILE A 1 371 ? -11.523 -8.940 1.068 1.00 96.94 371 ILE A CA 1
ATOM 2979 C C . ILE A 1 371 ? -12.670 -8.534 1.998 1.00 96.94 371 ILE A C 1
ATOM 2981 O O . ILE A 1 371 ? -12.476 -7.652 2.827 1.00 96.94 371 ILE A O 1
ATOM 2985 N N . GLN A 1 372 ? -13.825 -9.198 1.904 1.00 96.38 372 GLN A N 1
ATOM 2986 C CA . GLN A 1 372 ? -14.987 -8.907 2.751 1.00 96.38 372 GLN A CA 1
ATOM 2987 C C . GLN A 1 372 ? -14.694 -9.156 4.231 1.00 96.38 372 GLN A C 1
ATOM 2989 O O . GLN A 1 372 ? -14.953 -8.288 5.052 1.00 96.38 372 GLN A O 1
ATOM 2994 N N . GLN A 1 373 ? -14.078 -10.291 4.569 1.00 95.00 373 GLN A N 1
ATOM 2995 C CA . GLN A 1 373 ? -13.676 -10.592 5.945 1.00 95.00 373 GLN A CA 1
ATOM 2996 C C . GLN A 1 373 ? -12.654 -9.584 6.467 1.00 95.00 373 GLN A C 1
ATOM 2998 O O . GLN A 1 373 ? -12.747 -9.165 7.613 1.00 95.00 373 GLN A O 1
ATOM 3003 N N . THR A 1 374 ? -11.688 -9.175 5.639 1.00 95.31 374 THR A N 1
ATOM 3004 C CA . THR A 1 374 ? -10.714 -8.151 6.042 1.00 95.31 374 THR A CA 1
ATOM 3005 C C . THR A 1 374 ? -11.420 -6.823 6.322 1.00 95.31 374 THR A C 1
ATOM 3007 O O . THR A 1 374 ? -11.167 -6.214 7.354 1.00 95.31 374 THR A O 1
ATOM 3010 N N . ALA A 1 375 ? -12.318 -6.389 5.432 1.00 95.31 375 ALA A N 1
ATOM 3011 C CA . ALA A 1 375 ? -13.074 -5.149 5.590 1.00 95.31 375 ALA A CA 1
ATOM 3012 C C . ALA A 1 375 ? -13.970 -5.172 6.836 1.00 95.31 375 ALA A C 1
ATOM 3014 O O . ALA A 1 375 ? -13.944 -4.231 7.619 1.00 95.31 375 ALA A O 1
ATOM 3015 N N . GLU A 1 376 ? -14.692 -6.271 7.061 1.00 93.25 376 GLU A N 1
ATOM 3016 C CA . GLU A 1 376 ? -15.535 -6.461 8.241 1.00 93.25 376 GLU A CA 1
ATOM 3017 C C . GLU A 1 376 ? -14.725 -6.415 9.537 1.00 93.25 376 GLU A C 1
ATOM 3019 O O . GLU A 1 376 ? -15.142 -5.776 10.497 1.00 93.25 376 GLU A O 1
ATOM 3024 N N . GLN A 1 377 ? -13.558 -7.061 9.581 1.00 91.94 377 GLN A N 1
ATOM 3025 C CA . GLN A 1 377 ? -12.726 -7.063 10.785 1.00 91.94 377 GLN A CA 1
ATOM 3026 C C . GLN A 1 377 ? -12.085 -5.699 11.042 1.00 91.94 377 GLN A C 1
ATOM 3028 O O . GLN A 1 377 ? -12.087 -5.248 12.180 1.00 91.94 377 GLN A O 1
ATOM 3033 N N . LEU A 1 378 ? -11.620 -5.004 9.999 1.00 90.81 378 LEU A N 1
ATOM 3034 C CA . LEU A 1 378 ? -11.146 -3.623 10.131 1.00 90.81 378 LEU A CA 1
ATOM 3035 C C . LEU A 1 378 ? -12.259 -2.701 10.631 1.00 90.81 378 LEU A C 1
ATOM 3037 O O . LEU A 1 378 ? -12.033 -1.929 11.556 1.00 90.81 378 LEU A O 1
ATOM 3041 N N . PHE A 1 379 ? -13.466 -2.818 10.072 1.00 87.56 379 PHE A N 1
ATOM 3042 C CA . PHE A 1 379 ? -14.617 -2.061 10.549 1.00 87.56 379 PHE A CA 1
ATOM 3043 C C . PHE A 1 379 ? -14.931 -2.382 12.013 1.00 87.56 379 PHE A C 1
ATOM 3045 O O . PHE A 1 379 ? -15.145 -1.466 12.796 1.00 87.56 379 PHE A O 1
ATOM 3052 N N . ARG A 1 380 ? -14.923 -3.663 12.405 1.00 85.12 380 ARG A N 1
ATOM 3053 C CA . ARG A 1 380 ? -15.167 -4.077 13.795 1.00 85.12 380 ARG A CA 1
ATOM 3054 C C . ARG A 1 380 ? -14.143 -3.493 14.759 1.00 85.12 380 ARG A C 1
ATOM 3056 O O . ARG A 1 380 ? -14.538 -3.075 15.841 1.00 85.12 380 ARG A O 1
ATOM 3063 N N . CYS A 1 381 ? -12.861 -3.462 14.393 1.00 82.12 381 CYS A N 1
ATOM 3064 C CA . CYS A 1 381 ? -11.839 -2.782 15.190 1.00 82.12 381 CYS A CA 1
ATOM 3065 C C . CYS A 1 381 ? -12.209 -1.302 15.355 1.00 82.12 381 CYS A C 1
ATOM 3067 O O . CYS A 1 381 ? -12.397 -0.862 16.484 1.00 82.12 381 CYS A O 1
ATOM 3069 N N . LEU A 1 382 ? -12.490 -0.604 14.248 1.00 76.69 382 LEU A N 1
ATOM 3070 C CA . LEU A 1 382 ? -12.891 0.810 14.251 1.00 76.69 382 LEU A CA 1
ATOM 3071 C C . LEU A 1 382 ? -14.168 1.093 15.058 1.00 76.69 382 LEU A C 1
ATOM 3073 O O . LEU A 1 382 ? -14.286 2.128 15.708 1.00 76.69 382 LEU A O 1
ATOM 3077 N N . SER A 1 383 ? -15.152 0.193 15.019 1.00 71.31 383 SER A N 1
ATOM 3078 C CA . SER A 1 383 ? -16.417 0.362 15.738 1.00 71.31 383 SER A CA 1
ATOM 3079 C C . SER A 1 383 ? -16.299 0.013 17.218 1.00 71.31 383 SER A C 1
ATOM 3081 O O . SER A 1 383 ? -16.928 0.662 18.051 1.00 71.31 383 SER A O 1
ATOM 3083 N N . ASN A 1 384 ? -15.507 -1.008 17.561 1.00 64.94 384 ASN A N 1
ATOM 3084 C CA . ASN A 1 384 ? -15.262 -1.402 18.949 1.00 64.94 384 ASN A CA 1
ATOM 3085 C C . ASN A 1 384 ? -14.369 -0.385 19.668 1.00 64.94 384 ASN A C 1
ATOM 3087 O O . ASN A 1 384 ? -14.558 -0.153 20.856 1.00 64.94 384 ASN A O 1
ATOM 3091 N N . GLU A 1 385 ? -13.475 0.290 18.946 1.00 55.75 385 GLU A N 1
ATOM 3092 C CA . GLU A 1 385 ? -12.745 1.474 19.427 1.00 55.75 385 GLU A CA 1
ATOM 3093 C C . GLU A 1 385 ? -13.698 2.628 19.796 1.00 55.75 385 GLU A C 1
ATOM 3095 O O . GLU A 1 385 ? -13.371 3.483 20.617 1.00 55.75 385 GLU A O 1
ATOM 3100 N N . CYS A 1 386 ? -14.919 2.613 19.253 1.00 45.00 386 CYS A N 1
ATOM 3101 C CA . CYS A 1 386 ? -15.987 3.556 19.560 1.00 45.00 386 CYS A CA 1
ATOM 3102 C C . CYS A 1 386 ? -16.951 3.056 20.655 1.00 45.00 386 CYS A C 1
ATOM 3104 O O . CYS A 1 386 ? -17.953 3.719 20.902 1.00 45.00 386 CYS A O 1
ATOM 3106 N N . GLN A 1 387 ? -16.713 1.918 21.326 1.00 41.59 387 GLN A N 1
ATOM 3107 C CA . GLN A 1 387 ? -17.625 1.444 22.388 1.00 41.59 387 GLN A CA 1
ATOM 3108 C C . GLN A 1 387 ? -17.568 2.274 23.677 1.00 41.59 387 GLN A C 1
ATOM 3110 O O . GLN A 1 387 ? -18.527 2.244 24.448 1.00 41.59 387 GLN A O 1
ATOM 3115 N N . ASP A 1 388 ? -16.536 3.104 23.847 1.00 44.09 388 ASP A N 1
ATOM 3116 C CA . ASP A 1 388 ? -16.543 4.200 24.823 1.00 44.09 388 ASP A CA 1
ATOM 3117 C C . ASP A 1 388 ? -17.074 5.516 24.222 1.00 44.09 388 ASP A C 1
ATOM 3119 O O . ASP A 1 388 ? -16.880 6.596 24.782 1.00 44.09 388 ASP A O 1
ATOM 3123 N N . ALA A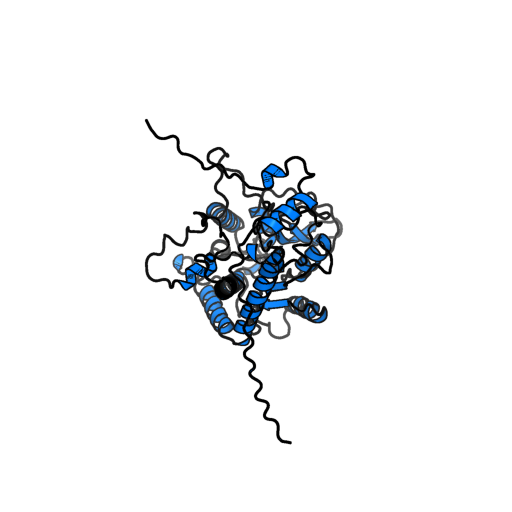 1 389 ? -17.791 5.467 23.091 1.00 43.06 389 ALA A N 1
ATOM 3124 C CA . ALA A 1 389 ? -18.675 6.556 22.708 1.00 43.06 389 ALA A CA 1
ATOM 3125 C C . ALA A 1 389 ? -19.733 6.662 23.800 1.00 43.06 389 ALA A C 1
ATOM 3127 O O . ALA A 1 389 ? -20.645 5.842 23.919 1.00 43.06 389 ALA A O 1
ATOM 3128 N N . TYR A 1 390 ? -19.559 7.660 24.655 1.00 46.22 390 TYR A N 1
ATOM 3129 C CA . TYR A 1 390 ? -20.450 7.932 25.760 1.00 46.22 390 TYR A CA 1
ATOM 3130 C C . TYR A 1 390 ? -21.894 7.848 25.295 1.00 46.22 390 TYR A C 1
ATOM 3132 O O . TYR A 1 390 ? -22.338 8.636 24.462 1.00 46.22 390 TYR A O 1
ATOM 3140 N N . SER A 1 391 ? -22.650 6.918 25.879 1.00 43.88 391 SER A N 1
ATOM 3141 C CA . SER A 1 391 ? -24.051 6.697 25.505 1.00 43.88 391 SER A CA 1
ATOM 3142 C C . SER A 1 391 ? -24.950 7.921 25.760 1.00 43.88 391 SER A C 1
ATOM 3144 O O . SER A 1 391 ? -26.154 7.867 25.538 1.00 43.88 391 SER A O 1
ATOM 3146 N N . SER A 1 392 ? -24.391 9.002 26.314 1.00 56.19 392 SER A N 1
ATOM 3147 C CA . SER A 1 392 ? -24.977 10.334 26.397 1.00 56.19 392 SER A CA 1
ATOM 3148 C C . SER A 1 392 ? -23.878 11.384 26.605 1.00 56.19 392 SER A C 1
ATOM 3150 O O . SER A 1 392 ? -22.818 11.087 27.162 1.00 56.19 392 SER A O 1
ATOM 3152 N N . ARG A 1 393 ? -24.173 12.649 26.279 1.00 52.84 393 ARG A N 1
ATOM 3153 C CA . ARG A 1 393 ? -23.333 13.806 26.643 1.00 52.84 393 ARG A CA 1
ATOM 3154 C C . ARG A 1 393 ? -23.049 13.881 28.153 1.00 52.84 393 ARG A C 1
ATOM 3156 O O . ARG A 1 393 ? -21.997 14.366 28.551 1.00 52.84 393 ARG A O 1
ATOM 3163 N N . GLY A 1 394 ? -23.958 13.363 28.985 1.00 64.44 394 GLY A N 1
ATOM 3164 C CA . GLY A 1 394 ? -23.770 13.242 30.433 1.00 64.44 394 GLY A CA 1
ATOM 3165 C C . GLY A 1 394 ? -22.596 12.332 30.793 1.00 64.44 394 GLY A C 1
ATOM 3166 O O . GLY A 1 394 ? -21.686 12.774 31.481 1.00 64.44 394 GLY A O 1
ATOM 3167 N N . LYS A 1 395 ? -22.542 11.120 30.225 1.00 56.66 395 LYS A N 1
ATOM 3168 C CA . LYS A 1 395 ? -21.424 10.190 30.459 1.00 56.66 395 LYS A CA 1
ATOM 3169 C C . LYS A 1 395 ? -20.081 10.742 29.961 1.00 56.66 395 LYS A C 1
ATOM 3171 O O . LYS A 1 395 ? -19.070 10.519 30.617 1.00 56.66 395 LYS A O 1
ATOM 3176 N N . PHE A 1 396 ? -20.079 11.500 28.856 1.00 65.00 396 PHE A N 1
ATOM 3177 C CA . PHE A 1 396 ? -18.886 12.222 28.381 1.00 65.00 396 PHE A CA 1
ATOM 3178 C C . PHE A 1 396 ? -18.421 13.239 29.419 1.00 65.00 396 PHE A C 1
ATOM 3180 O O . PHE A 1 396 ? -17.255 13.258 29.792 1.00 65.00 396 PHE A O 1
ATOM 3187 N N . ASN A 1 397 ? -19.345 14.059 29.921 1.00 69.94 397 ASN A N 1
ATOM 3188 C CA . ASN A 1 397 ? -19.044 15.073 30.927 1.00 69.94 397 ASN A CA 1
ATOM 3189 C C . ASN A 1 397 ? -18.591 14.471 32.266 1.00 69.94 397 ASN A C 1
ATOM 3191 O O . ASN A 1 397 ? -17.835 15.118 32.989 1.00 69.94 397 ASN A O 1
ATOM 3195 N N . ASP A 1 398 ? -19.063 13.274 32.612 1.00 68.44 398 ASP A N 1
ATOM 3196 C CA . ASP A 1 398 ? -18.669 12.566 33.831 1.00 68.44 398 ASP A CA 1
ATOM 3197 C C . ASP A 1 398 ? -17.237 12.039 33.723 1.00 68.44 398 ASP A C 1
ATOM 3199 O O . ASP A 1 398 ? -16.413 12.364 34.575 1.00 68.44 398 ASP A O 1
ATOM 3203 N N . HIS A 1 399 ? -16.895 11.356 32.627 1.00 65.69 399 HIS A N 1
ATOM 3204 C CA . HIS A 1 399 ? -15.511 10.954 32.363 1.00 65.69 399 HIS A CA 1
ATOM 3205 C C . HIS A 1 399 ? -14.582 12.161 32.211 1.00 65.69 399 HIS A C 1
ATOM 3207 O O . HIS A 1 399 ? -13.475 12.165 32.741 1.00 65.69 399 HIS A O 1
ATOM 3213 N N . TRP A 1 400 ? -15.024 13.218 31.521 1.00 71.06 400 TRP A N 1
ATOM 3214 C CA . TRP A 1 400 ? -14.236 14.440 31.381 1.00 71.06 400 TRP A CA 1
ATOM 3215 C C . TRP A 1 400 ? -13.882 15.040 32.743 1.00 71.06 400 TRP A C 1
ATOM 3217 O O . TRP A 1 400 ? -12.740 15.433 32.974 1.00 71.06 400 TRP A O 1
ATOM 3227 N N . ARG A 1 401 ? -14.846 15.086 33.668 1.00 73.75 401 ARG A N 1
ATOM 3228 C CA . ARG A 1 401 ? -14.592 15.549 35.035 1.00 73.75 401 ARG A CA 1
ATOM 3229 C C . ARG A 1 401 ? -13.630 14.641 35.784 1.00 73.75 401 ARG A C 1
ATOM 3231 O O . ARG A 1 401 ? -12.693 15.127 36.401 1.00 73.75 401 ARG A O 1
ATOM 3238 N N . GLU A 1 402 ? -13.833 13.335 35.691 1.00 69.75 402 GLU A N 1
ATOM 3239 C CA . GLU A 1 402 ? -13.031 12.358 36.425 1.00 69.75 402 GLU A CA 1
ATOM 3240 C C . GLU A 1 402 ? -11.568 12.323 35.966 1.00 69.75 402 GLU A C 1
ATOM 3242 O O . GLU A 1 402 ? -10.658 12.289 36.794 1.00 69.75 402 GLU A O 1
ATOM 3247 N N . PHE A 1 403 ? -11.333 12.370 34.656 1.00 60.06 403 PHE A N 1
ATOM 3248 C CA . PHE A 1 403 ? -10.012 12.113 34.088 1.00 60.06 403 PHE A CA 1
ATOM 3249 C C . PHE A 1 403 ? -9.326 13.350 33.525 1.00 60.06 403 PHE A C 1
ATOM 3251 O O . PHE A 1 403 ? -8.108 13.330 33.373 1.00 60.06 403 PHE A O 1
ATOM 3258 N N . HIS A 1 404 ? -10.061 14.421 33.206 1.00 64.44 404 HIS A N 1
ATOM 3259 C CA . HIS A 1 404 ? -9.503 15.553 32.467 1.00 64.44 404 HIS A CA 1
ATOM 3260 C C . HIS A 1 404 ? -9.567 16.906 33.191 1.00 64.44 404 HIS A C 1
ATOM 3262 O O . HIS A 1 404 ? -8.703 17.737 32.934 1.00 64.44 404 HIS A O 1
ATOM 3268 N N . GLU A 1 405 ? -10.494 17.132 34.128 1.00 74.75 405 GLU A N 1
ATOM 3269 C CA . GLU A 1 405 ? -10.697 18.431 34.813 1.00 74.75 405 GLU A CA 1
ATOM 3270 C C . GLU A 1 405 ? -9.475 18.927 35.609 1.00 74.75 405 GLU A C 1
ATOM 3272 O O . GLU A 1 405 ? -9.302 20.128 35.795 1.00 74.75 405 GLU A O 1
ATOM 3277 N N . GLY A 1 406 ? -8.575 18.024 36.013 1.00 73.75 406 GLY A N 1
ATOM 3278 C CA . GLY A 1 406 ? -7.339 18.372 36.720 1.00 73.75 406 GLY A CA 1
ATOM 3279 C C . GLY A 1 406 ? -6.198 18.914 35.846 1.00 73.75 406 GLY A C 1
ATOM 3280 O O . GLY A 1 406 ? -5.184 19.349 36.395 1.00 73.75 406 GLY A O 1
ATOM 3281 N N . TYR A 1 407 ? -6.306 18.881 34.512 1.00 67.50 407 TYR A N 1
ATOM 3282 C CA . TYR A 1 407 ? -5.234 19.352 33.629 1.00 67.50 407 TYR A CA 1
ATOM 3283 C C . TYR A 1 407 ? -5.305 20.859 33.366 1.00 67.50 407 TYR A C 1
ATOM 3285 O O . TYR A 1 407 ? -6.362 21.429 33.093 1.00 67.50 407 TYR A O 1
ATOM 3293 N N . GLU A 1 408 ? -4.139 21.505 33.344 1.00 64.06 408 GLU A N 1
ATOM 3294 C CA . GLU A 1 408 ? -4.007 22.893 32.911 1.00 64.06 408 GLU A CA 1
ATOM 3295 C C . GLU A 1 408 ? -4.460 23.003 31.440 1.00 64.06 408 GLU A C 1
ATOM 3297 O O . GLU A 1 408 ? -3.849 22.414 30.545 1.00 64.06 408 GLU A O 1
ATOM 3302 N N . ASN A 1 409 ? -5.539 23.758 31.192 1.00 57.25 409 ASN A N 1
ATOM 3303 C CA . ASN A 1 409 ? -6.263 23.913 29.914 1.00 57.25 409 ASN A CA 1
ATOM 3304 C C . ASN A 1 409 ? -7.313 22.843 29.560 1.00 57.25 409 ASN A C 1
ATOM 3306 O O . ASN A 1 409 ? -7.745 22.813 28.408 1.00 57.25 409 ASN A O 1
ATOM 3310 N N . ALA A 1 410 ? -7.766 22.010 30.501 1.00 56.09 410 ALA A N 1
ATOM 3311 C CA . ALA A 1 410 ? -8.808 21.013 30.242 1.00 56.09 410 ALA A CA 1
ATOM 3312 C C . ALA A 1 410 ? -10.055 21.608 29.557 1.00 56.09 410 ALA A C 1
ATOM 3314 O O . ALA A 1 410 ? -10.463 21.145 28.496 1.00 56.09 410 ALA A O 1
ATOM 3315 N N . ASP A 1 411 ? -10.609 22.708 30.068 1.00 65.00 411 ASP A N 1
ATOM 3316 C CA . ASP A 1 411 ? -11.834 23.293 29.502 1.00 65.00 411 ASP A CA 1
ATOM 3317 C C . ASP A 1 411 ? -11.703 23.732 28.033 1.00 65.00 411 ASP A C 1
ATOM 3319 O O . ASP A 1 411 ? -12.687 23.717 27.299 1.00 65.00 411 ASP A O 1
ATOM 3323 N N . ARG A 1 412 ? -10.483 24.015 27.555 1.00 51.72 412 ARG A N 1
ATOM 3324 C CA . ARG A 1 412 ? -10.214 24.363 26.149 1.00 51.72 412 ARG A CA 1
ATOM 3325 C C . ARG A 1 412 ? -10.415 23.188 25.184 1.00 51.72 412 ARG A C 1
ATOM 3327 O O . ARG A 1 412 ? -10.556 23.396 23.984 1.00 51.72 412 ARG A O 1
ATOM 3334 N N . TYR A 1 413 ? -10.389 21.967 25.708 1.00 48.09 413 TYR A N 1
ATOM 3335 C CA . TYR A 1 413 ? -10.560 20.720 24.963 1.00 48.09 413 TYR A CA 1
ATOM 3336 C C . TYR A 1 413 ? -11.896 20.027 25.270 1.00 48.09 413 TYR A C 1
ATOM 3338 O O . TYR A 1 413 ? -12.231 19.041 24.617 1.00 48.09 413 TYR A O 1
ATOM 3346 N N . ARG A 1 414 ? -12.653 20.540 26.250 1.00 56.53 414 ARG A N 1
ATOM 3347 C CA . ARG A 1 414 ? -13.942 19.996 26.700 1.00 56.53 414 ARG A CA 1
ATOM 3348 C C . ARG A 1 414 ? -15.066 20.235 25.693 1.00 56.53 414 ARG A C 1
ATOM 3350 O O . ARG A 1 414 ? -15.910 19.367 25.486 1.00 56.53 414 ARG A O 1
ATOM 3357 N N . ASP A 1 415 ? -15.049 21.406 25.069 1.00 52.31 415 ASP A N 1
ATOM 3358 C CA . ASP A 1 415 ? -15.898 21.786 23.947 1.00 52.31 415 ASP A CA 1
ATOM 3359 C C . ASP A 1 415 ? -15.040 22.620 23.000 1.00 52.31 415 ASP A C 1
ATOM 3361 O O . ASP A 1 415 ? -14.631 23.719 23.381 1.00 52.31 415 ASP A O 1
ATOM 3365 N N . PRO A 1 416 ? -14.698 22.139 21.794 1.00 37.06 416 PRO A N 1
ATOM 3366 C CA . PRO A 1 416 ? -14.010 22.997 20.857 1.00 37.06 416 PRO A CA 1
ATOM 3367 C C . PRO A 1 416 ? -15.005 24.065 20.387 1.00 37.06 416 PRO A C 1
ATOM 3369 O O . PRO A 1 416 ? -15.792 23.844 19.468 1.00 37.06 416 PRO A O 1
ATOM 3372 N N . GLU A 1 417 ? -14.957 25.248 21.001 1.00 32.78 417 GLU A N 1
ATOM 3373 C CA . GLU A 1 417 ? -15.344 26.481 20.325 1.00 32.78 417 GLU A CA 1
ATOM 3374 C C . GLU A 1 417 ? -14.410 26.640 19.120 1.00 32.78 417 GLU A C 1
ATOM 3376 O O . GLU A 1 417 ? -13.362 27.285 19.180 1.00 32.78 417 GLU A O 1
ATOM 3381 N N . PHE A 1 418 ? -14.760 26.011 18.001 1.00 30.23 418 PHE A N 1
ATOM 3382 C CA . PHE A 1 418 ? -14.224 26.440 16.725 1.00 30.23 418 PHE A CA 1
ATOM 3383 C C . PHE A 1 418 ? -14.802 27.824 16.467 1.00 30.23 418 PHE A C 1
ATOM 3385 O O . PHE A 1 418 ? -15.999 27.994 16.237 1.00 30.23 418 PHE A O 1
ATOM 3392 N N . THR A 1 419 ? -13.935 28.826 16.535 1.00 26.33 419 THR A N 1
ATOM 3393 C CA . THR A 1 419 ? -14.183 30.148 15.984 1.00 26.33 419 THR A CA 1
ATOM 3394 C C . THR A 1 419 ? -14.739 29.996 14.573 1.00 26.33 419 THR A C 1
ATOM 3396 O O . THR A 1 419 ? -14.031 29.656 13.624 1.00 26.33 419 THR A O 1
ATOM 3399 N N . VAL A 1 420 ? -16.032 30.281 14.435 1.00 24.22 420 VAL A N 1
ATOM 3400 C CA . VAL A 1 420 ? -16.626 30.698 13.172 1.00 24.22 420 VAL A CA 1
ATOM 3401 C C . VAL A 1 420 ? -15.764 31.849 12.663 1.00 24.22 420 VAL A C 1
ATOM 3403 O O . VAL A 1 420 ? -15.657 32.891 13.313 1.00 24.22 420 VAL A O 1
ATOM 3406 N N . TRP A 1 421 ? -15.131 31.673 11.505 1.00 22.81 421 TRP A N 1
ATOM 3407 C CA . TRP A 1 421 ? -14.641 32.805 10.731 1.00 22.81 421 TRP A CA 1
ATOM 3408 C C . TRP A 1 421 ? -15.865 33.598 10.274 1.00 22.81 421 TRP A C 1
ATOM 3410 O O . TRP A 1 421 ? -16.471 33.311 9.244 1.00 22.81 421 TRP A O 1
ATOM 3420 N N . VAL A 1 422 ? -16.270 34.575 11.081 1.00 27.25 422 VAL A N 1
ATOM 3421 C CA . VAL A 1 422 ? -17.226 35.592 10.661 1.00 27.25 422 VAL A CA 1
ATOM 3422 C C . VAL A 1 422 ? -16.478 36.496 9.687 1.00 27.25 422 VAL A C 1
ATOM 3424 O O . VAL A 1 422 ? -15.545 37.199 10.074 1.00 27.25 422 VAL A O 1
ATOM 3427 N N . TYR A 1 423 ? -16.863 36.460 8.411 1.00 23.64 423 TYR A N 1
ATOM 3428 C CA . TYR A 1 423 ? -16.493 37.511 7.466 1.00 23.64 423 TYR A CA 1
ATOM 3429 C C . TYR A 1 423 ? -16.911 38.861 8.066 1.00 23.64 423 TYR A C 1
ATOM 3431 O O . TYR A 1 423 ? -18.087 39.004 8.416 1.00 23.64 423 TYR A O 1
ATOM 3439 N N . PRO A 1 424 ? -16.026 39.869 8.180 1.00 30.78 424 PRO A N 1
ATOM 3440 C CA . PRO A 1 424 ? -16.510 41.218 8.406 1.00 30.78 424 PRO A CA 1
ATOM 3441 C C . PRO A 1 424 ? -17.388 41.588 7.209 1.00 30.78 424 PRO A C 1
ATOM 3443 O O . PRO A 1 424 ? -16.955 41.508 6.056 1.00 30.78 424 PRO A O 1
ATOM 3446 N N . ALA A 1 425 ? -18.644 41.929 7.491 1.00 28.20 425 ALA A N 1
ATOM 3447 C CA . ALA A 1 425 ? -19.548 42.472 6.495 1.00 28.20 425 ALA A CA 1
ATOM 3448 C C . ALA A 1 425 ? -18.885 43.698 5.856 1.00 28.20 425 ALA A C 1
ATOM 3450 O O . ALA A 1 425 ? -18.405 44.592 6.557 1.00 28.20 425 ALA A O 1
ATOM 3451 N N . ALA A 1 426 ? -18.833 43.704 4.526 1.00 30.56 426 ALA A N 1
ATOM 3452 C CA . ALA A 1 426 ? -18.449 44.877 3.767 1.00 30.56 426 ALA A CA 1
ATOM 3453 C C . ALA A 1 426 ? -19.467 45.993 4.042 1.00 30.56 426 ALA A C 1
ATOM 3455 O O . ALA A 1 426 ? -20.662 45.795 3.820 1.00 30.56 426 ALA A O 1
ATOM 3456 N N . ASN A 1 427 ? -18.973 47.135 4.516 1.00 35.09 427 ASN A N 1
ATOM 3457 C CA . ASN A 1 427 ? -19.600 48.434 4.291 1.00 35.09 427 ASN A CA 1
ATOM 3458 C C . ASN A 1 427 ? -18.842 49.135 3.170 1.00 35.09 427 ASN A C 1
ATOM 3460 O O . ASN A 1 427 ? -17.588 49.104 3.225 1.00 35.09 427 ASN A O 1
#

Secondary structure (DSSP, 8-state):
-----------------------TTS-TTTS-GGG----SEEEEEE---BTTHHHHHHHHHHHHHHHHHHHHHHSTT-S--SSSTTSPPPTTTGGGTSS--S---THHHHHHHS-GGGT-SEEEEE-B--HHHHSS--SS-HHHHSS----SS-HHHHHHHHHHHHHHHSPPPPTTS-TT-PPPSSPPTTS-EEEEEEEEEEEETTEEEEEEEEEESS--TT--S-----HHHHHHHHH--TTTSPPPP------------S--HHHHHHHHHHHH-GGGEEEEEEE---B----TTSS-HHHHHHHHHHHHTT-TTEEEE--SS-B---TT---S--TTS-GGGTTHHHHHHHHHHHHHHHTSHHHHHHHHHHHHHHHHHHHHTTTTS-SSHHHHHHHHHHHTTTSTTTHHHHS-------PPPP-

InterPro domains:
  IPR013087 Zinc finger C2H2-type [PS00028] (381-404)
  IPR013087 Zinc finger C2H2-type [PS50157] (379-409)
  IPR016035 Acyl transferase/acyl hydrolase/lysophospholipase [SSF52151] (42-378)

Organism: NCBI:txid1168544

Radius of gyration: 24.71 Å; chains: 1; bounding box: 88×83×69 Å

Sequence (427 aa):
MNGTISEDLSHVAPEFGPLPRYNTGFSTILGNDQNGHWSERNLLSLDGGGIRGYWSLLVLERLMQAIGDEERKQGGGQERFDSFHPEPLPDYVTQRVLERSNQRRENDLDAQSFLPCHSFDVICGSSTGSQRIFGKPRWVSQRSIGIVRWPKYNAVCMEEAFKDVTQRRGEKPSPNQHAATSPLFPTSRGTCSMSATTMLRTEGKRGSSKKLHLFRSYNHKNRDDISYDGEIQVARAATAAPLYFTELQYKFNSEDRFGLTNNPTLLGIQEIENLFGQDRVGVILSVGIARDNEKPGKKGILHRHVANSLKRQTRPYYWRLNDKNGLDLELDDWKPNGWFTRESLRGHKPLEKITNGFNAWAMRWESIQMIQQTAEQLFRCLSNECQDAYSSRGKFNDHWREFHEGYENADRYRDPEFTVWVYPAAN

Foldseek 3Di:
DDDDDDDDPPPDDDPDAFQADDQLQFQPQPPDCPPCLQLAFAEAWEFAFEALSVLLVLLLLVLLLLLQVLCVVRRRPDPDDAPQPPHDDDPLLCPVVPPDPDDDDPSSVRSSRYDVFSLGQEYEAFAYHDCQFQQDFDPDFCVPPVPDPHARTELVSLLVVVVVVCVSRPDQPDPPDDRDQAAALADDGRTHKYKAKAWDWDQDPVGIDIAIDIDINDDDPPDFPDDDSHDSVRNSRRNDDPSHYDHDDDDDDDDDHDDDGSICQVVRLVVCCRSPNNSRHAAGETEDSQAAPPDPDDDPPVHVVVVVVVVVVCPVRYDYHYHHRGAPDHSSPWPPNDPPDDSVRISPVVSVSSVVVSVVSCPDPVNVVRSNVNSNRSVVSVVSSSPPVPPDLVSLVVCLVVPQVPDDCSVCVSDPPPDDPDDDDDD

pLDDT: mean 71.21, std 19.34, range [22.81, 96.94]